Protein 7QSS (pdb70)

CATH classification: 3.10.28.10

Foldseek 3Di:
DDWFFDQQWWFAWLVAGTGRNVVVCVVQPPQADWDDDVQKIKGQHPDWTWTWADDPLAIAIFTFGMKMKGWAQWWKWFAFPLGFITIIHQQWWFWAWEQELVFIDTDTDGQVPDDFQTWTKFWLAHDAFDFDFDDADPPDGDDPVKAADGTLALLNLLLLLQCQQAWAFDQFKTKGWAQPVVVLVSNQVSCCVHIVFGFDWADDDPIIMTITGGNVVSVSVVVQQRHRGQQDAATAHGSSLLRHQLSNLLSNVVSNCVRAWDQDQQQAKIKHKGNYLNNLLRVLSSLNNLLFHWGWDWDDDPHGIIIMIIRHAQVSVVSSVDHDHHPNYDAFQWHNYPLVNLCVVQPNPQVQLVVVVDHSVVPNPPDTDHLVSVCSVCVSRVHNCNSVRNSSTIGTTGTRDMDMGSHMDMGMDTDTPNQWGFITSHTGTTGD

Structure (mmCIF, N/CA/C/O backbone):
data_7QSS
#
_entry.id   7QSS
#
_cell.length_a   48.800
_cell.length_b   96.180
_cell.length_c   96.780
_cell.angle_alpha   90.000
_cell.angle_beta   90.000
_cell.angle_gamma   90.000
#
_symmetry.space_group_name_H-M   'P 21 21 21'
#
loop_
_entity.id
_entity.type
_entity.pdbx_description
1 polymer 'V-type ATP synthase alpha chain'
2 non-polymer 'FORMIC ACID'
3 water water
#
loop_
_atom_site.group_PDB
_atom_site.id
_atom_site.type_symbol
_atom_site.label_atom_id
_atom_site.label_alt_id
_atom_site.label_comp_id
_atom_site.label_asym_id
_atom_site.label_entity_id
_atom_site.label_seq_id
_atom_site.pdbx_PDB_ins_code
_atom_site.Cartn_x
_atom_site.Cartn_y
_atom_site.Cartn_z
_atom_site.occupancy
_atom_site.B_iso_or_equiv
_atom_site.auth_seq_id
_atom_site.auth_comp_id
_atom_site.auth_asym_id
_atom_site.auth_atom_id
_atom_site.pdbx_PDB_model_num
ATOM 1 N N . SER A 1 1 ? 25.67071 -12.16129 15.41472 1.000 71.79628 -2 SER A N 1
ATOM 2 C CA . SER A 1 1 ? 24.31522 -12.03785 15.92940 1.000 65.40510 -2 SER A CA 1
ATOM 3 C C . SER A 1 1 ? 23.33253 -11.65140 14.83465 1.000 56.02464 -2 SER A C 1
ATOM 4 O O . SER A 1 1 ? 23.54298 -11.92266 13.65053 1.000 60.16254 -2 SER A O 1
ATOM 7 N N . GLY A 1 2 ? 22.24678 -11.01198 15.26097 1.000 40.54946 -1 GLY A N 1
ATOM 8 C CA . GLY A 1 2 ? 21.21838 -10.53240 14.37530 1.000 30.71878 -1 GLY A CA 1
ATOM 9 C C . GLY A 1 2 ? 21.23120 -9.01919 14.29152 1.000 28.05641 -1 GLY A C 1
ATOM 10 O O . GLY A 1 2 ? 22.16460 -8.36517 14.75095 1.000 28.94756 -1 GLY A O 1
ATOM 11 N N . LYS A 1 3 ? 20.17778 -8.48356 13.67726 1.000 23.35664 0 LYS A N 1
ATOM 12 C CA . LYS A 1 3 ? 19.99928 -7.03597 13.54189 1.000 21.12817 0 LYS A CA 1
ATOM 13 C C . LYS A 1 3 ? 19.44614 -6.45448 14.83566 1.000 24.66353 0 LYS A C 1
ATOM 14 O O . LYS A 1 3 ? 18.37014 -6.86649 15.28914 1.000 29.15931 0 LYS A O 1
ATOM 20 N N . ALA A 1 4 ? 20.14830 -5.48414 15.41214 1.000 19.11483 1 ALA A N 1
ATOM 21 C CA . ALA A 1 4 ? 19.76699 -4.99023 16.73199 1.000 18.39479 1 ALA A CA 1
ATOM 22 C C . ALA A 1 4 ? 20.63531 -3.80119 17.11921 1.000 21.27187 1 ALA A C 1
ATOM 23 O O . ALA A 1 4 ? 21.61341 -3.46667 16.44743 1.000 21.10306 1 ALA A O 1
ATOM 25 N N . VAL A 1 5 ? 20.29312 -3.18907 18.24992 1.000 19.53818 2 VAL A N 1
ATOM 26 C CA . VAL A 1 5 ? 20.97152 -1.96649 18.66620 1.000 18.70870 2 VAL A CA 1
ATOM 27 C C . VAL A 1 5 ? 21.44423 -2.10389 20.10560 1.000 17.04703 2 VAL A C 1
ATOM 28 O O . VAL A 1 5 ? 20.98246 -2.96017 20.86892 1.000 18.84057 2 VAL A O 1
ATOM 32 N N . ASP A 1 6 ? 22.37782 -1.22036 20.47512 1.000 18.39038 3 ASP A N 1
ATOM 33 C CA . ASP A 1 6 ? 22.92049 -1.15005 21.82389 1.000 18.45376 3 ASP A CA 1
ATOM 34 C C . ASP A 1 6 ? 21.80710 -0.84415 22.81792 1.000 18.72871 3 ASP A C 1
ATOM 35 O O . ASP A 1 6 ? 20.85438 -0.12387 22.51115 1.000 16.99683 3 ASP A O 1
ATOM 40 N N . GLY A 1 7 ? 21.94027 -1.38881 24.03893 1.000 17.93282 4 GLY A N 1
ATOM 41 C CA . GLY A 1 7 ? 20.89285 -1.16152 25.02449 1.000 18.06156 4 GLY A CA 1
ATOM 42 C C . GLY A 1 7 ? 20.66938 0.28247 25.41685 1.000 21.36791 4 GLY A C 1
ATOM 43 O O . GLY A 1 7 ? 19.58731 0.60657 25.89474 1.000 19.44418 4 GLY A O 1
ATOM 44 N N . ASN A 1 8 ? 21.67591 1.14770 25.27209 1.000 17.96281 5 ASN A N 1
ATOM 45 C CA . ASN A 1 8 ? 21.46989 2.54881 25.62296 1.000 19.04896 5 ASN A CA 1
ATOM 46 C C . ASN A 1 8 ? 20.75402 3.33814 24.53589 1.000 18.93207 5 ASN A C 1
ATOM 47 O O . ASN A 1 8 ? 20.42397 4.50323 24.77990 1.000 19.43360 5 ASN A O 1
ATOM 52 N N . THR A 1 9 ? 20.46617 2.72975 23.39519 1.000 16.41286 6 THR A N 1
ATOM 53 C CA . THR A 1 9 ? 19.73812 3.41201 22.31697 1.000 17.59144 6 THR A CA 1
ATOM 54 C C . THR A 1 9 ? 18.35264 3.84305 22.78457 1.000 18.91002 6 THR A C 1
ATOM 55 O O . THR A 1 9 ? 17.53522 3.00484 23.15727 1.000 18.29304 6 THR A O 1
ATOM 59 N N . LEU A 1 10 ? 18.06051 5.14262 22.71813 1.000 16.24808 7 LEU A N 1
ATOM 60 C CA . LEU A 1 10 ? 16.72702 5.58289 23.10015 1.000 15.23931 7 LEU A CA 1
ATOM 61 C C . LEU A 1 10 ? 15.69100 5.18980 22.05510 1.000 15.91968 7 LEU A C 1
ATOM 62 O O . LEU A 1 10 ? 15.95706 5.15840 20.85187 1.000 17.75982 7 LEU A O 1
ATOM 67 N N . VAL A 1 11 ? 14.47224 4.97666 22.52647 1.000 16.27973 8 VAL A N 1
ATOM 68 C CA . VAL A 1 11 ? 13.31549 4.73745 21.67223 1.000 17.01264 8 VAL A CA 1
ATOM 69 C C . VAL A 1 11 ? 12.13448 5.56318 22.16806 1.000 17.40878 8 VAL A C 1
ATOM 70 O O . VAL A 1 11 ? 11.85521 5.62326 23.38211 1.000 17.35587 8 VAL A O 1
ATOM 74 N N . LEU A 1 12 ? 11.43884 6.24663 21.25255 1.000 17.36892 9 LEU A N 1
ATOM 75 C CA . LEU A 1 12 ? 10.27652 7.02889 21.65189 1.000 17.04113 9 LEU A CA 1
ATOM 76 C C . LEU A 1 12 ? 9.04326 6.13447 21.66971 1.000 19.28645 9 LEU A C 1
ATOM 77 O O . LEU A 1 12 ? 8.66778 5.55502 20.64353 1.000 18.67057 9 LEU A O 1
ATOM 82 N N . THR A 1 13 ? 8.43067 5.99644 22.83942 1.000 17.85783 10 THR A N 1
ATOM 83 C CA . THR A 1 13 ? 7.21744 5.20744 22.98837 1.000 19.80671 10 THR A CA 1
ATOM 84 C C . THR A 1 13 ? 6.11155 6.07353 23.54967 1.000 21.24829 10 THR A C 1
ATOM 85 O O . THR A 1 13 ? 6.36690 7.03497 24.28857 1.000 23.16114 10 THR A O 1
ATOM 89 N N . GLU A 1 14 ? 4.87339 5.71881 23.21889 1.000 22.70674 11 GLU A N 1
ATOM 90 C CA . GLU A 1 14 ? 3.74940 6.42973 23.81366 1.000 27.53521 11 GLU A CA 1
ATOM 91 C C . GLU A 1 14 ? 3.56615 6.03777 25.27443 1.000 28.18816 11 GLU A C 1
ATOM 92 O O . GLU A 1 14 ? 3.29790 6.89930 26.12553 1.000 33.33553 11 GLU A O 1
ATOM 98 N N . GLU A 1 15 ? 3.69389 4.74770 25.58977 1.000 25.29864 12 GLU A N 1
ATOM 99 C CA . GLU A 1 15 ? 3.36061 4.26934 26.93125 1.000 25.34048 12 GLU A CA 1
ATOM 100 C C . GLU A 1 15 ? 4.38946 4.71280 27.96162 1.000 26.52702 12 GLU A C 1
ATOM 101 O O . GLU A 1 15 ? 4.04546 4.91487 29.13713 1.000 32.35370 12 GLU A O 1
ATOM 107 N N . PHE A 1 16 ? 5.64965 4.85596 27.56373 1.000 24.12262 13 PHE A N 1
ATOM 108 C CA . PHE A 1 16 ? 6.71606 5.09803 28.51991 1.000 22.66917 13 PHE A CA 1
ATOM 109 C C . PHE A 1 16 ? 7.53789 6.33773 28.19866 1.000 22.97421 13 PHE A C 1
ATOM 110 O O . PHE A 1 16 ? 8.47660 6.65330 28.93727 1.000 26.69165 13 PHE A O 1
ATOM 118 N N . GLY A 1 17 ? 7.19500 7.05900 27.14965 1.000 21.53442 14 GLY A N 1
ATOM 119 C CA . GLY A 1 17 ? 8.01632 8.18990 26.77017 1.000 21.67806 14 GLY A CA 1
ATOM 120 C C . GLY A 1 17 ? 9.29899 7.74289 26.10380 1.000 20.01444 14 GLY A C 1
ATOM 121 O O . GLY A 1 17 ? 9.40042 6.65006 25.51440 1.000 21.71865 14 GLY A O 1
ATOM 122 N N . LEU A 1 18 ? 10.31473 8.57883 26.25207 1.000 19.29526 15 LEU A N 1
ATOM 123 C CA . LEU A 1 18 ? 11.60750 8.34231 25.62387 1.000 17.28256 15 LEU A CA 1
ATOM 124 C C . LEU A 1 18 ? 12.44406 7.50711 26.58947 1.000 17.18339 15 LEU A C 1
ATOM 125 O O . LEU A 1 18 ? 12.84274 7.99582 27.64480 1.000 21.04639 15 LEU A O 1
ATOM 130 N N . VAL A 1 19 ? 12.69936 6.25143 26.24760 1.000 17.20559 16 VAL A N 1
ATOM 131 C CA . VAL A 1 19 ? 13.36763 5.34976 27.17971 1.000 17.06884 16 VAL A CA 1
ATOM 132 C C . VAL A 1 19 ? 14.48673 4.59858 26.46697 1.000 18.83962 16 VAL A C 1
ATOM 133 O O . VAL A 1 19 ? 14.44808 4.40192 25.24746 1.000 20.62345 16 VAL A O 1
ATOM 137 N N . LYS A 1 20 ? 15.52228 4.21548 27.22414 1.000 18.68238 17 LYS A N 1
ATOM 138 C CA . LYS A 1 20 ? 16.52566 3.32956 26.63493 1.000 17.07620 17 LYS A CA 1
ATOM 139 C C . LYS A 1 20 ? 15.87932 2.01421 26.25928 1.000 18.39950 17 LYS A C 1
ATOM 140 O O . LYS A 1 20 ? 15.03068 1.49234 26.98575 1.000 20.92927 17 LYS A O 1
ATOM 146 N N . ILE A 1 21 ? 16.28883 1.45197 25.11603 1.000 16.11874 18 ILE A N 1
ATOM 147 C CA . ILE A 1 21 ? 15.67623 0.18161 24.71744 1.000 15.49383 18 ILE A CA 1
ATOM 148 C C . ILE A 1 21 ? 15.94300 -0.93991 25.74405 1.000 17.87673 18 ILE A C 1
ATOM 149 O O . ILE A 1 21 ? 15.09306 -1.81010 25.94096 1.000 17.78575 18 ILE A O 1
ATOM 154 N N . LYS A 1 22 ? 17.07057 -0.90518 26.45482 1.000 16.71074 19 LYS A N 1
ATOM 155 C CA . LYS A 1 22 ? 17.26806 -1.91391 27.51032 1.000 19.15538 19 LYS A CA 1
ATOM 156 C C . LYS A 1 22 ? 16.26875 -1.71694 28.63833 1.000 21.94100 19 LYS A C 1
ATOM 157 O O . LYS A 1 22 ? 15.82523 -2.69884 29.25577 1.000 19.70121 19 LYS A O 1
ATOM 163 N N . GLU A 1 23 ? 15.91014 -0.46366 28.93487 1.000 19.42596 20 GLU A N 1
ATOM 164 C CA . GLU A 1 23 ? 14.91006 -0.20240 29.97162 1.000 19.88307 20 GLU A CA 1
ATOM 165 C C . GLU A 1 23 ? 13.54917 -0.68101 29.50875 1.000 20.91706 20 GLU A C 1
ATOM 166 O O . GLU A 1 23 ? 12.77835 -1.26049 30.28600 1.000 21.08272 20 GLU A O 1
ATOM 172 N N . LEU A 1 24 ? 13.25294 -0.45808 28.22344 1.000 18.59470 21 LEU A N 1
ATOM 173 C CA . LEU A 1 24 ? 12.00308 -0.94685 27.67025 1.000 16.88324 21 LEU A CA 1
ATOM 174 C C . LEU A 1 24 ? 11.96138 -2.45336 27.78270 1.000 20.47822 21 LEU A C 1
ATOM 175 O O . LEU A 1 24 ? 10.93475 -3.03042 28.16571 1.000 18.74654 21 LEU A O 1
ATOM 180 N N . TYR A 1 25 ? 13.07931 -3.10483 27.44788 1.000 18.86231 22 TYR A N 1
ATOM 181 C CA . TYR A 1 25 ? 13.14159 -4.55112 27.57435 1.000 17.80098 22 TYR A CA 1
ATOM 182 C C . TYR A 1 25 ? 12.88328 -4.98045 29.01519 1.000 20.25016 22 TYR A C 1
ATOM 183 O O . TYR A 1 25 ? 12.12195 -5.92382 29.26178 1.000 22.06261 22 TYR A O 1
ATOM 192 N N . GLU A 1 26 ? 13.50660 -4.30261 29.97767 1.000 21.40196 23 GLU A N 1
ATOM 193 C CA . GLU A 1 26 ? 13.32358 -4.72336 31.37015 1.000 21.34146 23 GLU A CA 1
ATOM 194 C C . GLU A 1 26 ? 11.86938 -4.57466 31.79401 1.000 22.00037 23 GLU A C 1
ATOM 195 O O . GLU A 1 26 ? 11.37910 -5.37226 32.60051 1.000 25.79697 23 GLU A O 1
ATOM 201 N N . LYS A 1 27 ? 11.16691 -3.56922 31.27661 1.000 21.31437 24 LYS A N 1
ATOM 202 C CA . LYS A 1 27 ? 9.74562 -3.39203 31.57561 1.000 23.78858 24 LYS A CA 1
ATOM 203 C C . LYS A 1 27 ? 8.88555 -4.47464 30.93822 1.000 24.03029 24 LYS A C 1
ATOM 204 O O . LYS A 1 27 ? 7.84028 -4.84713 31.48407 1.000 27.47135 24 LYS A O 1
ATOM 210 N N . LEU A 1 28 ? 9.25989 -4.94729 29.76506 1.000 20.62341 25 LEU A N 1
ATOM 211 C CA . LEU A 1 28 ? 8.35190 -5.77555 28.99176 1.000 19.92375 25 LEU A CA 1
ATOM 212 C C . LEU A 1 28 ? 8.71550 -7.24356 29.03841 1.000 22.36438 25 LEU A C 1
ATOM 213 O O . LEU A 1 28 ? 7.88348 -8.07501 28.66977 1.000 22.26237 25 LEU A O 1
ATOM 218 N N . ASP A 1 29 ? 9.93576 -7.57316 29.45541 1.000 20.06521 26 ASP A N 1
ATOM 219 C CA . ASP A 1 29 ? 10.36284 -8.96954 29.49448 1.000 21.98801 26 ASP A CA 1
ATOM 220 C C . ASP A 1 29 ? 9.42215 -9.76948 30.37556 1.000 19.57619 26 ASP A C 1
ATOM 221 O O . ASP A 1 29 ? 9.08328 -9.35845 31.49315 1.000 22.55576 26 ASP A O 1
ATOM 226 N N . GLY A 1 30 ? 8.97382 -10.91765 29.86112 1.000 19.89099 27 GLY A N 1
ATOM 227 C CA . GLY A 1 30 ? 8.03042 -11.74442 30.55253 1.000 21.38659 27 GLY A CA 1
ATOM 228 C C . GLY A 1 30 ? 6.57996 -11.46695 30.22832 1.000 21.46852 27 GLY A C 1
ATOM 229 O O . GLY A 1 30 ? 5.72008 -12.30391 30.54564 1.000 21.83867 27 GLY A O 1
ATOM 230 N N . LYS A 1 31 ? 6.28502 -10.32195 29.61157 1.000 21.99560 28 LYS A N 1
ATOM 231 C CA . LYS A 1 31 ? 4.91134 -9.91795 29.32515 1.000 22.68524 28 LYS A CA 1
ATOM 232 C C . LYS A 1 31 ? 4.47008 -10.39103 27.94393 1.000 21.79968 28 LYS A C 1
ATOM 233 O O . LYS A 1 31 ? 3.94714 -9.63703 27.14343 1.000 24.82841 28 LYS A O 1
ATOM 239 N N . GLY A 1 32 ? 4.66085 -11.67412 27.70210 1.000 22.62059 29 GLY A N 1
ATOM 240 C CA . GLY A 1 32 ? 4.31094 -12.32776 26.45803 1.000 23.63195 29 GLY A CA 1
ATOM 241 C C . GLY A 1 32 ? 5.13738 -13.57840 26.29892 1.000 23.68474 29 GLY A C 1
ATOM 242 O O . GLY A 1 32 ? 6.17027 -13.76242 26.94873 1.000 24.36774 29 GLY A O 1
ATOM 243 N N . ARG A 1 33 ? 4.67977 -14.45339 25.40764 1.000 22.60179 30 ARG A N 1
ATOM 244 C CA . ARG A 1 33 ? 5.40198 -15.69819 25.15575 1.000 22.72619 30 ARG A CA 1
ATOM 245 C C . ARG A 1 33 ? 6.77602 -15.43650 24.54474 1.000 22.84700 30 ARG A C 1
ATOM 246 O O . ARG A 1 33 ? 6.89814 -14.71059 23.56071 1.000 23.34876 30 ARG A O 1
ATOM 254 N N . LYS A 1 34 ? 7.82194 -16.01180 25.13604 1.000 21.70044 31 LYS A N 1
ATOM 255 C CA . LYS A 1 34 ? 9.18870 -15.85781 24.64323 1.000 22.86121 31 LYS A CA 1
ATOM 256 C C . LYS A 1 34 ? 9.64425 -17.13036 23.92584 1.000 22.44300 31 LYS A C 1
ATOM 257 O O . LYS A 1 34 ? 9.45758 -18.23357 24.43561 1.000 26.17371 31 LYS A O 1
ATOM 263 N N . THR A 1 35 ? 10.25323 -16.96641 22.75539 1.000 22.62374 32 THR A N 1
ATOM 264 C CA . THR A 1 35 ? 10.92205 -18.04257 22.02436 1.000 26.16548 32 THR A CA 1
ATOM 265 C C . THR A 1 35 ? 12.42344 -17.80378 22.10154 1.000 24.45978 32 THR A C 1
ATOM 266 O O . THR A 1 35 ? 12.88445 -16.69809 21.83324 1.000 22.70171 32 THR A O 1
ATOM 270 N N . VAL A 1 36 ? 13.19338 -18.81435 22.47645 1.000 25.85813 33 VAL A N 1
ATOM 271 C CA . VAL A 1 36 ? 14.63700 -18.66259 22.63887 1.000 24.52843 33 VAL A CA 1
ATOM 272 C C . VAL A 1 36 ? 15.33134 -19.59227 21.65279 1.000 27.20672 33 VAL A C 1
ATOM 273 O O . VAL A 1 36 ? 15.00059 -20.78189 21.57441 1.000 28.13661 33 VAL A O 1
ATOM 277 N N . GLU A 1 37 ? 16.30924 -19.05992 20.92061 1.000 24.00213 34 GLU A N 1
ATOM 278 C CA . GLU A 1 37 ? 17.11606 -19.88892 20.01939 1.000 25.62678 34 GLU A CA 1
ATOM 279 C C . GLU A 1 37 ? 18.57332 -19.46939 20.18814 1.000 26.89348 34 GLU A C 1
ATOM 280 O O . GLU A 1 37 ? 19.02917 -18.49607 19.57795 1.000 24.46606 34 GLU A O 1
ATOM 286 N N . GLY A 1 38 ? 19.29007 -20.17620 21.06219 1.000 28.28768 35 GLY A N 1
ATOM 287 C CA . GLY A 1 38 ? 20.68842 -19.83166 21.30027 1.000 27.89382 35 GLY A CA 1
ATOM 288 C C . GLY A 1 38 ? 20.84727 -18.40379 21.80215 1.000 25.35158 35 GLY A C 1
ATOM 289 O O . GLY A 1 38 ? 20.31049 -18.01811 22.86131 1.000 26.58682 35 GLY A O 1
ATOM 290 N N . ASN A 1 39 ? 21.58731 -17.59274 21.02950 1.000 23.12463 36 ASN A N 1
ATOM 291 C CA . ASN A 1 39 ? 21.91477 -16.24185 21.47661 1.000 26.53684 36 ASN A CA 1
ATOM 292 C C . ASN A 1 39 ? 20.85740 -15.22317 21.10172 1.000 26.49013 36 ASN A C 1
ATOM 293 O O . ASN A 1 39 ? 21.14386 -14.02406 21.15303 1.000 29.53516 36 ASN A O 1
ATOM 298 N N . GLU A 1 40 ? 19.65349 -15.66986 20.73870 1.000 22.51026 37 GLU A N 1
ATOM 299 C CA . GLU A 1 40 ? 18.56564 -14.79069 20.31954 1.000 23.52676 37 GLU A CA 1
ATOM 300 C C . GLU A 1 40 ? 17.28484 -15.18829 21.02374 1.000 24.9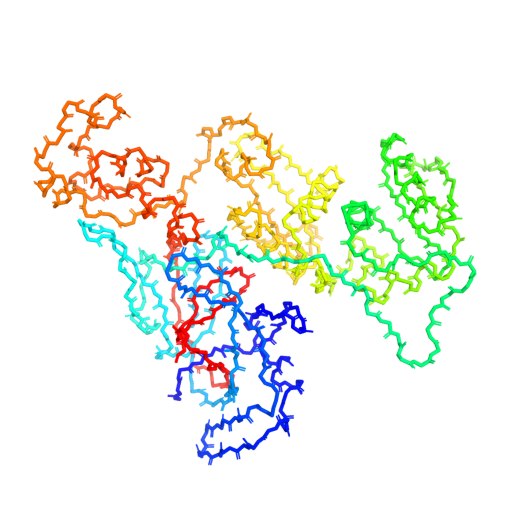1115 37 GLU A C 1
ATOM 301 O O . GLU A 1 40 ? 17.01603 -16.38008 21.18655 1.000 24.08685 37 GLU A O 1
ATOM 307 N N . GLU A 1 41 ? 16.48592 -14.19754 21.41816 1.000 21.45005 38 GLU A N 1
ATOM 308 C CA . GLU A 1 41 ? 15.16594 -14.47688 21.94216 1.000 20.04746 38 GLU A CA 1
ATOM 309 C C . GLU A 1 41 ? 14.19022 -13.40631 21.48544 1.000 18.99472 38 GLU A C 1
ATOM 310 O O . GLU A 1 41 ? 14.54449 -12.22567 21.36652 1.000 19.59436 38 GLU A O 1
ATOM 316 N N . TRP A 1 42 ? 12.94811 -13.82851 21.27704 1.000 22.74421 39 TRP A N 1
ATOM 317 C CA . TRP A 1 42 ? 11.89128 -12.93552 20.83211 1.000 21.48645 39 TRP A CA 1
ATOM 318 C C . TRP A 1 42 ? 10.71675 -13.09676 21.76197 1.000 23.03702 39 TRP A C 1
ATOM 319 O O . TRP A 1 42 ? 10.34429 -14.22615 22.09866 1.000 23.93459 39 TRP A O 1
ATOM 330 N N . THR A 1 43 ? 10.15109 -11.98060 22.19717 1.000 20.80926 40 THR A N 1
ATOM 331 C CA . THR A 1 43 ? 8.92700 -11.98632 22.97164 1.000 19.61912 40 THR A CA 1
ATOM 332 C C . THR A 1 43 ? 7.82084 -11.40168 22.11465 1.000 22.79272 40 THR A C 1
ATOM 333 O O . THR A 1 43 ? 7.96533 -10.28948 21.60033 1.000 21.79936 40 THR A O 1
ATOM 337 N N . GLU A 1 44 ? 6.72712 -12.13986 21.99045 1.000 22.46374 41 GLU A N 1
ATOM 338 C CA . GLU A 1 44 ? 5.50985 -11.64751 21.36508 1.000 22.97400 41 GLU A CA 1
ATOM 339 C C . GLU A 1 44 ? 4.69277 -10.98227 22.46079 1.000 21.89875 41 GLU A C 1
ATOM 340 O O . GLU A 1 44 ? 4.15928 -11.66676 23.33997 1.000 22.41369 41 GLU A O 1
ATOM 346 N N . LEU A 1 45 ? 4.58451 -9.65859 22.40208 1.000 21.90632 42 LEU A N 1
ATOM 347 C CA . LEU A 1 45 ? 3.99085 -8.91213 23.51295 1.000 23.41731 42 LEU A CA 1
ATOM 348 C C . LEU A 1 45 ? 2.50345 -9.22526 23.66435 1.000 27.93852 42 LEU A C 1
ATOM 349 O O . LEU A 1 45 ? 1.74373 -9.19499 22.68884 1.000 28.47868 42 LEU A O 1
ATOM 354 N N . GLU A 1 46 ? 2.08493 -9.50566 24.9073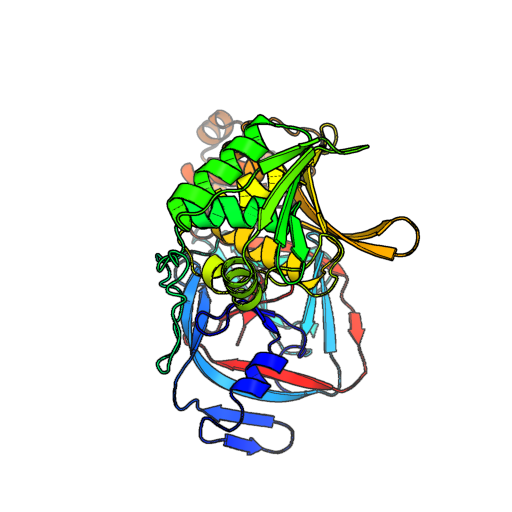4 1.000 24.00037 43 GLU A N 1
ATOM 355 C CA . GLU A 1 46 ? 0.66456 -9.66559 25.18055 1.000 30.06810 43 GLU A CA 1
ATOM 356 C C . GLU A 1 46 ? -0.09049 -8.39345 24.83087 1.000 33.04569 43 GLU A C 1
ATOM 357 O O . GLU A 1 46 ? -1.20200 -8.45052 24.27983 1.000 33.75716 43 GLU A O 1
ATOM 363 N N . THR A 1 47 ? 0.52110 -7.24509 25.11652 1.000 29.13740 44 THR A N 1
ATOM 364 C CA . THR A 1 47 ? -0.03599 -5.92246 24.82582 1.000 27.17620 44 THR A CA 1
ATOM 365 C C . THR A 1 47 ? 0.97585 -5.12271 24.01221 1.000 27.52375 44 THR A C 1
ATOM 366 O O . THR A 1 47 ? 1.93700 -4.56764 24.57683 1.000 29.74588 44 THR A O 1
ATOM 370 N N . PRO A 1 48 ? 0.79751 -5.02358 22.69477 1.000 25.98200 45 PRO A N 1
ATOM 371 C CA . PRO A 1 48 ? 1.71578 -4.19772 21.89379 1.000 26.57081 45 PRO A CA 1
ATOM 372 C C . PRO A 1 48 ? 1.82137 -2.77148 22.42393 1.000 26.75814 45 PRO A C 1
ATOM 373 O O . PRO A 1 48 ? 0.85418 -2.19539 22.93024 1.000 30.65357 45 PRO A O 1
ATOM 377 N N . VAL A 1 49 ? 3.01779 -2.21011 22.31632 1.000 23.38974 46 VAL A N 1
ATOM 378 C CA . VAL A 1 49 ? 3.26233 -0.82013 22.68722 1.000 20.59977 46 VAL A CA 1
ATOM 379 C C . VAL A 1 49 ? 3.35882 0.00321 21.41159 1.000 22.41328 46 VAL A C 1
ATOM 380 O O . VAL A 1 49 ? 3.48792 -0.52426 20.31040 1.000 27.44922 46 VAL A O 1
ATOM 384 N N . THR A 1 50 ? 3.28056 1.32210 21.55016 1.000 23.17607 47 THR A N 1
ATOM 385 C CA . THR A 1 50 ? 3.26736 2.21120 20.39995 1.000 25.74733 47 THR A CA 1
ATOM 386 C C . THR A 1 50 ? 4.59174 2.94966 20.30961 1.000 22.43800 47 THR A C 1
ATOM 387 O O . THR A 1 50 ? 5.00721 3.59954 21.27512 1.000 23.70613 47 THR A O 1
ATOM 391 N N . VAL A 1 51 ? 5.23308 2.87639 19.15013 1.000 21.01259 48 VAL A N 1
ATOM 392 C CA . VAL A 1 51 ? 6.47565 3.59631 18.89031 1.000 19.63168 48 VAL A CA 1
ATOM 393 C C . VAL A 1 51 ? 6.17171 4.48840 17.68796 1.000 20.91241 48 VAL A C 1
ATOM 394 O O . VAL A 1 51 ? 5.00509 4.63979 17.31801 1.000 19.88749 48 VAL A O 1
ATOM 398 N N . TYR A 1 52 ? 7.18237 5.08427 17.06828 1.000 19.43201 49 TYR A N 1
ATOM 399 C CA . TYR A 1 52 ? 6.94934 5.93004 15.90915 1.000 16.49591 49 TYR A CA 1
ATOM 400 C C . TYR A 1 52 ? 7.73287 5.38791 14.72676 1.000 16.63753 49 TYR A C 1
ATOM 401 O O . TYR A 1 52 ? 8.82211 4.83297 14.89260 1.000 20.89446 49 TYR A O 1
ATOM 410 N N . GLY A 1 53 ? 7.16384 5.51783 13.54233 1.000 19.35223 50 GLY A N 1
ATOM 411 C CA . GLY A 1 53 ? 7.81519 5.00663 12.35734 1.000 21.61068 50 GLY A CA 1
ATOM 412 C C . GLY A 1 53 ? 7.53729 5.91438 11.18262 1.000 21.47359 50 GLY A C 1
ATOM 413 O O . GLY A 1 53 ? 6.77445 6.85860 11.27996 1.000 21.50578 50 GLY A O 1
ATOM 414 N N . TYR A 1 54 ? 8.16706 5.58447 10.06781 1.000 20.56888 51 TYR A N 1
ATOM 415 C CA . TYR A 1 54 ? 8.08696 6.39029 8.84938 1.000 20.81501 51 TYR A CA 1
ATOM 416 C C . TYR A 1 54 ? 7.24590 5.65336 7.81202 1.000 19.57359 51 TYR A C 1
ATOM 417 O O . TYR A 1 54 ? 7.51567 4.48044 7.49945 1.000 22.64924 51 TYR A O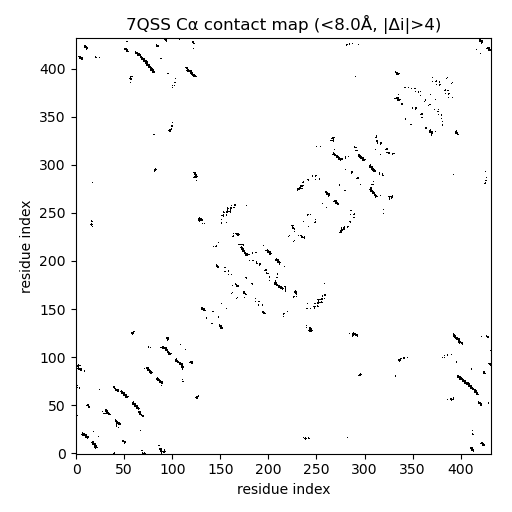 1
ATOM 426 N N . ARG A 1 55 ? 6.20876 6.31579 7.32859 1.000 20.70784 52 ARG A N 1
ATOM 427 C CA . ARG A 1 55 ? 5.34512 5.73804 6.32102 1.000 27.49812 52 ARG A CA 1
ATOM 428 C C . ARG A 1 55 ? 4.69954 6.85752 5.51673 1.000 29.06161 52 ARG A C 1
ATOM 429 O O . ARG A 1 55 ? 4.19702 7.82625 6.09475 1.000 26.37122 52 ARG A O 1
ATOM 437 N N . ASN A 1 56 ? 4.74235 6.72332 4.18974 1.000 30.04575 53 ASN A N 1
ATOM 438 C CA A ASN A 1 56 ? 4.12751 7.68097 3.27904 0.565 30.91015 53 ASN A CA 1
ATOM 439 C CA B ASN A 1 56 ? 4.12795 7.68194 3.27524 0.435 31.01417 53 ASN A CA 1
ATOM 440 C C . ASN A 1 56 ? 4.62218 9.09730 3.55368 1.000 28.30248 53 ASN A C 1
ATOM 441 O O . ASN A 1 56 ? 3.86025 10.06052 3.50722 1.000 29.04707 53 ASN A O 1
ATOM 450 N N . GLY A 1 57 ? 5.91482 9.21447 3.84728 1.000 26.89902 54 GLY A N 1
ATOM 451 C CA . GLY A 1 57 ? 6.53189 10.50733 4.05749 1.000 28.09185 54 GLY A CA 1
ATOM 452 C C . GLY A 1 57 ? 6.25098 11.15267 5.39419 1.000 28.20284 54 GLY A C 1
ATOM 453 O O . GLY A 1 57 ? 6.66880 12.29167 5.59314 1.000 29.75929 54 GLY A O 1
ATOM 454 N N . ARG A 1 58 ? 5.56495 10.46930 6.31199 1.000 23.24387 55 ARG A N 1
ATOM 455 C CA A ARG A 1 58 ? 5.22856 11.03625 7.60842 0.556 24.77937 55 ARG A CA 1
ATOM 456 C CA B ARG A 1 58 ? 5.19971 11.02142 7.60960 0.444 24.74356 55 ARG A CA 1
ATOM 457 C C . ARG A 1 58 ? 5.76172 10.14514 8.72665 1.000 24.51560 55 ARG A C 1
ATOM 458 O O . ARG A 1 58 ? 6.08344 8.96784 8.52118 1.000 23.25556 55 ARG A O 1
ATOM 473 N N . ILE A 1 59 ? 5.85223 10.71675 9.93860 1.000 20.42297 56 ILE A N 1
ATOM 474 C CA . ILE A 1 59 ? 6.36296 10.02104 11.12611 1.000 21.81431 56 ILE A CA 1
ATOM 475 C C . ILE A 1 59 ? 5.22021 9.97963 12.13106 1.000 25.76588 56 ILE A C 1
ATOM 476 O O . ILE A 1 59 ? 4.89024 11.01085 12.74568 1.000 28.11485 56 ILE A O 1
ATOM 481 N N . VAL A 1 60 ? 4.60452 8.80232 12.30324 1.000 25.12359 57 VAL A N 1
ATOM 482 C CA . VAL A 1 60 ? 3.40460 8.64782 13.13118 1.000 23.39018 57 VAL A CA 1
ATOM 483 C C . VAL A 1 60 ? 3.54662 7.42552 14.02472 1.000 24.06588 57 VAL A C 1
ATOM 484 O O . VAL A 1 60 ? 4.45722 6.61996 13.86343 1.000 23.65343 57 VAL A O 1
ATOM 488 N N . GLY A 1 61 ? 2.62551 7.31797 14.98108 1.000 23.60554 58 GLY A N 1
ATOM 489 C CA . GLY A 1 61 ? 2.62348 6.20088 15.90372 1.000 19.45063 58 GLY A CA 1
ATOM 490 C C . GLY A 1 61 ? 2.26844 4.89004 15.21709 1.000 21.08740 58 GLY A C 1
ATOM 491 O O . GLY A 1 61 ? 1.36761 4.82317 14.38093 1.000 27.61458 58 GLY A O 1
ATOM 492 N N . ILE A 1 62 ? 2.99734 3.83262 15.57838 1.000 20.88651 59 ILE A N 1
ATOM 493 C CA . ILE A 1 62 ? 2.78317 2.50934 15.00688 1.000 22.11339 59 ILE A CA 1
ATOM 494 C C . ILE A 1 62 ? 2.99477 1.48621 16.11334 1.000 24.47498 59 ILE A C 1
ATOM 495 O O . ILE A 1 62 ? 3.79096 1.70153 17.03479 1.000 22.17454 59 ILE A O 1
ATOM 500 N N . LYS A 1 63 ? 2.31290 0.34590 16.00364 1.000 22.60266 60 LYS A N 1
ATOM 501 C CA . LYS A 1 63 ? 2.44958 -0.66460 17.04824 1.000 22.20936 60 LYS A CA 1
ATOM 502 C C . LYS A 1 63 ? 3.75538 -1.45575 16.92860 1.000 21.03259 60 LYS A C 1
ATOM 503 O O . LYS A 1 63 ? 4.19490 -1.82019 15.82944 1.000 24.13046 60 LYS A O 1
ATOM 509 N N . ALA A 1 64 ? 4.37785 -1.70106 18.07426 1.000 20.41980 61 ALA A N 1
ATOM 510 C CA . ALA A 1 64 ? 5.50656 -2.60381 18.19859 1.000 22.17605 61 ALA A CA 1
ATOM 511 C C . ALA A 1 64 ? 4.96947 -3.88059 18.82137 1.000 23.25694 61 ALA A C 1
ATOM 512 O O . ALA A 1 64 ? 4.50301 -3.86828 19.97765 1.000 25.71486 61 ALA A O 1
ATOM 514 N N . THR A 1 65 ? 5.04233 -4.97906 18.06890 1.000 21.42643 62 THR A N 1
ATOM 515 C CA . THR A 1 65 ? 4.41498 -6.24027 18.45714 1.000 20.11373 62 THR A CA 1
ATOM 516 C C . THR A 1 65 ? 5.35072 -7.22851 19.14641 1.000 19.81579 62 THR A C 1
ATOM 517 O O . THR A 1 65 ? 4.84979 -8.13913 19.81620 1.000 21.00467 62 THR A O 1
ATOM 521 N N . HIS A 1 66 ? 6.66326 -7.07657 18.96949 1.000 20.02213 63 HIS A N 1
ATOM 522 C CA . HIS A 1 66 ? 7.65271 -8.02036 19.47726 1.000 22.47489 63 HIS A CA 1
ATOM 523 C C . HIS A 1 66 ? 8.84760 -7.24863 19.97968 1.000 20.42213 63 HIS A C 1
ATOM 524 O O . HIS A 1 66 ? 9.20684 -6.19925 19.42933 1.000 22.40395 63 HIS A O 1
ATOM 531 N N . ILE A 1 67 ? 9.49871 -7.79460 20.99435 1.000 19.31020 64 ILE A N 1
ATOM 532 C CA . ILE A 1 67 ? 10.78642 -7.28579 21.41564 1.000 19.24344 64 ILE A CA 1
ATOM 533 C C . ILE A 1 67 ? 11.80452 -8.42275 21.38905 1.000 19.55022 64 ILE A C 1
ATOM 534 O O . ILE A 1 67 ? 11.51160 -9.57812 21.72422 1.000 23.01028 64 ILE A O 1
ATOM 539 N N . TYR A 1 68 ? 13.02948 -8.06198 21.04943 1.000 20.46070 65 TYR A N 1
ATOM 540 C CA . TYR A 1 68 ? 14.09747 -9.00479 20.80177 1.000 19.94889 65 TYR A CA 1
ATOM 541 C C . TYR A 1 68 ? 15.28696 -8.67380 21.67493 1.000 18.05898 65 TYR A C 1
ATOM 542 O O . TYR A 1 68 ? 15.61042 -7.49878 21.87975 1.000 17.87689 65 TYR A O 1
ATOM 551 N N . LYS A 1 69 ? 15.94751 -9.72249 22.17972 1.000 17.80842 66 LYS A N 1
ATOM 552 C CA . LYS A 1 69 ? 17.26301 -9.55665 22.76464 1.000 18.50368 66 LYS A CA 1
ATOM 553 C C . LYS A 1 69 ? 18.19397 -10.53635 22.07471 1.000 18.65782 66 LYS A C 1
ATOM 554 O O . LYS A 1 69 ? 17.85587 -11.70588 21.91677 1.000 20.70497 66 LYS A O 1
ATOM 560 N N . GLY A 1 70 ? 19.39702 -10.07312 21.72789 1.000 20.14042 67 GLY A N 1
ATOM 561 C CA . GLY A 1 70 ? 20.41564 -10.93853 21.18430 1.000 21.19361 67 GLY A CA 1
ATOM 562 C C . GLY A 1 70 ? 21.74762 -10.69865 21.86877 1.000 19.90652 67 GLY A C 1
ATOM 563 O O . GLY A 1 70 ? 21.89794 -9.79256 22.66517 1.000 20.07338 67 GLY A O 1
ATOM 564 N N . ILE A 1 71 ? 22.70742 -11.55915 21.55401 1.000 23.11114 68 ILE A N 1
ATOM 565 C CA . ILE A 1 71 ? 24.07642 -11.37369 22.01078 1.000 23.71982 68 ILE A CA 1
ATOM 566 C C . ILE A 1 71 ? 24.95455 -11.24754 20.77965 1.000 22.84795 68 ILE A C 1
ATOM 567 O O . ILE A 1 71 ? 24.99379 -12.15029 19.94344 1.000 25.60433 68 ILE A O 1
ATOM 572 N N . SER A 1 72 ? 25.66668 -10.13688 20.67054 1.000 22.93770 69 SER A N 1
ATOM 573 C CA . SER A 1 72 ? 26.47567 -9.84662 19.49396 1.000 23.54034 69 SER A CA 1
ATOM 574 C C . SER A 1 72 ? 27.95789 -9.87485 19.85325 1.000 25.65494 69 SER A C 1
ATOM 575 O O . SER A 1 72 ? 28.34625 -9.42260 20.93297 1.000 28.35341 69 SER A O 1
ATOM 578 N N . SER A 1 73 ? 28.79625 -10.39140 18.94973 1.000 22.61100 70 SER A N 1
ATOM 579 C CA . SER A 1 73 ? 30.22764 -10.45080 19.21933 1.000 23.16768 70 SER A CA 1
ATOM 580 C C . SER A 1 73 ? 30.93213 -9.11677 18.99539 1.000 25.11175 70 SER A C 1
ATOM 581 O O . SER A 1 73 ? 32.05988 -8.93422 19.46704 1.000 33.08776 70 SER A O 1
ATOM 584 N N . GLY A 1 74 ? 30.27782 -8.17235 18.33729 1.000 23.26560 71 GLY A N 1
ATOM 585 C CA . GLY A 1 74 ? 30.87711 -6.87182 18.11669 1.000 24.52414 71 GLY A CA 1
ATOM 586 C C . GLY A 1 74 ? 29.80520 -5.89822 17.68653 1.000 23.07144 71 GLY A C 1
ATOM 587 O O . GLY A 1 74 ? 28.65086 -6.26378 17.43537 1.000 23.54744 71 GLY A O 1
ATOM 588 N N . MET A 1 75 ? 30.20382 -4.62118 17.59813 1.000 23.16770 72 MET A N 1
ATOM 589 C CA . MET A 1 75 ? 29.27366 -3.56787 17.23408 1.000 19.90678 72 MET A CA 1
ATOM 590 C C . MET A 1 75 ? 29.92740 -2.56267 16.29295 1.000 21.43596 72 MET A C 1
ATOM 591 O O . MET A 1 75 ? 31.15619 -2.49514 16.18932 1.000 24.94355 72 MET A O 1
ATOM 596 N N . ILE A 1 76 ? 29.08443 -1.76999 15.62751 1.000 20.61031 73 ILE A N 1
ATOM 597 C CA . ILE A 1 76 ? 29.53573 -0.62025 14.85418 1.000 21.52004 73 ILE A CA 1
ATOM 598 C C . ILE A 1 76 ? 28.97366 0.64184 15.48541 1.000 24.14304 73 ILE A C 1
ATOM 599 O O . ILE A 1 76 ? 27.77715 0.72695 15.77388 1.000 20.30270 73 ILE A O 1
ATOM 604 N N . GLU A 1 77 ? 29.83546 1.61446 15.70451 1.000 21.19922 74 GLU A N 1
ATOM 605 C CA . GLU A 1 77 ? 29.41751 2.90931 16.23136 1.000 21.42802 74 GLU A CA 1
ATOM 606 C C . GLU A 1 77 ? 29.49554 3.94198 15.11905 1.000 20.39049 74 GLU A C 1
ATOM 607 O O . GLU A 1 77 ? 30.53742 4.07225 14.46931 1.000 21.47761 74 GLU A O 1
ATOM 613 N N . ILE A 1 78 ? 28.40265 4.67808 14.92131 1.000 17.01731 75 ILE A N 1
ATOM 614 C CA . ILE A 1 78 ? 28.26262 5.62860 13.82606 1.000 17.16015 75 ILE A CA 1
ATOM 615 C C . ILE A 1 78 ? 28.04652 6.99846 14.44341 1.000 20.76425 75 ILE A C 1
ATOM 616 O O . ILE A 1 78 ? 27.12856 7.15932 15.24310 1.000 20.18852 75 ILE A O 1
ATOM 621 N N . ARG A 1 79 ? 28.88288 7.98023 14.06921 1.000 18.40201 76 ARG A N 1
ATOM 622 C CA . ARG A 1 79 ? 28.70903 9.36160 14.53311 1.000 18.70664 76 ARG A CA 1
ATOM 623 C C . ARG A 1 79 ? 28.38365 10.25461 13.35736 1.000 20.66908 76 ARG A C 1
ATOM 624 O O . ARG A 1 79 ? 28.96267 10.10338 12.27647 1.000 20.62461 76 ARG A O 1
ATOM 632 N N . THR A 1 80 ? 27.48038 11.20498 13.57160 1.000 19.05980 77 THR A N 1
ATOM 633 C CA . THR A 1 80 ? 27.07995 12.08791 12.49820 1.000 18.04134 77 THR A CA 1
ATOM 634 C C . THR A 1 80 ? 27.38792 13.54081 12.84477 1.000 16.71107 77 THR A C 1
ATOM 635 O O . THR A 1 80 ? 27.74502 13.88680 13.96755 1.000 20.38737 77 THR A O 1
ATOM 639 N N . ARG A 1 81 ? 27.27123 14.36226 11.81536 1.000 18.09614 78 ARG A N 1
ATOM 640 C CA . ARG A 1 81 ? 27.56580 15.78661 11.93575 1.000 18.68955 78 ARG A CA 1
ATOM 641 C C . ARG A 1 81 ? 26.65017 16.48251 12.94252 1.000 23.74453 78 ARG A C 1
ATOM 642 O O . ARG A 1 81 ? 27.07710 17.44155 13.61410 1.000 25.16515 78 ARG A O 1
ATOM 650 N N . THR A 1 82 ? 25.38555 16.06798 13.02354 1.000 18.78556 79 THR A N 1
ATOM 651 C CA . THR A 1 82 ? 24.51629 16.67048 14.03262 1.000 20.56179 79 THR A CA 1
ATOM 652 C C . THR A 1 82 ? 24.87006 16.27557 15.45693 1.000 21.21852 79 THR A C 1
ATOM 653 O O . THR A 1 82 ? 24.33210 16.88971 16.37890 1.000 21.02523 79 THR A O 1
ATOM 657 N N . GLY A 1 83 ? 25.70558 15.25449 15.67836 1.000 18.67705 80 GLY A N 1
ATOM 658 C CA . GLY A 1 83 ? 25.98409 14.78277 17.00908 1.000 18.89275 80 GLY A CA 1
ATOM 659 C C . GLY A 1 83 ? 25.24738 13.53572 17.39721 1.000 19.03894 80 GLY A C 1
ATOM 660 O O . GLY A 1 83 ? 25.24593 13.20076 18.57659 1.000 19.31517 80 GLY A O 1
ATOM 661 N N . ARG A 1 84 ? 24.58957 12.86540 16.44954 1.000 18.57501 81 ARG A N 1
ATOM 662 C CA . ARG A 1 84 ? 24.06791 11.52792 16.73264 1.000 15.62704 81 ARG A CA 1
ATOM 663 C C . ARG A 1 84 ? 25.22370 10.55999 16.86761 1.000 18.69587 81 ARG A C 1
ATOM 664 O O . ARG A 1 84 ? 26.26471 10.68957 16.21098 1.000 21.48571 81 ARG A O 1
ATOM 672 N N . LYS A 1 85 ? 25.07156 9.64129 17.79480 1.000 17.08066 82 LYS A N 1
ATOM 673 C CA . LYS A 1 85 ? 26.02722 8.55192 17.98364 1.000 18.02008 82 LYS A CA 1
ATOM 674 C C . LYS A 1 85 ? 25.18348 7.31091 18.18264 1.000 19.79567 82 LYS A C 1
ATOM 675 O O . LYS A 1 85 ? 24.46672 7.18916 19.18780 1.000 19.78540 82 LYS A O 1
ATOM 681 N N . ILE A 1 86 ? 25.22441 6.42357 17.20309 1.000 18.07294 83 ILE A N 1
ATOM 682 C CA . ILE A 1 86 ? 24.36468 5.24524 17.16653 1.000 19.73503 83 ILE A CA 1
ATOM 683 C C . ILE A 1 86 ? 25.27199 4.03137 17.21658 1.000 20.85059 83 ILE A C 1
ATOM 684 O O . ILE A 1 86 ? 26.24775 3.95341 16.45799 1.000 22.50059 83 ILE A O 1
ATOM 689 N N . LYS A 1 87 ? 24.95702 3.08189 18.09137 1.000 20.04985 84 LYS A N 1
ATOM 690 C CA . LYS A 1 87 ? 25.78575 1.89456 18.23249 1.000 18.11974 84 LYS A CA 1
ATOM 691 C C . LYS A 1 87 ? 24.92583 0.66120 17.96565 1.000 18.08516 84 LYS A C 1
ATOM 692 O O . LYS A 1 87 ? 23.92256 0.43755 18.65260 1.000 18.57601 84 LYS A O 1
ATOM 698 N N . VAL A 1 88 ? 25.27180 -0.10693 16.92637 1.000 19.96937 85 VAL A N 1
ATOM 699 C CA . VAL A 1 88 ? 24.35200 -1.12116 16.41179 1.000 21.03846 85 VAL A CA 1
ATOM 700 C C . VAL A 1 88 ? 25.16674 -2.34466 15.98858 1.000 20.34677 85 VAL A C 1
ATOM 701 O O . VAL A 1 88 ? 26.40111 -2.32070 15.93573 1.000 19.56400 85 VAL A O 1
ATOM 705 N N . THR A 1 89 ? 24.47726 -3.44156 15.72874 1.000 19.46504 86 THR A N 1
ATOM 706 C CA . THR A 1 89 ? 25.21172 -4.61772 15.27421 1.000 19.56120 86 THR A CA 1
ATOM 707 C C . THR A 1 89 ? 25.65517 -4.42647 13.82203 1.000 19.85514 86 THR A C 1
ATOM 708 O O . THR A 1 89 ? 25.07843 -3.62342 13.08522 1.000 21.50119 86 THR A O 1
ATOM 712 N N . PRO A 1 90 ? 26.66714 -5.18326 13.37987 1.000 21.60262 87 PRO A N 1
ATOM 713 C CA . PRO A 1 90 ? 27.19160 -4.92436 12.02548 1.000 20.44156 87 PRO A CA 1
ATOM 714 C C . PRO A 1 90 ? 26.14697 -5.08147 10.93335 1.000 25.15430 87 PRO A C 1
ATOM 715 O O . PRO A 1 90 ? 26.20685 -4.32848 9.94059 1.000 22.16848 87 PRO A O 1
ATOM 719 N N . ILE A 1 91 ? 25.17777 -5.99977 11.06197 1.000 21.18512 88 ILE A N 1
ATOM 720 C CA . ILE A 1 91 ? 24.17323 -6.14950 9.99838 1.000 22.27162 88 ILE A CA 1
ATOM 721 C C . ILE A 1 91 ? 22.92493 -5.29221 10.19863 1.000 22.32963 88 ILE A C 1
ATOM 722 O O . ILE A 1 91 ? 22.04109 -5.30793 9.33582 1.000 24.81338 88 ILE A O 1
ATOM 727 N N . HIS A 1 92 ? 22.80091 -4.57081 11.31615 1.000 21.35892 89 HIS A N 1
ATOM 728 C CA . HIS A 1 92 ? 21.68232 -3.65219 11.49336 1.000 20.93896 89 HIS A CA 1
ATOM 729 C C . HIS A 1 92 ? 21.66183 -2.65059 10.34875 1.000 22.97667 89 HIS A C 1
ATOM 730 O O . HIS A 1 92 ? 22.71606 -2.23009 9.87333 1.000 24.96955 89 HIS A O 1
ATOM 737 N N . LYS A 1 93 ? 20.47116 -2.26392 9.90838 1.000 20.05869 90 LYS A N 1
ATOM 738 C CA . LYS A 1 93 ? 20.35960 -1.39845 8.73661 1.000 21.87352 90 LYS A CA 1
ATOM 739 C C . LYS A 1 93 ? 19.97801 0.01321 9.13790 1.000 22.73632 90 LYS A C 1
ATOM 740 O O . LYS A 1 93 ? 19.13783 0.22425 10.01944 1.000 22.74642 90 LYS A O 1
ATOM 746 N N . LEU A 1 94 ? 20.66011 0.95590 8.52697 1.000 22.24975 91 LEU A N 1
ATOM 747 C CA . LEU A 1 94 ? 20.20005 2.34487 8.46378 1.000 20.97246 91 LEU A CA 1
ATOM 748 C C . LEU A 1 94 ? 19.70818 2.61280 7.04582 1.000 22.83238 91 LEU A C 1
ATOM 749 O O . LEU A 1 94 ? 19.73114 1.74415 6.17892 1.000 22.91652 91 LEU A O 1
ATOM 754 N N . PHE A 1 95 ? 19.25948 3.84250 6.78632 1.000 22.06113 92 PHE A N 1
ATOM 755 C CA . PHE A 1 95 ? 18.70547 4.21177 5.49027 1.000 20.96670 92 PHE A CA 1
ATOM 756 C C . PHE A 1 95 ? 19.50670 5.36175 4.88690 1.000 20.41946 92 PHE A C 1
ATOM 757 O O . PHE A 1 95 ? 19.85014 6.32044 5.58759 1.000 21.59362 92 PHE A O 1
ATOM 765 N N . THR A 1 96 ? 19.84363 5.24136 3.61258 1.000 20.24408 93 THR A N 1
ATOM 766 C CA . THR A 1 96 ? 20.28888 6.37253 2.81239 1.000 20.11216 93 THR A CA 1
ATOM 767 C C . THR A 1 96 ? 19.16660 6.73375 1.85938 1.000 20.67302 93 THR A C 1
ATOM 768 O O . THR A 1 96 ? 18.18942 6.00156 1.72087 1.000 23.46039 93 THR A O 1
ATOM 772 N N . GLY A 1 97 ? 19.29855 7.88235 1.19422 1.000 22.31343 94 GLY A N 1
ATOM 773 C CA . GLY A 1 97 ? 18.22316 8.36221 0.34668 1.000 25.05409 94 GLY A CA 1
ATOM 774 C C . GLY A 1 97 ? 18.73578 8.87541 -0.98331 1.000 26.72029 94 GLY A C 1
ATOM 775 O O . GLY A 1 97 ? 19.90913 9.19341 -1.14153 1.000 30.46554 94 GLY A O 1
ATOM 776 N N . ARG A 1 98 ? 17.82043 8.92207 -1.94821 1.000 23.40666 95 ARG A N 1
ATOM 777 C CA . ARG A 1 98 ? 18.07644 9.52366 -3.24707 1.000 29.45838 95 ARG A CA 1
ATOM 778 C C . ARG A 1 98 ? 16.75600 10.10209 -3.72624 1.000 23.27126 95 ARG A C 1
ATOM 779 O O . ARG A 1 98 ? 15.74677 9.39148 -3.73236 1.000 23.45466 95 ARG A O 1
ATOM 787 N N . VAL A 1 99 ? 16.75740 11.37125 -4.11122 1.000 22.46679 96 VAL A N 1
ATOM 788 C CA . VAL A 1 99 ? 15.60382 11.98134 -4.75492 1.000 19.80550 96 VAL A CA 1
ATOM 789 C C . VAL A 1 99 ? 15.82664 11.88187 -6.25168 1.000 20.63132 96 VAL A C 1
ATOM 790 O O . VAL A 1 99 ? 16.81646 12.39779 -6.78131 1.000 23.46285 96 VAL A O 1
ATOM 794 N N . THR A 1 100 ? 14.89714 11.25428 -6.94106 1.000 21.64000 97 THR A N 1
ATOM 795 C CA . THR A 1 100 ? 14.95325 11.14736 -8.39134 1.000 22.83689 97 THR A CA 1
ATOM 796 C C . THR A 1 100 ? 13.67782 11.72020 -8.98195 1.000 23.74304 97 THR A C 1
ATOM 797 O O . THR A 1 100 ? 12.81685 12.23310 -8.25090 1.000 22.66206 97 THR A O 1
ATOM 801 N N . LYS A 1 101 ? 13.53394 11.57263 -10.30839 1.000 23.85974 98 LYS A N 1
ATOM 802 C CA . LYS A 1 101 ? 12.30282 11.99910 -10.96035 1.000 25.14653 98 LYS A CA 1
ATOM 803 C C . LYS A 1 101 ? 11.09514 11.31880 -10.34260 1.000 26.87081 98 LYS A C 1
ATOM 804 O O . LYS A 1 101 ? 9.98216 11.83324 -10.44954 1.000 28.13717 98 LYS A O 1
ATOM 810 N N . ASP A 1 102 ? 11.29630 10.19979 -9.65239 1.000 25.21795 99 ASP A N 1
ATOM 811 C CA . ASP A 1 102 ? 10.18579 9.42892 -9.13342 1.000 26.10604 99 ASP A CA 1
ATOM 812 C C . ASP A 1 102 ? 9.94311 9.64335 -7.65280 1.000 25.66935 99 ASP A C 1
ATOM 813 O O . ASP A 1 102 ? 9.14438 8.91052 -7.05554 1.000 31.62533 99 ASP A O 1
ATOM 818 N N . GLY A 1 103 ? 10.62452 10.58853 -7.03792 1.000 22.26161 100 GLY A N 1
ATOM 819 C CA . GLY A 1 103 ? 10.41376 10.88682 -5.63540 1.000 21.05069 100 GLY A CA 1
ATOM 820 C C . GLY A 1 103 ? 11.60621 10.49122 -4.79048 1.000 22.87205 100 GLY A C 1
ATOM 821 O O . GLY A 1 103 ? 12.73069 10.34124 -5.27496 1.000 25.48812 100 GLY A O 1
ATOM 822 N N . LEU A 1 104 ? 11.33613 10.26985 -3.50988 1.000 23.14987 101 LEU A N 1
ATOM 823 C CA . LEU A 1 104 ? 12.36176 9.89734 -2.54521 1.000 22.19574 101 LEU A CA 1
ATOM 824 C C . LEU A 1 104 ? 12.28688 8.40351 -2.28026 1.000 27.56917 101 LEU A C 1
ATOM 825 O O . LEU A 1 104 ? 11.27302 7.92041 -1.76687 1.000 32.41141 101 LEU A O 1
ATOM 830 N N . ALA A 1 105 ? 13.38267 7.70288 -2.55386 1.000 28.41865 102 ALA A N 1
ATOM 831 C CA . ALA A 1 105 ? 13.54166 6.29171 -2.22914 1.000 30.88236 102 ALA A CA 1
ATOM 832 C C . ALA A 1 105 ? 14.53198 6.15437 -1.07649 1.000 31.25130 102 ALA A C 1
ATOM 833 O O . ALA A 1 105 ? 15.58939 6.80236 -1.09070 1.000 31.15501 102 ALA A O 1
ATOM 835 N N . LEU A 1 106 ? 14.15408 5.40933 -0.03444 1.000 26.62427 103 LEU A N 1
ATOM 836 C CA . LEU A 1 106 ? 15.08220 5.10391 1.04271 1.000 26.18103 103 LEU A CA 1
ATOM 837 C C . LEU A 1 106 ? 15.69626 3.75159 0.75558 1.000 29.73884 103 LEU A C 1
ATOM 838 O O . LEU A 1 106 ? 14.98864 2.82522 0.35321 1.000 33.70135 103 LEU A O 1
ATOM 843 N N . GLU A 1 107 ? 17.00478 3.65168 0.91169 1.000 24.19185 104 GLU A N 1
ATOM 844 C CA . GLU A 1 107 ? 17.69913 2.39637 0.67693 1.000 26.78334 104 GLU A CA 1
ATOM 845 C C . GLU A 1 107 ? 18.30218 1.88504 1.97553 1.000 28.53044 104 GLU A C 1
ATOM 846 O O . GLU A 1 107 ? 18.91063 2.64304 2.72217 1.000 26.22630 104 GLU A O 1
ATOM 852 N N . GLU A 1 108 ? 18.12523 0.60103 2.24886 1.000 29.02181 105 GLU A N 1
ATOM 853 C CA . GLU A 1 108 ? 18.71000 -0.00048 3.44552 1.000 28.29688 105 GLU A CA 1
ATOM 854 C C . GLU A 1 108 ? 20.20259 -0.21858 3.23330 1.000 27.67314 105 GLU A C 1
ATOM 855 O O . GLU A 1 108 ? 20.61261 -0.74261 2.19093 1.000 33.18467 105 GLU A O 1
ATOM 861 N N . VAL A 1 109 ? 21.01286 0.17261 4.21996 1.000 25.06191 106 VAL A N 1
ATOM 862 C CA . VAL A 1 109 ? 22.45448 -0.04033 4.19193 1.000 25.96267 106 VAL A CA 1
ATOM 863 C C . VAL A 1 109 ? 22.87761 -0.59371 5.54438 1.000 22.87261 106 VAL A C 1
ATOM 864 O O . VAL A 1 109 ? 22.60002 0.01502 6.57543 1.000 23.71070 106 VAL A O 1
ATOM 868 N N . MET A 1 110 ? 23.52518 -1.75185 5.53430 1.000 22.84987 107 MET A N 1
ATOM 869 C CA . MET A 1 110 ? 23.99362 -2.34904 6.77163 1.000 22.95038 107 MET A CA 1
ATOM 870 C C . MET A 1 110 ? 25.08921 -1.49162 7.38410 1.000 23.76125 107 MET A C 1
ATOM 871 O O . MET A 1 110 ? 25.90412 -0.89384 6.68254 1.000 22.86552 107 MET A O 1
ATOM 876 N N . ALA A 1 111 ? 25.11724 -1.44685 8.71521 1.000 21.16511 108 ALA A N 1
ATOM 877 C CA . ALA A 1 111 ? 26.09071 -0.58357 9.38391 1.000 23.49963 108 ALA A CA 1
ATOM 878 C C . ALA A 1 111 ? 27.53505 -0.91175 8.98921 1.000 24.37066 108 ALA A C 1
ATOM 879 O O . ALA A 1 111 ? 28.37585 0.00075 8.93169 1.000 26.07774 108 ALA A O 1
ATOM 881 N N . MET A 1 112 ? 27.83653 -2.19158 8.69897 1.000 22.21951 109 MET A N 1
ATOM 882 C CA . MET A 1 112 ? 29.18321 -2.63338 8.31644 1.000 22.05497 109 MET A CA 1
ATOM 883 C C . MET A 1 112 ? 29.64218 -1.99462 7.01739 1.000 28.01739 109 MET A C 1
ATOM 884 O O . MET A 1 112 ? 30.84837 -1.94115 6.74443 1.000 29.26023 109 MET A O 1
ATOM 889 N N . HIS A 1 113 ? 28.71055 -1.49366 6.22660 1.000 22.76988 110 HIS A N 1
ATOM 890 C CA . HIS A 1 113 ? 29.00903 -0.88829 4.94195 1.000 26.68864 110 HIS A CA 1
ATOM 891 C C . HIS A 1 113 ? 28.89335 0.62138 4.96208 1.000 24.22370 110 HIS A C 1
ATOM 892 O O . HIS A 1 113 ? 29.13219 1.25346 3.92166 1.000 27.43757 110 HIS A O 1
ATOM 899 N N . ILE A 1 114 ? 28.48515 1.21519 6.09090 1.000 24.12787 111 ILE A N 1
ATOM 900 C CA . ILE A 1 114 ? 28.45447 2.67345 6.18455 1.000 22.97531 111 ILE A CA 1
ATOM 901 C C . ILE A 1 114 ? 29.88021 3.21348 6.23858 1.000 23.63449 111 ILE A C 1
ATOM 902 O O . ILE A 1 114 ? 30.76453 2.64331 6.89034 1.000 28.49594 111 ILE A O 1
ATOM 907 N N . LYS A 1 115 ? 30.10025 4.34891 5.57047 1.000 26.54382 112 LYS A N 1
ATOM 908 C CA . LYS A 1 115 ? 31.39573 5.00989 5.50806 1.000 28.22715 112 LYS A CA 1
ATOM 909 C C . LYS A 1 115 ? 31.22812 6.50040 5.77269 1.000 24.58986 112 LYS A C 1
ATOM 910 O O . LYS A 1 115 ? 30.15859 7.05545 5.52989 1.000 23.77153 112 LYS A O 1
ATOM 916 N N . PRO A 1 116 ? 32.26590 7.16719 6.28417 1.000 23.60252 113 PRO A N 1
ATOM 917 C CA . PRO A 1 116 ? 32.19589 8.62449 6.40210 1.000 26.49857 113 PRO A CA 1
ATOM 918 C C . PRO A 1 116 ? 31.83679 9.25060 5.06806 1.000 25.87829 113 PRO A C 1
ATOM 919 O O . PRO A 1 116 ? 32.30940 8.83147 4.00820 1.000 24.61615 113 PRO A O 1
ATOM 923 N N . GLY A 1 117 ? 30.95220 10.23715 5.12576 1.000 23.97813 114 GLY A N 1
ATOM 924 C CA . GLY A 1 117 ? 30.46541 10.90322 3.94468 1.000 23.95408 114 GLY A CA 1
ATOM 925 C C . GLY A 1 117 ? 29.10738 10.42227 3.49808 1.000 22.42210 114 GLY A C 1
ATOM 926 O O . GLY A 1 117 ? 28.40960 11.15557 2.77993 1.000 25.24656 114 GLY A O 1
ATOM 927 N N . ASP A 1 118 ? 28.73116 9.1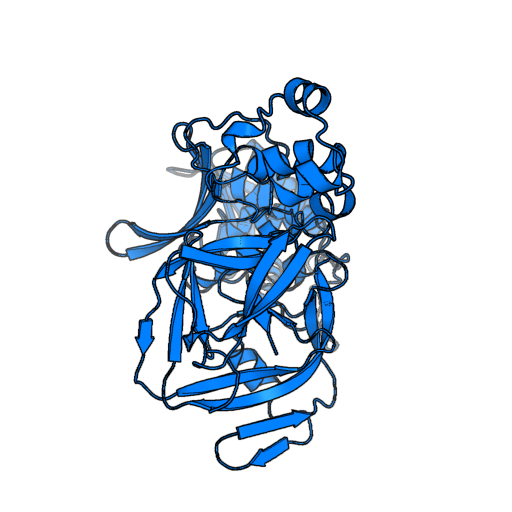9107 3.86384 1.000 20.11504 115 ASP A N 1
ATOM 928 C CA . ASP A 1 118 ? 27.36703 8.75429 3.64848 1.000 19.23705 115 ASP A CA 1
ATOM 929 C C . ASP A 1 118 ? 26.43792 9.67095 4.41869 1.000 23.08477 115 ASP A C 1
ATOM 930 O O . ASP A 1 118 ? 26.83291 10.28851 5.42254 1.000 24.91140 115 ASP A O 1
ATOM 935 N N . ARG A 1 119 ? 25.18819 9.74664 3.97473 1.000 19.76876 116 ARG A N 1
ATOM 936 C CA . ARG A 1 119 ? 24.18605 10.52983 4.70990 1.000 21.11122 116 ARG A CA 1
ATOM 937 C C . ARG A 1 119 ? 23.02185 9.62850 5.08966 1.000 22.57882 116 ARG A C 1
ATOM 938 O O . ARG A 1 119 ? 22.38516 9.03871 4.20966 1.000 25.96486 116 ARG A O 1
ATOM 946 N N . ILE A 1 120 ? 22.75221 9.48602 6.39071 1.000 18.63077 117 ILE A N 1
ATOM 947 C CA . ILE A 1 120 ? 21.72382 8.55922 6.83780 1.000 17.96975 117 ILE A CA 1
ATOM 948 C C . ILE A 1 120 ? 20.44776 9.30538 7.21432 1.000 17.34366 117 ILE A C 1
ATOM 949 O O . ILE A 1 120 ? 20.47399 10.48692 7.60585 1.000 18.79907 117 ILE A O 1
ATOM 954 N N . ALA A 1 121 ? 19.31244 8.62027 7.07977 1.000 17.49039 118 ALA A N 1
ATOM 955 C CA . ALA A 1 121 ? 18.00922 9.22289 7.36832 1.000 17.32690 118 ALA A CA 1
ATOM 956 C C . ALA A 1 121 ? 17.80590 9.42261 8.86599 1.000 15.65181 118 ALA A C 1
ATOM 957 O O . ALA A 1 121 ? 17.79721 8.46995 9.64945 1.000 17.79482 118 ALA A O 1
ATOM 959 N N . VAL A 1 122 ? 17.61261 10.67789 9.24752 1.000 17.57858 119 VAL A N 1
ATOM 960 C CA . VAL A 1 122 ? 17.25672 11.03314 10.61519 1.000 17.61774 119 VAL A CA 1
ATOM 961 C C . VAL A 1 122 ? 15.96905 11.84778 10.54444 1.000 19.64817 119 VAL A C 1
ATOM 962 O O . VAL A 1 122 ? 15.53778 12.27248 9.47111 1.000 17.86715 119 VAL A O 1
ATOM 966 N N . VAL A 1 123 ? 15.34299 12.06814 11.70124 1.000 16.48686 120 VAL A N 1
ATOM 967 C CA . VAL A 1 123 ? 14.00443 12.61981 11.77500 1.000 15.20777 120 VAL A CA 1
ATOM 968 C C . VAL A 1 123 ? 14.05343 14.06038 12.25913 1.000 16.87825 120 VAL A C 1
ATOM 969 O O . VAL A 1 123 ? 14.54636 14.33333 13.36137 1.000 20.71320 120 VAL A O 1
ATOM 973 N N . LYS A 1 124 ? 13.57634 14.97608 11.42747 1.000 16.91798 121 LYS A N 1
ATOM 974 C CA . LYS A 1 124 ? 13.44858 16.35504 11.87895 1.000 18.24569 121 LYS A CA 1
ATOM 975 C C . LYS A 1 124 ? 12.00853 16.75616 12.13265 1.000 20.32513 121 LYS A C 1
ATOM 976 O O . LYS A 1 124 ? 11.77907 17.88527 12.56796 1.000 23.44683 121 LYS A O 1
ATOM 982 N N . LYS A 1 125 ? 11.03720 15.87684 11.92995 1.000 16.66481 122 LYS A N 1
ATOM 983 C CA . LYS A 1 125 ? 9.67001 16.18312 12.34149 1.000 16.11875 122 LYS A CA 1
ATOM 984 C C . LYS A 1 125 ? 8.94708 14.92785 12.81650 1.000 18.04978 122 LYS A C 1
ATOM 985 O O . LYS A 1 125 ? 8.92683 13.91131 12.12215 1.000 18.37162 122 LYS A O 1
ATOM 991 N N . ILE A 1 126 ? 8.34988 15.00045 14.00788 1.000 17.38549 123 ILE A N 1
ATOM 992 C CA . ILE A 1 126 ? 7.56611 13.90315 14.57824 1.000 15.86786 123 ILE A CA 1
ATOM 993 C C . ILE A 1 126 ? 6.12803 14.38485 14.63634 1.000 18.03718 123 ILE A C 1
ATOM 994 O O . ILE A 1 126 ? 5.85959 15.43143 15.24518 1.000 20.63534 123 ILE A O 1
ATOM 999 N N . ASP A 1 127 ? 5.21835 13.67633 13.97001 1.000 18.96528 124 ASP A N 1
ATOM 1000 C CA . ASP A 1 127 ? 3.82408 14.07009 13.94403 1.000 20.92750 124 ASP A CA 1
ATOM 1001 C C . ASP A 1 127 ? 3.10132 13.53571 15.17505 1.000 26.47321 124 ASP A C 1
ATOM 1002 O O . ASP A 1 127 ? 3.70872 13.02374 16.11935 1.000 28.95449 124 ASP A O 1
ATOM 1007 N N . GLY A 1 128 ? 1.80985 13.76783 15.21342 1.000 31.19364 125 GLY A N 1
ATOM 1008 C CA . GLY A 1 128 ? 0.98771 13.27676 16.29284 1.000 29.91400 125 GLY A CA 1
ATOM 1009 C C . GLY A 1 128 ? 0.93336 14.20179 17.49143 1.000 25.83099 125 GLY A C 1
ATOM 1010 O O . GLY A 1 128 ? 1.44735 15.32261 17.53461 1.000 28.61152 125 GLY A O 1
ATOM 1011 N N . GLY A 1 129 ? 0.29329 13.67691 18.50909 1.000 25.22832 126 GLY A N 1
ATOM 1012 C CA . GLY A 1 129 ? 0.11151 14.46114 19.71874 1.000 24.28696 126 GLY A CA 1
ATOM 1013 C C . GLY A 1 129 ? -1.35899 14.62151 20.01815 1.000 25.84267 126 GLY A C 1
ATOM 1014 O O . GLY A 1 129 ? -2.19455 14.82929 19.13126 1.000 28.67514 126 GLY A O 1
ATOM 1015 N N . GLU A 1 130 ? -1.68374 14.51499 21.29723 1.000 25.83776 127 GLU A N 1
ATOM 1016 C CA . GLU A 1 130 ? -3.01948 14.76051 21.79759 1.000 26.57483 127 GLU A CA 1
ATOM 1017 C C . GLU A 1 130 ? -2.83819 15.38923 23.16154 1.000 25.22666 127 GLU A C 1
ATOM 1018 O O . GLU A 1 130 ? -1.76514 15.28351 23.76305 1.000 25.57599 127 GLU A O 1
ATOM 1024 N N . TYR A 1 131 ? -3.87240 16.06910 23.63564 1.000 26.43887 128 TYR A N 1
ATOM 1025 C CA . TYR A 1 131 ? -3.80760 16.63017 24.97462 1.000 27.17150 128 TYR A CA 1
ATOM 1026 C C . TYR A 1 131 ? -3.82493 15.49694 25.98850 1.000 30.48135 128 TYR A C 1
ATOM 1027 O O . TYR A 1 131 ? -4.79315 14.73180 26.06255 1.000 35.84351 128 TYR A O 1
ATOM 1036 N N . VAL A 1 132 ? -2.74925 15.39104 26.75805 1.000 26.15638 129 VAL A N 1
ATOM 1037 C CA . VAL A 1 132 ? -2.50342 14.24156 27.61864 1.000 25.72163 129 VAL A CA 1
ATOM 1038 C C . VAL A 1 132 ? -3.21059 14.45471 28.95459 1.000 29.31429 129 VAL A C 1
ATOM 1039 O O . VAL A 1 132 ? -3.04986 15.49608 29.59572 1.000 27.92672 129 VAL A O 1
ATOM 1043 N N . LYS A 1 133 ? -4.01918 13.48346 29.36342 1.000 27.26542 130 LYS A N 1
ATOM 1044 C CA . LYS A 1 133 ? -4.59691 13.52612 30.70025 1.000 33.65571 130 LYS A CA 1
ATOM 1045 C C . LYS A 1 133 ? -3.56773 13.01860 31.69931 1.000 36.60052 130 LYS A C 1
ATOM 1046 O O . LYS A 1 133 ? -3.01865 11.92512 31.53402 1.000 42.90680 130 LYS A O 1
ATOM 1052 N N . LEU A 1 134 ? -3.30689 13.80528 32.73830 1.000 35.58320 131 LEU A N 1
ATOM 1053 C CA . LEU A 1 134 ? -2.28026 13.43651 33.69877 1.000 36.45560 131 LEU A CA 1
ATOM 1054 C C . LEU A 1 134 ? -2.73796 12.20633 34.46749 1.000 49.69227 131 LEU A C 1
ATOM 1055 O O . LEU A 1 134 ? -3.90240 12.10377 34.86306 1.000 51.32070 131 LEU A O 1
ATOM 1060 N N . THR A 1 135 ? -1.84357 11.24331 34.62664 1.000 57.71617 132 THR A N 1
ATOM 1061 C CA . THR A 1 135 ? -2.27939 9.95684 35.13358 1.000 69.59248 132 THR A CA 1
ATOM 1062 C C . THR A 1 135 ? -2.46825 10.04277 36.63862 1.000 80.49236 132 THR A C 1
ATOM 1063 O O . THR A 1 135 ? -1.73947 10.75559 37.33735 1.000 80.30956 132 THR A O 1
ATOM 1067 N N . THR A 1 136 ? -3.47850 9.33017 37.11979 1.000 94.80652 133 THR A N 1
ATOM 1068 C CA . THR A 1 136 ? -3.93146 9.37827 38.49609 1.000 101.91416 133 THR A CA 1
ATOM 1069 C C . THR A 1 136 ? -3.78393 8.00169 39.12726 1.000 105.64752 133 THR A C 1
ATOM 1070 O O . THR A 1 136 ? -3.68138 6.98464 38.43510 1.000 108.53596 133 THR A O 1
ATOM 1074 N N . SER A 1 137 ? -3.76023 7.97776 40.43949 1.000 102.23973 134 SER A N 1
ATOM 1075 C CA . SER A 1 137 ? -3.87647 6.67234 41.06071 1.000 100.19164 134 SER A CA 1
ATOM 1076 C C . SER A 1 137 ? -5.30986 6.16027 40.93117 1.000 99.29580 134 SER A C 1
ATOM 1077 O O . SER A 1 137 ? -6.25768 6.93875 41.05095 1.000 98.18839 134 SER A O 1
ATOM 1080 N N . PRO A 1 138 ? -5.50274 4.86125 40.68404 1.000 99.03542 135 PRO A N 1
ATOM 1081 C CA . PRO A 1 138 ? -6.83337 4.26672 40.85330 1.000 102.43730 135 PRO A CA 1
ATOM 1082 C C . PRO A 1 138 ? -7.17881 4.04235 42.31315 1.000 108.86157 135 PRO A C 1
ATOM 1083 O O . PRO A 1 138 ? -8.25032 3.50574 42.61437 1.000 111.96032 135 PRO A O 1
ATOM 1087 N N . ASP A 1 139 ? -6.27941 4.48303 43.20028 1.000 113.83925 136 ASP A N 1
ATOM 1088 C CA . ASP A 1 139 ? -6.22622 4.21996 44.63668 1.000 118.22400 136 ASP A CA 1
ATOM 1089 C C . ASP A 1 139 ? -6.94802 5.27353 45.45018 1.000 115.37009 136 ASP A C 1
ATOM 1090 O O . ASP A 1 139 ? -8.15071 5.20422 45.73874 1.000 118.27685 136 ASP A O 1
ATOM 1095 N N . PHE A 1 140 ? -6.12475 6.25304 45.80022 1.000 105.38563 137 PHE A N 1
ATOM 1096 C CA . PHE A 1 140 ? -6.25896 7.28693 46.79897 1.000 95.71794 137 PHE A CA 1
ATOM 1097 C C . PHE A 1 140 ? -5.23770 8.36217 46.41657 1.000 92.03081 137 PHE A C 1
ATOM 1098 O O . PHE A 1 140 ? -4.29890 8.65012 47.15042 1.000 91.94491 137 PHE A O 1
ATOM 1106 N N . ARG A 1 141 ? -5.39734 8.94386 45.21371 1.000 91.15992 138 ARG A N 1
ATOM 1107 C CA . ARG A 1 141 ? -4.56215 10.04463 44.73287 1.000 90.29129 138 ARG A CA 1
ATOM 1108 C C . ARG A 1 141 ? -5.26372 11.35281 45.09787 1.000 83.75406 138 ARG A C 1
ATOM 1109 O O . ARG A 1 141 ? -6.03967 11.38428 46.05219 1.000 82.59735 138 ARG A O 1
ATOM 1117 N N . LYS A 1 142 ? -4.99151 12.43777 44.37102 1.000 73.79818 139 LYS A N 1
ATOM 1118 C CA . LYS A 1 142 ? -5.71688 13.68826 44.52077 1.000 64.45215 139 LYS A CA 1
ATOM 1119 C C . LYS A 1 142 ? -5.36674 14.38701 45.83067 1.000 53.64997 139 LYS A C 1
ATOM 1120 O O . LYS A 1 142 ? -5.87697 14.03797 46.89755 1.000 46.58361 139 LYS A O 1
ATOM 1126 N N . SER A 1 143 ? -4.51435 15.39078 45.77503 1.000 47.85537 140 SER A N 1
ATOM 1127 C CA . SER A 1 143 ? -4.51539 16.35804 46.85713 1.000 48.87295 140 SER A CA 1
ATOM 1128 C C . SER A 1 143 ? -5.85315 17.08920 46.82089 1.000 44.73139 140 SER A C 1
ATOM 1129 O O . SER A 1 143 ? -6.36906 17.40629 45.74187 1.000 44.54079 140 SER A O 1
ATOM 1132 N N . ARG A 1 144 ? -6.44214 17.30680 47.99163 1.000 43.05842 141 ARG A N 1
ATOM 1133 C CA . ARG A 1 144 ? -7.58636 18.19308 48.11097 1.000 44.48532 141 ARG A CA 1
ATOM 1134 C C . ARG A 1 144 ? -7.19165 19.56471 48.64588 1.000 46.05319 141 ARG A C 1
ATOM 1135 O O . ARG A 1 144 ? -8.05116 20.45114 48.71864 1.000 52.26578 141 ARG A O 1
ATOM 1143 N N . LYS A 1 145 ? -5.91942 19.75590 49.03105 1.000 41.11959 142 LYS A N 1
ATOM 1144 C CA . LYS A 1 145 ? -5.48044 21.05860 49.53311 1.000 39.85373 142 LYS A CA 1
ATOM 1145 C C . LYS A 1 145 ? -5.18180 22.03095 48.40098 1.000 39.18260 142 LYS A C 1
ATOM 1146 O O . LYS A 1 145 ? -5.28953 23.24481 48.59490 1.000 42.45128 142 LYS A O 1
ATOM 1152 N N . ILE A 1 146 ? -4.77930 21.52584 47.23630 1.000 32.59122 143 ILE A N 1
ATOM 1153 C CA . ILE A 1 146 ? -4.57767 22.34201 46.04995 1.000 33.70316 143 ILE A CA 1
ATOM 1154 C C . ILE A 1 146 ? -5.45582 21.80262 44.92835 1.000 34.15269 143 ILE A C 1
ATOM 1155 O O . ILE A 1 146 ? -6.07583 20.74603 45.03692 1.000 35.73624 143 ILE A O 1
ATOM 1160 N N . LYS A 1 147 ? -5.51589 22.57233 43.85102 1.000 35.31043 144 LYS A N 1
ATOM 1161 C CA . LYS A 1 147 ? -6.14064 22.14168 42.60947 1.000 32.84620 144 LYS A CA 1
ATOM 1162 C C . LYS A 1 147 ? -5.07917 21.44582 41.77979 1.000 29.55104 144 LYS A C 1
ATOM 1163 O O . LYS A 1 147 ? -3.96951 21.96074 41.62646 1.000 29.32544 144 LYS A O 1
ATOM 1169 N N . VAL A 1 148 ? -5.39617 20.25345 41.29467 1.000 33.67687 145 VAL A N 1
ATOM 1170 C CA . VAL A 1 148 ? -4.44724 19.45610 40.52887 1.000 34.94639 145 VAL A CA 1
ATOM 1171 C C . VAL A 1 148 ? -4.87564 19.51070 39.06800 1.000 31.56162 145 VAL A C 1
ATOM 1172 O O . VAL A 1 148 ? -5.99268 19.08419 38.73776 1.000 32.93759 145 VAL A O 1
ATOM 1176 N N . PRO A 1 149 ? -4.06474 20.07250 38.17662 1.000 32.60571 146 PRO A N 1
ATOM 1177 C CA . PRO A 1 149 ? -4.37492 20.00139 36.74648 1.000 30.25346 146 PRO A CA 1
ATOM 1178 C C . PRO A 1 149 ? -4.59972 18.56370 36.30872 1.000 30.99473 146 PRO A C 1
ATOM 1179 O O . PRO A 1 149 ? -3.92468 17.64174 36.76684 1.000 35.00733 146 PRO A O 1
ATOM 1183 N N . GLU A 1 150 ? -5.56500 18.36936 35.42529 1.000 28.97374 147 GLU A N 1
ATOM 1184 C CA . GLU A 1 150 ? -5.84477 17.02787 34.93425 1.000 33.21019 147 GLU A CA 1
ATOM 1185 C C . GLU A 1 150 ? -5.49045 16.83553 33.46820 1.000 32.49015 147 GLU A C 1
ATOM 1186 O O . GLU A 1 150 ? -5.53791 15.69986 32.97677 1.000 33.48284 147 GLU A O 1
ATOM 1192 N N . VAL A 1 151 ? -5.11748 17.90391 32.77301 1.000 31.91454 148 VAL A N 1
ATOM 1193 C CA . VAL A 1 151 ? -4.67346 17.85110 31.38696 1.000 30.61345 148 VAL A CA 1
ATOM 1194 C C . VAL A 1 151 ? -3.38710 18.66853 31.29046 1.000 28.59785 148 VAL A C 1
ATOM 1195 O O . VAL A 1 151 ? -3.25803 19.70378 31.95873 1.000 31.19967 148 VAL A O 1
ATOM 1199 N N . LEU A 1 152 ? -2.42280 18.20207 30.48782 1.000 25.21553 149 LEU A N 1
ATOM 1200 C CA . LEU A 1 152 ? -1.19908 18.96889 30.26940 1.000 23.38011 149 LEU A CA 1
ATOM 1201 C C . LEU A 1 152 ? -1.46340 19.94093 29.13190 1.000 20.89975 149 LEU A C 1
ATOM 1202 O O . LEU A 1 152 ? -1.47885 19.55376 27.96356 1.000 22.39532 149 LEU A O 1
ATOM 1207 N N . ASP A 1 153 ? -1.74739 21.21457 29.46934 1.000 21.65714 150 ASP A N 1
ATOM 1208 C CA . ASP A 1 153 ? -2.08184 22.16566 28.42374 1.000 23.59469 150 ASP A CA 1
ATOM 1209 C C . ASP A 1 153 ? -0.92304 23.14411 28.25569 1.000 19.70270 150 ASP A C 1
ATOM 1210 O O . ASP A 1 153 ? 0.15094 22.97420 28.83560 1.000 20.04070 150 ASP A O 1
ATOM 1215 N N . GLU A 1 154 ? -1.15563 24.18055 27.45030 1.000 24.31252 151 GLU A N 1
ATOM 1216 C CA . GLU A 1 154 ? -0.09814 25.14053 27.17034 1.000 20.33104 151 GLU A CA 1
ATOM 1217 C C . GLU A 1 154 ? 0.29695 25.91024 28.42337 1.000 22.17715 151 GLU A C 1
ATOM 1218 O O . GLU A 1 154 ? 1.47863 26.18678 28.62797 1.000 20.27868 151 GLU A O 1
ATOM 1224 N N . ASP A 1 155 ? -0.66498 26.22240 29.29222 1.000 21.71036 152 ASP A N 1
ATOM 1225 C CA . ASP A 1 155 ? -0.31937 26.94557 30.52421 1.000 19.45533 152 ASP A CA 1
ATOM 1226 C C . ASP A 1 155 ? 0.59344 26.11599 31.42316 1.000 20.47747 152 ASP A C 1
ATOM 1227 O O . ASP A 1 155 ? 1.60530 26.61640 31.92792 1.000 19.94257 152 ASP A O 1
ATOM 1232 N N . LEU A 1 156 ? 0.23454 24.85166 31.69149 1.000 18.18263 153 LEU A N 1
ATOM 1233 C CA . LEU A 1 156 ? 1.11159 24.05098 32.53264 1.000 18.91499 153 LEU A CA 1
ATOM 1234 C C . LEU A 1 156 ? 2.45969 23.84900 31.85332 1.000 17.93653 153 LEU A C 1
ATOM 1235 O O . LEU A 1 156 ? 3.49828 23.80221 32.52058 1.000 18.72654 153 LEU A O 1
ATOM 1240 N N . ALA A 1 157 ? 2.46186 23.68073 30.52365 1.000 17.87033 154 ALA A N 1
ATOM 1241 C CA . ALA A 1 157 ? 3.72651 23.46132 29.83393 1.000 16.05465 154 ALA A CA 1
ATOM 1242 C C . ALA A 1 157 ? 4.65528 24.65579 29.95672 1.000 16.24806 154 ALA A C 1
ATOM 1243 O O . ALA A 1 157 ? 5.86299 24.49765 30.15369 1.000 17.39622 154 ALA A O 1
ATOM 1245 N N . GLU A 1 158 ? 4.10807 25.86006 29.86162 1.000 17.69541 155 GLU A N 1
ATOM 1246 C CA . GLU A 1 158 ? 4.90161 27.05633 30.06209 1.000 18.65732 155 GLU A CA 1
ATOM 1247 C C . GLU A 1 158 ? 5.49077 27.09266 31.46964 1.000 18.96879 155 GLU A C 1
ATOM 1248 O O . GLU A 1 158 ? 6.67657 27.37665 31.64316 1.000 19.47217 155 GLU A O 1
ATOM 1254 N N . PHE A 1 159 ? 4.67968 26.75290 32.48102 1.000 18.58335 156 PHE A N 1
ATOM 1255 C CA . PHE A 1 159 ? 5.18168 26.75379 33.84674 1.000 17.98498 156 PHE A CA 1
ATOM 1256 C C . PHE A 1 159 ? 6.30048 25.73951 34.02450 1.000 20.28358 156 PHE A C 1
ATOM 1257 O O . PHE A 1 159 ? 7.30172 26.02597 34.70151 1.000 20.01734 156 PHE A O 1
ATOM 1265 N N . LEU A 1 160 ? 6.13745 24.54274 33.43846 1.000 19.65177 157 LEU A N 1
ATOM 1266 C CA . LEU A 1 160 ? 7.18947 23.53719 33.49877 1.000 18.10465 157 LEU A CA 1
ATOM 1267 C C . LEU A 1 160 ? 8.45825 24.03038 32.84016 1.000 18.06657 157 LEU A C 1
ATOM 1268 O O . LEU A 1 160 ? 9.56772 23.73870 33.31582 1.000 22.00860 157 LEU A O 1
ATOM 1273 N N . GLY A 1 161 ? 8.32509 24.76628 31.73576 1.000 17.90548 158 GLY A N 1
ATOM 1274 C CA . GLY A 1 161 ? 9.50236 25.32891 31.11032 1.000 16.45832 158 GLY A CA 1
ATOM 1275 C C . GLY A 1 161 ? 10.27584 26.24085 32.04863 1.000 22.10678 158 GLY A C 1
ATOM 1276 O O . GLY A 1 161 ? 11.49530 26.13444 32.16822 1.000 21.28877 158 GLY A O 1
ATOM 1277 N N . TYR A 1 162 ? 9.57092 27.09702 32.79142 1.000 20.52901 159 TYR A N 1
ATOM 1278 C CA . TYR A 1 162 ? 10.27191 27.95255 33.75338 1.000 22.23388 159 TYR A CA 1
ATOM 1279 C C . TYR A 1 162 ? 10.90176 27.12899 34.87522 1.000 21.45849 159 TYR A C 1
ATOM 1280 O O . TYR A 1 162 ? 12.03271 27.40588 35.31697 1.000 23.71658 159 TYR A O 1
ATOM 1289 N N . LEU A 1 163 ? 10.16851 26.14523 35.37835 1.000 21.07818 160 LEU A N 1
ATOM 1290 C CA . LEU A 1 163 ? 10.63318 25.36997 36.51914 1.000 22.64601 160 LEU A CA 1
ATOM 1291 C C . LEU A 1 163 ? 11.86804 24.54714 36.17251 1.000 24.94446 160 LEU A C 1
ATOM 1292 O O . LEU A 1 163 ? 12.82167 24.48200 36.96320 1.000 22.73284 160 LEU A O 1
ATOM 1297 N N . ILE A 1 164 ? 11.87368 23.90232 34.99200 1.000 22.06464 161 ILE A N 1
ATOM 1298 C CA . ILE A 1 164 ? 13.01115 23.05044 34.64939 1.000 22.56121 161 ILE A CA 1
ATOM 1299 C C . ILE A 1 164 ? 14.21599 23.90719 34.31045 1.000 23.44266 161 ILE A C 1
ATOM 1300 O O . ILE A 1 164 ? 15.34746 23.62216 34.72401 1.000 26.90889 161 ILE A O 1
ATOM 1305 N N . ALA A 1 165 ? 13.98481 25.01022 33.61056 1.000 20.43805 162 ALA A N 1
ATOM 1306 C CA . ALA A 1 165 ? 15.09732 25.84980 33.17399 1.000 22.63893 162 ALA A CA 1
ATOM 1307 C C . ALA A 1 165 ? 15.72442 26.62385 34.33517 1.000 28.68084 162 ALA A C 1
ATOM 1308 O O . ALA A 1 165 ? 16.95264 26.74852 34.39503 1.000 32.82296 162 ALA A O 1
ATOM 1310 N N . ASP A 1 166 ? 14.91039 27.12958 35.28581 1.000 26.20506 163 ASP A N 1
ATOM 1311 C CA . ASP A 1 166 ? 15.39875 28.09157 36.28123 1.000 30.20234 163 ASP A CA 1
ATOM 1312 C C . ASP A 1 166 ? 14.79619 27.87520 37.67027 1.000 25.62222 163 ASP A C 1
ATOM 1313 O O . ASP A 1 166 ? 14.65135 28.82795 38.42406 1.000 29.15381 163 ASP A O 1
ATOM 1318 N N . GLY A 1 167 ? 14.38528 26.65487 38.01847 1.000 30.11766 164 GLY A N 1
ATOM 1319 C CA . GLY A 1 167 ? 13.66487 26.41344 39.25459 1.000 27.04300 164 GLY A CA 1
ATOM 1320 C C . GLY A 1 167 ? 14.39312 25.47509 40.20629 1.000 30.39105 164 GLY A C 1
ATOM 1321 O O . GLY A 1 167 ? 15.39803 24.85724 39.85288 1.000 38.16854 164 GLY A O 1
ATOM 1322 N N . THR A 1 168 ? 13.90229 25.41828 41.44929 1.000 25.41965 165 THR A N 1
ATOM 1323 C CA . THR A 1 168 ? 14.34335 24.39362 42.39660 1.000 29.17604 165 THR A CA 1
ATOM 1324 C C . THR A 1 168 ? 13.12463 23.81377 43.10192 1.000 30.72092 165 THR A C 1
ATOM 1325 O O . THR A 1 168 ? 12.09845 24.47880 43.25478 1.000 29.61338 165 THR A O 1
ATOM 1329 N N . LEU A 1 169 ? 13.23299 22.54895 43.49177 1.000 29.73541 166 LEU A N 1
ATOM 1330 C CA . LEU A 1 169 ? 12.26416 21.92037 44.38159 1.000 29.01548 166 LEU A CA 1
ATOM 1331 C C . LEU A 1 169 ? 12.97880 21.60352 45.68454 1.000 28.22463 166 LEU A C 1
ATOM 1332 O O . LEU A 1 169 ? 13.93759 20.82655 45.69348 1.000 37.85192 166 LEU A O 1
ATOM 1337 N N . LYS A 1 170 ? 12.56130 22.25260 46.75938 1.000 26.37089 167 LYS A N 1
ATOM 1338 C CA . LYS A 1 170 ? 12.83788 21.81526 48.11147 1.000 30.97284 167 LYS A CA 1
ATOM 1339 C C . LYS A 1 170 ? 11.70602 20.90790 48.55861 1.000 31.30949 167 LYS A C 1
ATOM 1340 O O . LYS A 1 170 ? 10.69860 20.78268 47.86472 1.000 34.52416 167 LYS A O 1
ATOM 1346 N N . PRO A 1 171 ? 11.82717 20.24490 49.70363 1.000 32.17972 168 PRO A N 1
ATOM 1347 C CA . PRO A 1 171 ? 10.71888 19.37435 50.13126 1.000 37.07159 168 PRO A CA 1
ATOM 1348 C C . PRO A 1 171 ? 9.36811 20.07080 50.23291 1.000 35.68983 168 PRO A C 1
ATOM 1349 O O . PRO A 1 171 ? 8.34858 19.44262 49.92765 1.000 36.92133 168 PRO A O 1
ATOM 1353 N N . ARG A 1 172 ? 9.31531 21.35342 50.59267 1.000 30.61993 169 ARG A N 1
ATOM 1354 C CA . ARG A 1 172 ? 8.03471 22.01409 50.79433 1.000 32.30879 169 ARG A CA 1
ATOM 1355 C C . ARG A 1 172 ? 7.87008 23.27859 49.96293 1.000 28.36134 169 ARG A C 1
ATOM 1356 O O . ARG A 1 172 ? 6.84071 23.94957 50.09626 1.000 27.73782 169 ARG A O 1
ATOM 1364 N N . THR A 1 173 ? 8.82570 23.60305 49.08374 1.000 25.70032 170 THR A N 1
ATOM 1365 C CA . THR A 1 173 ? 8.80722 24.87370 48.36592 1.000 24.19390 170 THR A CA 1
ATOM 1366 C C . THR A 1 173 ? 9.19185 24.66923 46.90243 1.000 26.49981 170 THR A C 1
ATOM 1367 O O . THR A 1 173 ? 10.17867 23.98841 46.60283 1.000 28.24838 170 THR A O 1
ATOM 1371 N N . VAL A 1 174 ? 8.41832 25.27542 45.99508 1.000 22.11682 171 VAL A N 1
ATOM 1372 C CA . VAL A 1 174 ? 8.76740 25.40246 44.57651 1.000 21.76009 171 VAL A CA 1
ATOM 1373 C C . VAL A 1 174 ? 9.32861 26.79760 44.36463 1.000 24.55273 171 VAL A C 1
ATOM 1374 O O . VAL A 1 174 ? 8.70513 27.78558 44.77719 1.000 27.48918 171 VAL A O 1
ATOM 1378 N N . ALA A 1 175 ? 10.50050 26.89221 43.73351 1.000 25.71863 172 ALA A N 1
ATOM 1379 C CA . ALA A 1 175 ? 11.10523 28.19324 43.48745 1.000 25.37731 172 ALA A CA 1
ATOM 1380 C C . ALA A 1 175 ? 11.41996 28.33721 42.01031 1.000 26.87937 172 ALA A C 1
ATOM 1381 O O . ALA A 1 175 ? 11.82176 27.36841 41.35726 1.000 26.70835 172 ALA A O 1
ATOM 1383 N N . ILE A 1 176 ? 11.23422 29.55310 41.49223 1.000 24.27653 173 ILE A N 1
ATOM 1384 C CA . ILE A 1 176 ? 11.65036 29.91805 40.14224 1.000 22.29031 173 ILE A CA 1
ATOM 1385 C C . ILE A 1 176 ? 12.51477 31.16177 40.28095 1.000 26.11173 173 ILE A C 1
ATOM 1386 O O . ILE A 1 176 ? 12.12388 32.11143 40.97177 1.000 27.23930 173 ILE A O 1
ATOM 1391 N N . TYR A 1 177 ? 13.70452 31.13050 39.68709 1.000 27.64854 174 TYR A N 1
ATOM 1392 C CA . TYR A 1 177 ? 14.66184 32.23067 39.81892 1.000 26.87827 174 TYR A CA 1
ATOM 1393 C C . TYR A 1 177 ? 14.78172 32.97733 38.50847 1.000 27.57501 174 TYR A C 1
ATOM 1394 O O . TYR A 1 177 ? 15.00445 32.36570 37.46014 1.000 28.39688 174 TYR A O 1
ATOM 1403 N N . ASN A 1 178 ? 14.69555 34.30604 38.58187 1.000 25.20062 175 ASN A N 1
ATOM 1404 C CA . ASN A 1 178 ? 14.81108 35.11503 37.37455 1.000 28.63548 175 ASN A CA 1
ATOM 1405 C C . ASN A 1 178 ? 14.91584 36.55916 37.78174 1.000 30.26077 175 ASN A C 1
ATOM 1406 O O . ASN A 1 178 ? 14.22790 36.97884 38.70508 1.000 32.16902 175 ASN A O 1
ATOM 1411 N N . ASN A 1 179 ? 15.71436 37.32284 37.04150 1.000 29.00780 176 ASN A N 1
ATOM 1412 C CA . ASN A 1 179 ? 15.78464 38.74530 37.29681 1.000 30.31446 176 ASN A CA 1
ATOM 1413 C C . ASN A 1 179 ? 14.72585 39.54852 36.56140 1.000 32.42085 176 ASN A C 1
ATOM 1414 O O . ASN A 1 179 ? 14.60878 40.75580 36.82079 1.000 38.36769 176 ASN A O 1
ATOM 1419 N N . ASP A 1 180 ? 13.92589 38.91491 35.69950 1.000 33.31192 177 ASP A N 1
ATOM 1420 C CA . ASP A 1 180 ? 12.76867 39.58965 35.12625 1.000 32.19004 177 ASP A CA 1
ATOM 1421 C C . ASP A 1 180 ? 11.58736 39.39918 36.06889 1.000 33.01788 177 ASP A C 1
ATOM 1422 O O . ASP A 1 180 ? 10.96471 38.32516 36.09844 1.000 32.76964 177 ASP A O 1
ATOM 1427 N N . GLU A 1 181 ? 11.25663 40.45665 36.81650 1.000 35.71418 178 GLU A N 1
ATOM 1428 C CA . GLU A 1 181 ? 10.10990 40.38705 37.71604 1.000 34.48206 178 GLU A CA 1
ATOM 1429 C C . GLU A 1 181 ? 8.80961 40.14207 36.95955 1.000 36.23084 178 GLU A C 1
ATOM 1430 O O . GLU A 1 181 ? 7.87899 39.54678 37.51304 1.000 34.81118 178 GLU A O 1
ATOM 1436 N N . SER A 1 182 ? 8.73477 40.52890 35.67866 1.000 35.67747 179 SER A N 1
ATOM 1437 C CA . SER A 1 182 ? 7.50475 40.24935 34.93954 1.000 38.72550 179 SER A CA 1
ATOM 1438 C C . SER A 1 182 ? 7.35425 38.76254 34.59924 1.000 34.37573 179 SER A C 1
ATOM 1439 O O . SER A 1 182 ? 6.22672 38.26783 34.51544 1.000 35.08958 179 SER A O 1
ATOM 1442 N N . LEU A 1 183 ? 8.46211 38.04460 34.38110 1.000 28.58037 180 LEU A N 1
ATOM 1443 C CA . LEU A 1 183 ? 8.39919 36.59450 34.21505 1.000 24.97459 180 LEU A CA 1
ATOM 1444 C C . LEU A 1 183 ? 8.00215 35.92101 35.51665 1.000 27.08607 180 LEU A C 1
ATOM 1445 O O . LEU A 1 183 ? 7.21557 34.96846 35.51880 1.000 26.70574 180 LEU A O 1
ATOM 1450 N N . LEU A 1 184 ? 8.55184 36.38675 36.63483 1.000 27.86968 181 LEU A N 1
ATOM 1451 C CA . LEU A 1 184 ? 8.14249 35.80535 37.90617 1.000 25.71944 181 LEU A CA 1
ATOM 1452 C C . LEU A 1 184 ? 6.66446 36.05795 38.15733 1.000 25.79834 181 LEU A C 1
ATOM 1453 O O . LEU A 1 184 ? 5.95428 35.18232 38.67713 1.000 26.85201 181 LEU A O 1
ATOM 1458 N N . LYS A 1 185 ? 6.18652 37.25629 37.80948 1.000 28.06621 182 LYS A N 1
ATOM 1459 C CA . LYS A 1 185 ? 4.76275 37.54667 37.95553 1.000 31.93981 182 LYS A CA 1
ATOM 1460 C C . LYS A 1 185 ? 3.93773 36.63828 37.05679 1.000 30.83853 182 LYS A C 1
ATOM 1461 O O . LYS A 1 185 ? 2.85712 36.17400 37.44415 1.000 28.74525 182 LYS A O 1
ATOM 1467 N N . ARG A 1 186 ? 4.43360 36.37367 35.84535 1.000 26.57471 183 ARG A N 1
ATOM 1468 C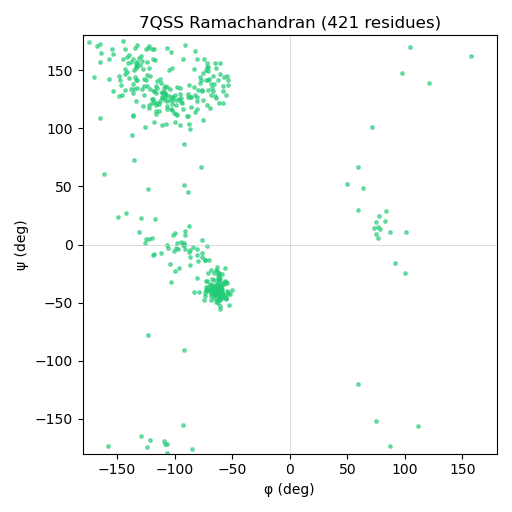 CA . ARG A 1 186 ? 3.71402 35.48022 34.95039 1.000 25.44348 183 ARG A CA 1
ATOM 1469 C C . ARG A 1 186 ? 3.64587 34.07735 35.53523 1.000 25.22281 183 ARG A C 1
ATOM 1470 O O . ARG A 1 186 ? 2.59948 33.41989 35.48156 1.000 23.77963 183 ARG A O 1
ATOM 1478 N N . ALA A 1 187 ? 4.75695 33.60102 36.10133 1.000 24.25727 184 ALA A N 1
ATOM 1479 C CA . ALA A 1 187 ? 4.75308 32.27005 36.68905 1.000 22.48309 184 ALA A CA 1
ATOM 1480 C C . ALA A 1 187 ? 3.78171 32.19986 37.85707 1.000 23.41251 184 ALA A C 1
ATOM 1481 O O . ALA A 1 187 ? 3.09529 31.18495 38.05554 1.000 23.63730 184 ALA A O 1
ATOM 1483 N N . ASN A 1 188 ? 3.69171 33.28888 38.62208 1.000 26.25275 185 ASN A N 1
ATOM 1484 C CA . ASN A 1 188 ? 2.77467 33.34023 39.75282 1.000 25.25093 185 ASN A CA 1
ATOM 1485 C C . ASN A 1 188 ? 1.32894 33.37192 39.27886 1.000 24.30980 185 ASN A C 1
ATOM 1486 O O . ASN A 1 188 ? 0.45488 32.73945 39.88396 1.000 25.21486 185 ASN A O 1
ATOM 1491 N N . PHE A 1 189 ? 1.06278 34.09368 38.18847 1.000 25.11364 186 PHE A N 1
ATOM 1492 C CA . PHE A 1 189 ? -0.27490 34.07763 37.60046 1.000 23.75160 186 PHE A CA 1
ATOM 1493 C C . PHE A 1 189 ? -0.65865 32.66124 37.18407 1.000 22.27242 186 PHE A C 1
ATOM 1494 O O . PHE A 1 189 ? -1.79392 32.22110 37.38875 1.000 27.21154 186 PHE A O 1
ATOM 1502 N N . LEU A 1 190 ? 0.26813 31.95534 36.56144 1.000 21.33004 187 LEU A N 1
ATOM 1503 C CA . LEU A 1 190 ? -0.02709 30.58742 36.15400 1.000 20.63918 187 LEU A CA 1
ATOM 1504 C C . LEU A 1 190 ? -0.26292 29.68509 37.35564 1.000 24.00617 187 LEU A C 1
ATOM 1505 O O . LEU A 1 190 ? -1.12921 28.80852 37.31889 1.000 21.99914 187 LEU A O 1
ATOM 1510 N N . SER A 1 191 ? 0.50126 29.87785 38.42853 1.000 21.84843 188 SER A N 1
ATOM 1511 C CA . SER A 1 191 ? 0.31485 29.02074 39.59555 1.000 21.48834 188 SER A CA 1
ATOM 1512 C C . SER A 1 191 ? -1.08025 29.20711 40.18259 1.000 24.00092 188 SER A C 1
ATOM 1513 O O . SER A 1 191 ? -1.75590 28.23019 40.52738 1.000 22.98331 188 SER A O 1
ATOM 1516 N N . THR A 1 192 ? -1.56368 30.45163 40.24810 1.000 24.21046 189 THR A N 1
ATOM 1517 C CA . THR A 1 192 ? -2.93695 30.65716 40.70463 1.000 24.10659 189 THR A CA 1
ATOM 1518 C C . THR A 1 192 ? -3.93694 29.96213 39.78683 1.000 25.12640 189 THR A C 1
ATOM 1519 O O . THR A 1 192 ? -4.85937 29.26718 40.24621 1.000 26.33089 189 THR A O 1
ATOM 1523 N N . LYS A 1 193 ? -3.76187 30.13305 38.47639 1.000 23.75897 190 LYS A N 1
ATOM 1524 C CA . LYS A 1 193 ? -4.69390 29.57108 37.51782 1.000 23.24759 190 LYS A CA 1
ATOM 1525 C C . LYS A 1 193 ? -4.69559 28.05012 37.57333 1.000 23.55936 190 LYS A C 1
ATOM 1526 O O . LYS A 1 193 ? -5.76215 27.42430 37.55351 1.000 26.99384 190 LYS A O 1
ATOM 1532 N N . LEU A 1 194 ? -3.50560 27.45211 37.65747 1.000 21.76606 191 LEU A N 1
ATOM 1533 C CA . LEU A 1 194 ? -3.36030 26.00129 37.55867 1.000 25.74099 191 LEU A CA 1
ATOM 1534 C C . LEU A 1 194 ? -3.62320 25.28836 38.88095 1.000 23.22369 191 LEU A C 1
ATOM 1535 O O . LEU A 1 194 ? -4.19790 24.18994 38.88994 1.000 23.70095 191 LEU A O 1
ATOM 1540 N N . PHE A 1 195 ? -3.14729 25.85453 39.98228 1.000 22.66331 192 PHE A N 1
ATOM 1541 C CA . PHE A 1 195 ? -3.12760 25.15568 41.25383 1.000 21.96389 192 PHE A CA 1
ATOM 1542 C C . PHE A 1 195 ? -3.95204 25.85469 42.31039 1.000 25.56260 192 PHE A C 1
ATOM 1543 O O . PHE A 1 195 ? -4.13714 25.29244 43.39139 1.000 28.16009 192 PHE A O 1
ATOM 1551 N N . GLY A 1 196 ? -4.43473 27.06994 42.04677 1.000 24.64804 193 GLY A N 1
ATOM 1552 C CA . GLY A 1 196 ? -5.24167 27.74801 43.05288 1.000 26.29407 193 GLY A CA 1
ATOM 1553 C C . GLY A 1 196 ? -4.46093 28.26375 44.23041 1.000 28.48167 193 GLY A C 1
ATOM 1554 O O . GLY A 1 196 ? -5.05437 28.58769 45.27003 1.000 31.87490 193 GLY A O 1
ATOM 1555 N N . ILE A 1 197 ? -3.13951 28.32338 44.12602 1.000 25.82351 194 ILE A N 1
ATOM 1556 C CA . ILE A 1 197 ? -2.30773 28.90523 45.16529 1.000 30.59115 194 ILE A CA 1
ATOM 1557 C C . ILE A 1 197 ? -1.24990 29.73906 44.47503 1.000 33.43550 194 ILE A C 1
ATOM 1558 O O . ILE A 1 197 ? -0.93262 29.53729 43.29937 1.000 30.69487 194 ILE A O 1
ATOM 1563 N N . ASN A 1 198 ? -0.70287 30.69381 45.19938 1.000 33.80574 195 ASN A N 1
ATOM 1564 C CA A ASN A 1 198 ? 0.29607 31.58466 44.63630 0.193 36.12242 195 ASN A CA 1
ATOM 1565 C CA B ASN A 1 198 ? 0.34364 31.50108 44.60156 0.807 37.18209 195 ASN A CA 1
ATOM 1566 C C . ASN A 1 198 ? 1.44623 31.72411 45.61694 1.000 31.62089 195 ASN A C 1
ATOM 1567 O O . ASN A 1 198 ? 1.40145 31.21859 46.75067 1.000 33.21184 195 ASN A O 1
ATOM 1576 N N . GLY A 1 199 ? 2.47467 32.42694 45.17549 1.000 28.14661 196 GLY A N 1
ATOM 1577 C CA . GLY A 1 199 ? 3.60394 32.62548 46.04329 1.000 29.62556 196 GLY A CA 1
ATOM 1578 C C . GLY A 1 199 ? 3.94876 34.08124 46.10812 1.000 30.50460 196 GLY A C 1
ATOM 1579 O O . GLY A 1 199 ? 3.16661 34.94126 45.69642 1.000 29.59100 196 GLY A O 1
ATOM 1580 N N . LYS A 1 200 ? 5.13666 34.36102 46.60951 1.000 33.06160 197 LYS A N 1
ATOM 1581 C CA . LYS A 1 200 ? 5.60605 35.72120 46.73636 1.000 28.32952 197 LYS A CA 1
ATOM 1582 C C . LYS A 1 200 ? 6.95919 35.83042 46.07307 1.000 30.11309 197 LYS A C 1
ATOM 1583 O O . LYS A 1 200 ? 7.71854 34.85735 45.99530 1.000 27.59711 197 LYS A O 1
ATOM 1589 N N . ILE A 1 201 ? 7.23840 37.03067 45.58281 1.000 33.61513 198 ILE A N 1
ATOM 1590 C CA . ILE A 1 201 ? 8.48823 37.32413 44.90025 1.000 34.59537 198 ILE A CA 1
ATOM 1591 C C . ILE A 1 201 ? 9.48183 37.86147 45.91781 1.000 36.57548 198 ILE A C 1
ATOM 1592 O O . ILE A 1 201 ? 9.24953 38.90887 46.52846 1.000 43.60748 198 ILE A O 1
ATOM 1597 N N . VAL A 1 202 ? 10.57489 37.13289 46.12903 1.000 36.01292 199 VAL A N 1
ATOM 1598 C CA . VAL A 1 202 ? 11.60809 37.54415 47.07244 1.000 39.38113 199 VAL A CA 1
ATOM 1599 C C . VAL A 1 202 ? 12.78142 38.11588 46.28399 1.000 43.34986 199 VAL A C 1
ATOM 1600 O O . VAL A 1 202 ? 13.25631 37.49815 45.32204 1.000 37.31612 199 VAL A O 1
ATOM 1604 N N . GLN A 1 203 ? 13.19918 39.33377 46.64052 1.000 52.43598 200 GLN A N 1
ATOM 1605 C CA . GLN A 1 203 ? 14.40305 39.93097 46.06992 1.000 54.25596 200 GLN A CA 1
ATOM 1606 C C . GLN A 1 203 ? 15.61240 39.37121 46.79365 1.000 51.34125 200 GLN A C 1
ATOM 1607 O O . GLN A 1 203 ? 15.76236 39.58422 47.99612 1.000 48.13853 200 GLN A O 1
ATOM 1613 N N . GLU A 1 204 ? 16.46926 38.65184 46.07955 1.000 57.36225 201 GLU A N 1
ATOM 1614 C CA . GLU A 1 204 ? 17.65100 38.07412 46.71013 1.000 57.46194 201 GLU A CA 1
ATOM 1615 C C . GLU A 1 204 ? 18.93144 38.78359 46.33079 1.000 51.37900 201 GLU A C 1
ATOM 1616 O O . GLU A 1 204 ? 18.91528 39.85006 45.71061 1.000 53.77596 201 GLU A O 1
ATOM 1622 N N . ARG A 1 205 ? 20.04912 38.18242 46.74301 1.000 48.86009 202 ARG A N 1
ATOM 1623 C CA . ARG A 1 205 ? 21.32023 38.88759 46.65991 1.000 52.19628 202 ARG A CA 1
ATOM 1624 C C . ARG A 1 205 ? 21.73347 39.09004 45.21676 1.000 46.33911 202 ARG A C 1
ATOM 1625 O O . ARG A 1 205 ? 22.11180 40.20093 44.83070 1.000 45.94050 202 ARG A O 1
ATOM 1633 N N . THR A 1 206 ? 21.65835 38.03275 44.40053 1.000 43.27883 203 THR A N 1
ATOM 1634 C CA . THR A 1 206 ? 22.03210 38.13047 42.99950 1.000 41.21975 203 THR A CA 1
ATOM 1635 C C . THR A 1 206 ? 20.90474 37.79811 42.03736 1.000 38.38143 203 THR A C 1
ATOM 1636 O O . THR A 1 206 ? 21.15179 37.74850 40.82924 1.000 39.74680 203 THR A O 1
ATOM 1640 N N . VAL A 1 207 ? 19.68235 37.57484 42.52174 1.000 40.00863 204 VAL A N 1
ATOM 1641 C CA . VAL A 1 207 ? 18.56844 37.17699 41.66064 1.000 34.70296 204 VAL A CA 1
ATOM 1642 C C . VAL A 1 207 ? 17.28185 37.38146 42.44743 1.000 37.95106 204 VAL A C 1
ATOM 1643 O O . VAL A 1 207 ? 17.29523 37.43873 43.66365 1.000 40.61949 204 VAL A O 1
ATOM 1647 N N . LYS A 1 208 ? 16.16847 37.53861 41.74651 1.000 33.68315 205 LYS A N 1
ATOM 1648 C CA . LYS A 1 208 ? 14.87238 37.46474 42.40226 1.000 30.97489 205 LYS A CA 1
ATOM 1649 C C . LYS A 1 208 ? 14.35558 36.02948 42.30725 1.000 29.11512 205 LYS A C 1
ATOM 1650 O O . LYS A 1 208 ? 14.79282 35.24456 41.46962 1.000 29.64559 205 LYS A O 1
ATOM 1656 N N . ALA A 1 209 ? 13.42317 35.68694 43.18923 1.000 28.96065 206 ALA A N 1
ATOM 1657 C CA . ALA A 1 209 ? 12.84419 34.35663 43.17255 1.000 32.20297 206 ALA A CA 1
ATOM 1658 C C . ALA A 1 209 ? 11.35042 34.45325 43.42299 1.000 29.98542 206 ALA A C 1
ATOM 1659 O O . ALA A 1 209 ? 10.89300 35.26547 44.22305 1.000 31.41936 206 ALA A O 1
ATOM 1661 N N . LEU A 1 210 ? 10.59228 33.60197 42.74477 1.000 27.15657 207 LEU A N 1
ATOM 1662 C CA . LEU A 1 210 ? 9.22048 33.33941 43.13544 1.000 25.47126 207 LEU A CA 1
ATOM 1663 C C . LEU A 1 210 ? 9.22534 32.07309 43.98028 1.000 24.61893 207 LEU A C 1
ATOM 1664 O O . LEU A 1 210 ? 9.75573 31.03934 43.55704 1.000 25.62135 207 LEU A O 1
ATOM 1669 N N . LEU A 1 211 ? 8.67917 32.16847 45.18822 1.000 26.51435 208 LEU A N 1
ATOM 1670 C CA . LEU A 1 211 ? 8.64752 31.06279 46.13973 1.000 24.13378 208 LEU A CA 1
ATOM 1671 C C . LEU A 1 211 ? 7.19998 30.67595 46.37096 1.000 27.86867 208 LEU A C 1
ATOM 1672 O O . LEU A 1 211 ? 6.39743 31.50382 46.82271 1.000 30.37250 208 LEU A O 1
ATOM 1677 N N . ILE A 1 212 ? 6.87403 29.41683 46.09970 1.000 25.53712 209 ILE A N 1
ATOM 1678 C CA . ILE A 1 212 ? 5.53499 28.88876 46.30496 1.000 23.82973 209 ILE A CA 1
ATOM 1679 C C . ILE A 1 212 ? 5.63330 27.80729 47.36778 1.000 26.97995 209 ILE A C 1
ATOM 1680 O O . ILE A 1 212 ? 6.28091 26.77551 47.15602 1.000 26.62803 209 ILE A O 1
ATOM 1685 N N . HIS A 1 213 ? 4.99908 28.04113 48.50749 1.000 25.90838 210 HIS A N 1
ATOM 1686 C CA . HIS A 1 213 ? 5.11662 27.14435 49.64412 1.000 26.20201 210 HIS A CA 1
ATOM 1687 C C . HIS A 1 213 ? 3.94839 26.17845 49.61722 1.000 27.72889 210 HIS A C 1
ATOM 1688 O O . HIS A 1 213 ? 2.83224 26.52760 50.00483 1.000 31.66104 210 HIS A O 1
ATOM 1695 N N . SER A 1 214 ? 4.22373 24.95234 49.17486 1.000 25.31777 211 SER A N 1
ATOM 1696 C CA . SER A 1 214 ? 3.21731 23.90520 49.10894 1.000 25.03619 211 SER A CA 1
ATOM 1697 C C . SER A 1 214 ? 3.87359 22.54800 48.92658 1.000 26.36088 211 SER A C 1
ATOM 1698 O O . SER A 1 214 ? 4.39264 22.26624 47.84816 1.000 27.99305 211 SER A O 1
ATOM 1701 N N . LYS A 1 215 ? 3.85239 21.69886 49.94877 1.000 28.91238 212 LYS A N 1
ATOM 1702 C CA . LYS A 1 215 ? 4.31986 20.32735 49.75752 1.000 29.40885 212 LYS A CA 1
ATOM 1703 C C . LYS A 1 215 ? 3.51139 19.55407 48.71773 1.000 27.03522 212 LYS A C 1
ATOM 1704 O O . LYS A 1 215 ? 4.13562 18.88726 47.87818 1.000 26.71231 212 LYS A O 1
ATOM 1710 N N . PRO A 1 216 ? 2.17146 19.61745 48.68177 1.000 28.73165 213 PRO A N 1
ATOM 1711 C CA . PRO A 1 216 ? 1.43820 18.97150 47.57262 1.000 29.70867 213 PRO A CA 1
ATOM 1712 C C . PRO A 1 216 ? 1.89915 19.41674 46.20071 1.000 28.37306 213 PRO A C 1
ATOM 1713 O O . PRO A 1 216 ? 1.98972 18.59282 45.26978 1.000 27.12840 213 PRO A O 1
ATOM 1717 N N . LEU A 1 217 ? 2.18514 20.71194 46.02984 1.000 23.07758 214 LEU A N 1
ATOM 1718 C CA . LEU A 1 217 ? 2.64839 21.15221 44.72458 1.000 24.41203 214 LEU A CA 1
ATOM 1719 C C . LEU A 1 217 ? 3.99640 20.53586 44.37837 1.000 26.24539 214 LEU A C 1
ATOM 1720 O O . LEU A 1 217 ? 4.20097 20.08276 43.24638 1.000 24.98107 214 LEU A O 1
ATOM 1725 N N . VAL A 1 218 ? 4.91638 20.47612 45.34741 1.000 26.53277 215 VAL A N 1
ATOM 1726 C CA . VAL A 1 218 ? 6.20801 19.83429 45.10341 1.000 25.57872 215 VAL A CA 1
ATOM 1727 C C . VAL A 1 218 ? 6.00307 18.39040 44.69122 1.000 26.01995 215 VAL A C 1
ATOM 1728 O O . VAL A 1 218 ? 6.62417 17.90490 43.73816 1.000 30.05952 215 VAL A O 1
ATOM 1732 N N . ASP A 1 219 ? 5.13484 17.68471 45.41465 1.000 26.08062 216 ASP A N 1
ATOM 1733 C CA . ASP A 1 219 ? 4.91108 16.26782 45.13480 1.000 28.82190 216 ASP A CA 1
ATOM 1734 C C . ASP A 1 219 ? 4.37049 16.07759 43.72219 1.000 28.62940 216 ASP A C 1
ATOM 1735 O O . ASP A 1 219 ? 4.71217 15.10225 43.03849 1.000 31.94529 216 ASP A O 1
ATOM 1740 N N . PHE A 1 220 ? 3.52494 17.00377 43.27405 1.000 26.16331 217 PHE A N 1
ATOM 1741 C CA . PHE A 1 220 ? 2.97906 16.94607 41.91651 1.000 26.74232 217 PHE A CA 1
ATOM 1742 C C . PHE A 1 220 ? 4.08229 17.01840 40.86905 1.000 26.46157 217 PHE A C 1
ATOM 1743 O O . PHE A 1 220 ? 4.07120 16.26429 39.89173 1.000 28.69102 217 PHE A O 1
ATOM 1751 N N . PHE A 1 221 ? 5.03274 17.93109 41.04791 1.000 21.61143 218 PHE A N 1
ATOM 1752 C CA . PHE A 1 221 ? 6.12568 18.07926 40.11297 1.000 24.44152 218 PHE A CA 1
ATOM 1753 C C . PHE A 1 221 ? 7.11733 16.92833 40.22451 1.000 29.86800 218 PHE A C 1
ATOM 1754 O O . PHE A 1 221 ? 7.70095 16.52366 39.20670 1.000 31.59959 218 PHE A O 1
ATOM 1762 N N . ARG A 1 222 ? 7.35237 16.42943 41.44169 1.000 31.46036 219 ARG A N 1
ATOM 1763 C CA . ARG A 1 222 ? 8.25154 15.29871 41.58343 1.000 37.32589 219 ARG A CA 1
ATOM 1764 C C . ARG A 1 222 ? 7.68839 14.07342 40.87891 1.000 38.32493 219 ARG A C 1
ATOM 1765 O O . ARG A 1 222 ? 8.42272 13.36660 40.17974 1.000 36.64630 219 ARG A O 1
ATOM 1773 N N . LYS A 1 223 ? 6.38160 13.82237 41.01474 1.000 36.94249 220 LYS A N 1
ATOM 1774 C CA . LYS A 1 223 ? 5.80468 12.69714 40.28895 1.000 39.84734 220 LYS A CA 1
ATOM 1775 C C . LYS A 1 223 ? 5.96267 12.88264 38.78513 1.000 36.66705 220 LYS A C 1
ATOM 1776 O O . LYS A 1 223 ? 6.09194 11.89930 38.05031 1.000 41.32099 220 LYS A O 1
ATOM 1782 N N . LEU A 1 224 ? 5.98620 14.12868 38.30949 1.000 32.65902 221 LEU A N 1
ATOM 1783 C CA . LEU A 1 224 ? 6.21761 14.36013 36.88946 1.000 28.33542 221 LEU A CA 1
ATOM 1784 C C . LEU A 1 224 ? 7.67286 14.20120 36.47441 1.000 31.83618 221 LEU A C 1
ATOM 1785 O O . LEU A 1 224 ? 7.96052 14.23515 35.27562 1.000 35.06194 221 LEU A O 1
ATOM 1790 N N . GLY A 1 225 ? 8.59515 14.01698 37.41270 1.000 36.54522 222 GLY A N 1
ATOM 1791 C CA . GLY A 1 225 ? 9.99898 13.91363 37.05931 1.000 33.56410 222 GLY A CA 1
ATOM 1792 C C . GLY A 1 225 ? 10.70816 15.23663 36.88763 1.000 37.55777 222 GLY A C 1
ATOM 1793 O O . GLY A 1 225 ? 11.66046 15.32902 36.09781 1.000 35.92417 222 GLY A O 1
ATOM 1794 N N . ILE A 1 226 ? 10.27014 16.27145 37.59070 1.000 35.40380 223 ILE A N 1
ATOM 1795 C CA . ILE A 1 226 ? 10.93827 17.56960 37.47847 1.000 39.63736 223 ILE A CA 1
ATOM 1796 C C . ILE A 1 226 ? 12.19941 17.53589 38.33532 1.000 39.72713 223 ILE A C 1
ATOM 1797 O O . ILE A 1 226 ? 12.15363 17.03438 39.47014 1.000 40.99381 223 ILE A O 1
ATOM 1802 N N . PRO A 1 227 ? 13.33831 17.98935 37.81145 1.000 41.09119 224 PRO A N 1
ATOM 1803 C CA . PRO A 1 227 ? 14.57022 17.98503 38.61196 1.000 43.03410 224 PRO A CA 1
ATOM 1804 C C . PRO A 1 227 ? 14.44981 18.91480 39.81067 1.000 42.15104 224 PRO A C 1
ATOM 1805 O O . PRO A 1 227 ? 13.71023 19.89958 39.78966 1.000 42.25454 224 PRO A O 1
ATOM 1809 N N . GLU A 1 228 ? 15.18850 18.58854 40.86445 1.000 43.74769 225 GLU A N 1
ATOM 1810 C CA . GLU A 1 228 ? 15.21455 19.43156 42.05361 1.000 41.83960 225 GLU A CA 1
ATOM 1811 C C . GLU A 1 228 ? 16.01442 20.72068 41.85422 1.000 39.87864 225 GLU A C 1
ATOM 1812 O O . GLU A 1 228 ? 15.90947 21.62569 42.69366 1.000 40.92471 225 GLU A O 1
ATOM 1818 N N . SER A 1 229 ? 16.80934 20.82335 40.78292 1.000 37.04366 226 SER A N 1
ATOM 1819 C CA . SER A 1 229 ? 17.61858 22.01349 40.52168 1.000 42.67356 226 SER A CA 1
ATOM 1820 C C . SER A 1 229 ? 18.15721 21.93507 39.10000 1.000 49.16621 226 SER A C 1
ATOM 1821 O O . SER A 1 229 ? 18.02892 20.91084 38.42011 1.000 37.27433 226 SER A O 1
ATOM 1824 N N . LYS A 1 230 ? 18.76018 23.05136 38.66568 1.000 63.28846 227 LYS A N 1
ATOM 1825 C CA . LYS A 1 230 ? 19.34398 23.16225 37.32925 1.000 71.11788 227 LYS A CA 1
ATOM 1826 C C . LYS A 1 230 ? 20.44372 22.13709 37.10690 1.000 76.34009 227 LYS A C 1
ATOM 1827 O O . LYS A 1 230 ? 20.67572 21.70415 35.96981 1.000 78.41577 227 LYS A O 1
ATOM 1833 N N . LYS A 1 231 ? 21.12254 21.73888 38.17692 1.000 67.46325 228 LYS A N 1
ATOM 1834 C CA . LYS A 1 231 ? 22.32365 20.93186 38.09088 1.000 59.30626 228 LYS A CA 1
ATOM 1835 C C . LYS A 1 231 ? 22.05011 19.44076 38.18843 1.000 43.76534 228 LYS A C 1
ATOM 1836 O O . LYS A 1 231 ? 23.00467 18.66443 38.13136 1.000 42.43641 228 LYS A O 1
ATOM 1842 N N . ALA A 1 232 ? 20.79366 19.01798 38.33718 1.000 39.13390 229 ALA A N 1
ATOM 1843 C CA . ALA A 1 232 ? 20.50946 17.58630 38.33354 1.000 35.51298 229 ALA A CA 1
ATOM 1844 C C . ALA A 1 232 ? 21.05650 16.98632 37.05014 1.000 30.57454 229 ALA A C 1
ATOM 1845 O O . ALA A 1 232 ? 20.80087 17.50233 35.96499 1.000 36.11923 229 ALA A O 1
ATOM 1847 N N . ARG A 1 233 ? 21.83597 15.91046 37.17886 1.000 31.03844 230 ARG A N 1
ATOM 1848 C CA . ARG A 1 233 ? 22.46591 15.32019 36.01012 1.000 33.97586 230 ARG A CA 1
ATOM 1849 C C . ARG A 1 233 ? 21.65090 14.17846 35.41273 1.000 34.47384 230 ARG A C 1
ATOM 1850 O O . ARG A 1 233 ? 22.09318 13.56595 34.43540 1.000 37.85719 230 ARG A O 1
ATOM 1858 N N . ASN A 1 234 ? 20.47479 13.88174 35.96721 1.000 33.25006 231 ASN A N 1
ATOM 1859 C CA . ASN A 1 234 ? 19.71979 12.70950 35.54825 1.000 35.93153 231 ASN A CA 1
ATOM 1860 C C . ASN A 1 234 ? 18.25512 13.01105 35.25136 1.000 34.76906 231 ASN A C 1
ATOM 1861 O O . ASN A 1 234 ? 17.47858 12.06782 35.06332 1.000 35.27618 231 ASN A O 1
ATOM 1866 N N . TRP A 1 235 ? 17.86017 14.28225 35.17926 1.000 29.78927 232 TRP A N 1
ATOM 1867 C CA . TRP A 1 235 ? 16.46815 14.60593 34.87854 1.000 32.24815 232 TRP A CA 1
ATOM 1868 C C . TRP A 1 235 ? 16.12995 14.28879 33.43064 1.000 31.95713 232 TRP A C 1
ATOM 1869 O O . TRP A 1 235 ? 16.99266 14.31126 32.55493 1.000 32.44486 232 TRP A O 1
ATOM 1880 N N . LYS A 1 236 ? 14.84894 13.99599 33.19469 1.000 32.62813 233 LYS A N 1
ATOM 1881 C CA . LYS A 1 236 ? 14.35547 13.57876 31.88393 1.000 27.86521 233 LYS A CA 1
ATOM 1882 C C . LYS A 1 236 ? 13.13561 14.39758 31.48111 1.000 23.83435 233 LYS A C 1
ATOM 1883 O O . LYS A 1 236 ? 12.41183 14.93567 32.31697 1.000 27.46095 233 LYS A O 1
ATOM 1889 N N . VAL A 1 237 ? 12.90898 14.50684 30.17264 1.000 20.30988 234 VAL A N 1
ATOM 1890 C CA . VAL A 1 237 ? 11.68006 15.14855 29.69609 1.000 18.73812 234 VAL A CA 1
ATOM 1891 C C . VAL A 1 237 ? 10.48574 14.26126 30.05233 1.000 18.51642 234 VAL A C 1
ATOM 1892 O O . VAL A 1 237 ? 10.47354 13.08146 29.69723 1.000 20.17573 234 VAL A O 1
ATOM 1896 N N . PRO A 1 238 ? 9.44565 14.79120 30.68801 1.000 21.43879 235 PRO A N 1
ATOM 1897 C CA . PRO A 1 238 ? 8.25428 13.98922 31.01233 1.000 23.37620 235 PRO A CA 1
ATOM 1898 C C . PRO A 1 238 ? 7.61788 13.37172 29.77971 1.000 22.75669 235 PRO A C 1
ATOM 1899 O O . PRO A 1 238 ? 7.45917 14.03092 28.74499 1.000 20.95486 235 PRO A O 1
ATOM 1903 N N . ARG A 1 239 ? 7.23498 12.09942 29.90641 1.000 21.01161 236 ARG A N 1
ATOM 1904 C CA . ARG A 1 239 ? 6.52353 11.41200 28.84923 1.000 23.35617 236 ARG A CA 1
ATOM 1905 C C . ARG A 1 239 ? 5.34116 12.22425 28.34822 1.000 25.22498 236 ARG A C 1
ATOM 1906 O O . ARG A 1 239 ? 5.09265 12.27453 27.13976 1.000 22.46800 236 ARG A O 1
ATOM 1914 N N . GLU A 1 240 ? 4.61869 12.89699 29.25305 1.000 23.28657 237 GLU A N 1
ATOM 1915 C CA . GLU A 1 240 ? 3.39009 13.55609 28.84081 1.000 23.59940 237 GLU A CA 1
ATOM 1916 C C . GLU A 1 240 ? 3.68268 14.69737 27.86952 1.000 20.59433 237 GLU A C 1
ATOM 1917 O O . GLU A 1 240 ? 2.88727 14.95032 26.95922 1.000 23.56254 237 GLU A O 1
ATOM 1923 N N . LEU A 1 241 ? 4.84610 15.33911 28.00137 1.000 18.20427 238 LEU A N 1
ATOM 1924 C CA . LEU A 1 241 ? 5.21286 16.41183 27.06848 1.000 17.39151 238 LEU A CA 1
ATOM 1925 C C . LEU A 1 241 ? 5.54740 15.85079 25.69554 1.000 20.11226 238 LEU A C 1
ATOM 1926 O O . LEU A 1 241 ? 5.21905 16.45243 24.66056 1.000 17.89928 238 LEU A O 1
ATOM 1931 N N . LEU A 1 242 ? 6.18740 14.67715 25.65856 1.000 17.41797 239 LEU A N 1
ATOM 1932 C CA . LEU A 1 242 ? 6.54534 14.07248 24.37792 1.000 20.54993 239 LEU A CA 1
ATOM 1933 C C . LEU A 1 242 ? 5.32931 13.61522 23.59576 1.000 18.79907 239 LEU A C 1
ATOM 1934 O O . LEU A 1 242 ? 5.40725 13.42973 22.36060 1.000 22.97137 239 LEU A O 1
ATOM 1939 N N . LEU A 1 243 ? 4.21997 13.39426 24.27239 1.000 17.83719 240 LEU A N 1
ATOM 1940 C CA . LEU A 1 243 ? 3.01509 12.93576 23.61817 1.000 21.22641 240 LEU A CA 1
ATOM 1941 C C . LEU A 1 243 ? 2.06271 14.07185 23.32501 1.000 22.36161 240 LEU A C 1
ATOM 1942 O O . LEU A 1 243 ? 0.98420 13.82787 22.79509 1.000 24.30031 240 LEU A O 1
ATOM 1947 N N . SER A 1 244 ? 2.43455 15.31400 23.66084 1.000 17.86712 241 SER A N 1
ATOM 1948 C CA . SER A 1 244 ? 1.50867 16.43589 23.61530 1.000 18.87559 241 SER A CA 1
ATOM 1949 C C . SER A 1 244 ? 1.37657 17.00090 22.19841 1.000 17.64405 241 SER A C 1
ATOM 1950 O O . SER A 1 244 ? 2.22973 16.76910 21.34249 1.000 19.23512 241 SER A O 1
ATOM 1953 N N . PRO A 1 245 ? 0.36856 17.83776 21.95538 1.000 19.25536 242 PRO A N 1
ATOM 1954 C CA . PRO A 1 245 ? 0.30166 18.53805 20.66871 1.000 18.64602 242 PRO A CA 1
ATOM 1955 C C . PRO A 1 245 ? 1.46271 19.49582 20.52116 1.000 18.20891 242 PRO A C 1
ATOM 1956 O O . PRO A 1 245 ? 2.05388 19.94772 21.52127 1.000 18.56239 242 PRO A O 1
ATOM 1960 N N . PRO A 1 246 ? 1.83269 19.83906 19.29833 1.000 17.08950 243 PRO A N 1
ATOM 1961 C CA . PRO A 1 246 ? 2.94152 20.79441 19.12515 1.000 18.87716 243 PRO A CA 1
ATOM 1962 C C . PRO A 1 246 ? 2.71808 22.12001 19.85002 1.000 17.89781 243 PRO A C 1
ATOM 1963 O O . PRO A 1 246 ? 3.68474 22.73589 20.29932 1.000 19.15949 243 PRO A O 1
ATOM 1967 N N . SER A 1 247 ? 1.47410 22.56897 19.98236 1.000 19.90921 244 SER A N 1
ATOM 1968 C CA . SER A 1 247 ? 1.21819 23.83387 20.67603 1.000 19.74691 244 SER A CA 1
ATOM 1969 C C . SER A 1 247 ? 1.72525 23.79153 22.10677 1.000 22.70110 244 SER A C 1
ATOM 1970 O O . SER A 1 247 ? 2.18348 24.81059 22.64760 1.000 22.34397 244 SER A O 1
ATOM 1973 N N . VAL A 1 248 ? 1.58875 22.62868 22.74515 1.000 18.64207 245 VAL A N 1
ATOM 1974 C CA . VAL A 1 248 ? 2.00661 22.45311 24.13684 1.000 16.44671 245 VAL A CA 1
ATOM 1975 C C . VAL A 1 248 ? 3.51325 22.39041 24.21305 1.000 18.25468 245 VAL A C 1
ATOM 1976 O O . VAL A 1 248 ? 4.14489 22.99372 25.09702 1.000 17.72035 245 VAL A O 1
ATOM 1980 N N . VAL A 1 249 ? 4.11594 21.63649 23.29593 1.000 16.83572 246 VAL A N 1
ATOM 1981 C CA . VAL A 1 249 ? 5.56099 21.58525 23.23971 1.000 15.68950 246 VAL A CA 1
ATOM 1982 C C . VAL A 1 249 ? 6.13667 22.98303 23.00583 1.000 17.10131 246 VAL A C 1
ATOM 1983 O O . VAL A 1 249 ? 7.13389 23.36182 23.61792 1.000 15.61661 246 VAL A O 1
ATOM 1987 N N . LYS A 1 250 ? 5.52939 23.75138 22.10006 1.000 16.21131 247 LYS A N 1
ATOM 1988 C CA . LYS A 1 250 ? 6.00376 25.11242 21.82065 1.000 18.02055 247 LYS A CA 1
ATOM 1989 C C . LYS A 1 250 ? 5.96129 25.98333 23.07256 1.000 17.95762 247 LYS A C 1
ATOM 1990 O O . LYS A 1 250 ? 6.90747 26.72478 23.35688 1.000 20.11952 247 LYS A O 1
ATOM 1996 N N . ALA A 1 251 ? 4.88935 25.87483 23.85510 1.000 16.11584 248 ALA A N 1
ATOM 1997 C CA . ALA A 1 251 ? 4.82370 26.64838 25.09223 1.000 17.30803 248 ALA A CA 1
ATOM 1998 C C . ALA A 1 251 ? 5.96032 26.27525 26.01831 1.000 17.44312 248 ALA A C 1
ATOM 1999 O O . ALA A 1 251 ? 6.60998 27.14603 26.60952 1.000 21.11085 248 ALA A O 1
ATOM 2001 N N . PHE A 1 252 ? 6.21916 24.97752 26.15937 1.000 16.30649 249 PHE A N 1
ATOM 2002 C CA . PHE A 1 252 ? 7.31473 24.56395 27.01341 1.000 14.64992 249 PHE A CA 1
ATOM 2003 C C . PHE A 1 252 ? 8.65636 25.07878 26.50243 1.000 15.84139 249 PHE A C 1
ATOM 2004 O O . PHE A 1 252 ? 9.46034 25.60666 27.28016 1.000 17.32071 249 PHE A O 1
ATOM 2012 N N . ILE A 1 253 ? 8.94461 24.85462 25.21028 1.000 16.98233 250 ILE A N 1
ATOM 2013 C CA . ILE A 1 253 ? 10.25486 25.17977 24.64849 1.000 15.64426 250 ILE A CA 1
ATOM 2014 C C . ILE A 1 253 ? 10.50466 26.68193 24.69206 1.000 17.54463 250 ILE A C 1
ATOM 2015 O O . ILE A 1 253 ? 11.60030 27.12885 25.05671 1.000 16.25324 250 ILE A O 1
ATOM 2020 N N . ASN A 1 254 ? 9.48624 27.47846 24.35370 1.000 15.92715 251 ASN A N 1
ATOM 2021 C CA . ASN A 1 254 ? 9.65550 28.92297 24.40065 1.000 19.10336 251 ASN A CA 1
ATOM 2022 C C . ASN A 1 254 ? 9.99169 29.36754 25.81995 1.000 19.40351 251 ASN A C 1
ATOM 2023 O O . ASN A 1 254 ? 10.83704 30.25030 26.00898 1.000 20.12053 251 ASN A O 1
ATOM 2028 N N . ALA A 1 255 ? 9.33380 28.76345 26.82537 1.000 18.16729 252 ALA A N 1
ATOM 2029 C CA . ALA A 1 255 ? 9.55903 29.16214 28.21534 1.000 17.80152 252 ALA A CA 1
ATOM 2030 C C . ALA A 1 255 ? 10.95730 28.75878 28.65231 1.000 18.35453 252 ALA A C 1
ATOM 2031 O O . ALA A 1 255 ? 11.66878 29.52139 29.31483 1.000 19.29133 252 ALA A O 1
ATOM 2033 N N . TYR A 1 256 ? 11.36073 27.53517 28.30854 1.000 17.96991 253 TYR A N 1
ATOM 2034 C CA . TYR A 1 256 ? 12.71642 27.10535 28.58958 1.000 17.39109 253 TYR A CA 1
ATOM 2035 C C . TYR A 1 256 ? 13.73701 28.06587 27.98415 1.000 20.21957 253 TYR A C 1
ATOM 2036 O O . TYR A 1 256 ? 14.68461 28.48724 28.65059 1.000 21.36750 253 TYR A O 1
ATOM 2045 N N . ILE A 1 257 ? 13.54274 28.45085 26.71493 1.000 19.90129 254 ILE A N 1
ATOM 2046 C CA . ILE A 1 257 ? 14.51500 29.29380 26.03335 1.000 20.35459 254 ILE A CA 1
ATOM 2047 C C . ILE A 1 257 ? 14.54749 30.69820 26.63734 1.000 20.83967 254 ILE A C 1
ATOM 2048 O O . ILE A 1 257 ? 15.61853 31.30474 26.76219 1.000 21.81090 254 ILE A O 1
ATOM 2053 N N . VAL A 1 258 ? 13.39341 31.25695 27.02061 1.000 19.24059 255 VAL A N 1
ATOM 2054 C CA . VAL A 1 258 ? 13.46687 32.59203 27.61187 1.000 22.96650 255 VAL A CA 1
ATOM 2055 C C . VAL A 1 258 ? 14.28298 32.53496 28.89833 1.000 21.45805 255 VAL A C 1
ATOM 2056 O O . VAL A 1 258 ? 15.07736 33.43577 29.17923 1.000 27.22067 255 VAL A O 1
ATOM 2060 N N . CYS A 1 259 ? 14.16544 31.42615 29.64738 1.000 22.03013 256 CYS A N 1
ATOM 2061 C CA . CYS A 1 259 ? 14.83553 31.29183 30.93679 1.000 26.44400 256 CYS A CA 1
ATOM 2062 C C . CYS A 1 259 ? 16.30993 30.94418 30.82549 1.000 30.54818 256 CYS A C 1
ATOM 2063 O O . CYS A 1 259 ? 17.12554 31.47892 31.57598 1.000 34.58094 256 CYS A O 1
ATOM 2066 N N . ASP A 1 260 ? 16.67741 30.05207 29.91101 1.000 24.80452 257 ASP A N 1
ATOM 2067 C CA . ASP A 1 260 ? 18.05356 29.57123 29.90314 1.000 31.92553 257 ASP A CA 1
ATOM 2068 C C . ASP A 1 260 ? 18.53074 29.20683 28.50571 1.000 26.43944 257 ASP A C 1
ATOM 2069 O O . ASP A 1 260 ? 19.45082 28.38982 28.35784 1.000 30.36156 257 ASP A O 1
ATOM 2074 N N . GLY A 1 261 ? 17.92506 29.78056 27.47647 1.000 21.86826 258 GLY A N 1
ATOM 2075 C CA . GLY A 1 261 ? 18.42110 29.65187 26.11627 1.000 20.52420 258 GLY A CA 1
ATOM 2076 C C . GLY A 1 261 ? 19.08635 30.96340 25.73307 1.000 19.30687 258 GLY A C 1
ATOM 2077 O O . GLY A 1 261 ? 18.71951 32.03542 26.22499 1.000 23.74373 258 GLY A O 1
ATOM 2078 N N . TYR A 1 262 ? 20.09386 30.87252 24.86009 1.000 18.38487 259 TYR A N 1
ATOM 2079 C CA . TYR A 1 262 ? 20.87045 32.06007 24.50760 1.000 21.21199 259 TYR A CA 1
ATOM 2080 C C . TYR A 1 262 ? 21.10649 32.11416 23.01144 1.000 20.64719 259 TYR A C 1
ATOM 2081 O O . TYR A 1 262 ? 21.57740 31.13388 22.43041 1.000 21.93588 259 TYR A O 1
ATOM 2090 N N . TYR A 1 263 ? 20.82550 33.27053 22.40084 1.000 21.04448 260 TYR A N 1
ATOM 2091 C CA . TYR A 1 263 ? 21.00289 33.41123 20.95741 1.000 23.59252 260 TYR A CA 1
ATOM 2092 C C . TYR A 1 263 ? 22.38295 33.97874 20.67194 1.000 21.56880 260 TYR A C 1
ATOM 2093 O O . TYR A 1 263 ? 22.71937 35.09444 21.11574 1.000 21.69492 260 TYR A O 1
ATOM 2102 N N . HIS A 1 264 ? 23.16586 33.21814 19.88596 1.000 25.12951 261 HIS A N 1
ATOM 2103 C CA . HIS A 1 264 ? 24.53317 33.57062 19.51311 1.000 23.87029 261 HIS A CA 1
ATOM 2104 C C . HIS A 1 264 ? 24.52406 34.14352 18.10398 1.000 27.97623 261 HIS A C 1
ATOM 2105 O O . HIS A 1 264 ? 24.26313 33.41786 17.13633 1.000 24.77436 261 HIS A O 1
ATOM 2112 N N . GLU A 1 265 ? 24.83181 35.43579 18.00397 1.000 29.80281 262 GLU A N 1
ATOM 2113 C CA . GLU A 1 265 ? 24.71882 36.17226 16.74727 1.000 33.41718 262 GLU A CA 1
ATOM 2114 C C . GLU A 1 265 ? 25.60712 35.60663 15.65407 1.000 31.57843 262 GLU A C 1
ATOM 2115 O O . GLU A 1 265 ? 25.13953 35.36212 14.53591 1.000 33.69689 262 GLU A O 1
ATOM 2121 N N . ARG A 1 266 ? 26.90715 35.44993 15.93364 1.000 32.78753 263 ARG A N 1
ATOM 2122 C CA A ARG A 1 266 ? 27.85261 35.05590 14.89102 0.654 33.59742 263 ARG A CA 1
ATOM 2123 C CA B ARG A 1 266 ? 27.83413 35.06887 14.87231 0.346 33.55162 263 ARG A CA 1
ATOM 2124 C C . ARG A 1 266 ? 27.49883 33.69756 14.30513 1.000 32.16532 263 ARG A C 1
ATOM 2125 O O . ARG A 1 266 ? 27.60825 33.48696 13.09493 1.000 34.41051 263 ARG A O 1
ATOM 2140 N N . LYS A 1 267 ? 27.06915 32.76098 15.15759 1.000 33.55247 264 LYS A N 1
ATOM 2141 C CA . LYS A 1 267 ? 26.76380 31.39911 14.74665 1.000 33.05838 264 LYS A CA 1
ATOM 2142 C C . LYS A 1 267 ? 25.34123 31.21924 14.23651 1.000 27.94594 264 LYS A C 1
ATOM 2143 O O . LYS A 1 267 ? 25.04744 30.19727 13.61634 1.000 27.16316 264 LYS A O 1
ATOM 2149 N N . GLY A 1 268 ? 24.44492 32.15159 14.52638 1.000 23.34226 265 GLY A N 1
ATOM 2150 C CA . GLY A 1 268 ? 23.04997 32.02755 14.16937 1.000 22.47968 265 GLY A CA 1
ATOM 2151 C C . GLY A 1 268 ? 22.33819 30.87276 14.85465 1.000 21.69167 265 GLY A C 1
ATOM 2152 O O . GLY A 1 268 ? 21.61970 30.11338 14.20205 1.000 22.97180 265 GLY A O 1
ATOM 2153 N N . GLU A 1 269 ? 22.48876 30.72940 16.17226 1.000 21.74792 266 GLU A N 1
ATOM 2154 C CA . GLU A 1 269 ? 21.89874 29.58056 16.84160 1.000 21.43913 266 GLU A CA 1
ATOM 2155 C C . GLU A 1 269 ? 21.49473 29.93087 18.26017 1.000 18.93350 266 GLU A C 1
ATOM 2156 O O . GLU A 1 269 ? 22.12212 30.76781 18.92951 1.000 22.15543 266 GLU A O 1
ATOM 2162 N N . ILE A 1 270 ? 20.39885 29.33301 18.68072 1.000 18.84913 267 ILE A N 1
ATOM 2163 C CA . ILE A 1 270 ? 20.00645 29.34112 20.07285 1.000 17.13326 267 ILE A CA 1
ATOM 2164 C C . ILE A 1 270 ? 20.66361 28.14135 20.70950 1.000 21.94165 267 ILE A C 1
ATOM 2165 O O . ILE A 1 270 ? 20.55585 27.03311 20.17711 1.000 21.56908 267 ILE A O 1
ATOM 2170 N N . GLU A 1 271 ? 21.38408 28.37214 21.79675 1.000 19.58678 268 GLU A N 1
ATOM 2171 C CA . GLU A 1 271 ? 22.05253 27.31951 22.56013 1.000 20.42732 268 GLU A CA 1
ATOM 2172 C C . GLU A 1 271 ? 21.37151 27.09619 23.89778 1.000 21.14222 268 GLU A C 1
ATOM 2173 O O . GLU A 1 271 ? 21.06530 28.04868 24.61338 1.000 20.86451 268 GLU A O 1
ATOM 2179 N N . ILE A 1 272 ? 21.16351 25.82093 24.23167 1.000 20.13642 269 ILE A N 1
ATOM 2180 C CA . ILE A 1 272 ? 20.74341 25.37774 25.55048 1.000 21.55447 269 ILE A CA 1
ATOM 2181 C C . ILE A 1 272 ? 21.84328 24.47499 26.06844 1.000 22.89066 269 ILE A C 1
ATOM 2182 O O . ILE A 1 272 ? 22.24472 23.52674 25.37782 1.000 24.04518 269 ILE A O 1
ATOM 2187 N N . THR A 1 273 ? 22.35487 24.78579 27.24968 1.000 22.17152 270 THR A N 1
ATOM 2188 C CA . THR A 1 273 ? 23.33652 23.92784 27.89444 1.000 24.08710 270 THR A CA 1
ATOM 2189 C C . THR A 1 273 ? 22.70120 23.33669 29.14128 1.000 25.41793 270 THR A C 1
ATOM 2190 O O . THR A 1 273 ? 22.23403 24.07427 30.01457 1.000 24.38780 270 THR A O 1
ATOM 2194 N N . THR A 1 274 ? 22.68555 22.01329 29.24186 1.000 22.86657 271 THR A N 1
ATOM 2195 C CA . THR A 1 274 ? 22.09935 21.39519 30.42433 1.000 23.65614 271 THR A CA 1
ATOM 2196 C C . THR A 1 274 ? 23.07608 20.39610 31.01996 1.000 20.71802 271 THR A C 1
ATOM 2197 O O . THR A 1 274 ? 23.98004 19.90883 30.34284 1.000 22.76569 271 THR A O 1
ATOM 2201 N N . ALA A 1 275 ? 22.88096 20.10557 32.29553 1.000 23.10140 272 ALA A N 1
ATOM 2202 C CA . ALA A 1 275 ? 23.72520 19.15899 33.00012 1.000 21.64919 272 ALA A CA 1
ATOM 2203 C C . ALA A 1 275 ? 23.24484 17.72305 32.84804 1.000 21.27261 272 ALA A C 1
ATOM 2204 O O . ALA A 1 275 ? 23.96511 16.80427 33.26158 1.000 21.99145 272 ALA A O 1
ATOM 2206 N N . SER A 1 276 ? 22.04997 17.52799 32.30511 1.000 22.98833 273 SER A N 1
ATOM 2207 C CA . SER A 1 276 ? 21.47607 16.19403 32.12353 1.000 23.37053 273 SER A CA 1
ATOM 2208 C C . SER A 1 276 ? 21.59868 15.75590 30.66770 1.000 22.50599 273 SER A C 1
ATOM 2209 O O . SER A 1 276 ? 20.96298 16.34606 29.78588 1.000 21.68960 273 SER A O 1
ATOM 2212 N N . GLU A 1 277 ? 22.36850 14.68660 30.44051 1.000 20.74017 274 GLU A N 1
ATOM 2213 C CA . GLU A 1 277 ? 22.54007 14.15522 29.09408 1.000 20.24837 274 GLU A CA 1
ATOM 2214 C C . GLU A 1 277 ? 21.22550 13.64660 28.52903 1.000 18.85441 274 GLU A C 1
ATOM 2215 O O . GLU A 1 277 ? 20.86687 13.96804 27.38352 1.000 17.17109 274 GLU A O 1
ATOM 2221 N N . GLU A 1 278 ? 20.48617 12.84614 29.31350 1.000 23.06168 275 GLU A N 1
ATOM 2222 C CA . GLU A 1 278 ? 19.21351 12.37462 28.77586 1.000 24.74571 275 GLU A CA 1
ATOM 2223 C C . GLU A 1 278 ? 18.18132 13.48891 28.69897 1.000 21.74306 275 GLU A C 1
ATOM 2224 O O . GLU A 1 278 ? 17.29162 13.45765 27.83135 1.000 18.86420 275 GLU A O 1
ATOM 2230 N N . GLY A 1 279 ? 18.31563 14.52465 29.52078 1.000 19.78436 276 GLY A N 1
ATOM 2231 C CA . GLY A 1 279 ? 17.45270 15.67395 29.36321 1.000 18.12656 276 GLY A CA 1
ATOM 2232 C C . GLY A 1 279 ? 17.69450 16.36568 28.03473 1.000 17.31928 276 GLY A C 1
ATOM 2233 O O . GLY A 1 279 ? 16.74911 16.72868 27.32932 1.000 18.23366 276 GLY A O 1
ATOM 2234 N N . ALA A 1 280 ? 18.96780 16.50851 27.66037 1.000 18.58523 277 ALA A N 1
ATOM 2235 C CA . ALA A 1 280 ? 19.32265 17.06730 26.36173 1.000 16.54225 277 ALA A CA 1
ATOM 2236 C C . ALA A 1 280 ? 18.77153 16.22553 25.21327 1.000 15.89905 277 ALA A C 1
ATOM 2237 O O . ALA A 1 280 ? 18.17840 16.75936 24.26728 1.000 15.51840 277 ALA A O 1
ATOM 2239 N N . TYR A 1 281 ? 18.95701 14.90353 25.27683 1.000 15.79965 278 TYR A N 1
ATOM 2240 C CA . TYR A 1 281 ? 18.38557 14.04991 24.23266 1.000 16.51752 278 TYR A CA 1
ATOM 2241 C C . TYR A 1 281 ? 16.87358 14.21644 24.16207 1.000 16.04882 278 TYR A C 1
ATOM 2242 O O . TYR A 1 281 ? 16.29831 14.31024 23.08296 1.000 16.14157 278 TYR A O 1
ATOM 2251 N N . GLY A 1 282 ? 16.20410 14.30165 25.30878 1.000 16.65087 279 GLY A N 1
ATOM 2252 C CA . GLY A 1 282 ? 14.76679 14.54401 25.28388 1.000 15.49987 279 GLY A CA 1
ATOM 2253 C C . GLY A 1 282 ? 14.37977 15.86331 24.65602 1.000 16.59012 279 GLY A C 1
ATOM 2254 O O . GLY A 1 282 ? 13.37328 15.93448 23.94494 1.000 15.62006 279 GLY A O 1
ATOM 2255 N N . LEU A 1 283 ? 15.15103 16.92087 24.92317 1.000 15.62260 280 LEU A N 1
ATOM 2256 C CA . LEU A 1 283 ? 14.90617 18.18984 24.23904 1.000 15.87005 280 LEU A CA 1
ATOM 2257 C C . LEU A 1 283 ? 14.97836 18.03967 22.72348 1.000 14.48703 280 LEU A C 1
ATOM 2258 O O . LEU A 1 283 ? 14.17284 18.65967 21.99755 1.000 14.94788 280 LEU A O 1
ATOM 2263 N N . SER A 1 284 ? 15.85836 17.14698 22.23029 1.000 15.20949 281 SER A N 1
ATOM 2264 C CA . SER A 1 284 ? 15.96726 16.99549 20.77144 1.000 15.58982 281 SER A CA 1
ATOM 2265 C C . SER A 1 284 ? 14.69727 16.37757 20.20186 1.000 14.08783 281 SER A C 1
ATOM 2266 O O . SER A 1 284 ? 14.30610 16.68696 19.07248 1.000 15.85425 281 SER A O 1
ATOM 2269 N N . TYR A 1 285 ? 14.04868 15.46228 20.94110 1.000 13.86320 282 TYR A N 1
ATOM 2270 C CA . TYR A 1 285 ? 12.80195 14.88063 20.46379 1.000 14.69371 282 TYR A CA 1
ATOM 2271 C C . TYR A 1 285 ? 11.67622 15.90329 20.54230 1.000 14.80690 282 TYR A C 1
ATOM 2272 O O . TYR A 1 285 ? 10.84429 15.99109 19.63082 1.000 15.29137 282 TYR A O 1
ATOM 2281 N N . LEU A 1 286 ? 11.63713 16.70606 21.62571 1.000 14.91995 283 LEU A N 1
ATOM 2282 C CA . LEU A 1 286 ? 10.64384 17.77589 21.67527 1.000 13.60234 283 LEU A CA 1
ATOM 2283 C C . LEU A 1 286 ? 10.80810 18.71674 20.49025 1.000 14.32366 283 LEU A C 1
ATOM 2284 O O . LEU A 1 286 ? 9.82468 19.14032 19.88044 1.000 15.11386 283 LEU A O 1
ATOM 2289 N N . LEU A 1 287 ? 12.04634 19.06895 20.17476 1.000 13.03102 284 LEU A N 1
ATOM 2290 C CA . LEU A 1 287 ? 12.26568 19.99790 19.05981 1.000 13.77697 284 LEU A CA 1
ATOM 2291 C C . LEU A 1 287 ? 11.82129 19.37906 17.73804 1.000 16.75501 284 LEU A C 1
ATOM 2292 O O . LEU A 1 287 ? 11.22294 20.06566 16.91233 1.000 16.60433 284 LEU A O 1
ATOM 2297 N N . ALA A 1 288 ? 12.02864 18.06741 17.54502 1.000 14.79646 285 ALA A N 1
ATOM 2298 C CA . ALA A 1 288 ? 11.49489 17.43759 16.34306 1.000 14.81569 285 ALA A CA 1
ATOM 2299 C C . ALA A 1 288 ? 9.96245 17.49843 16.27978 1.000 13.88230 285 ALA A C 1
ATOM 2300 O O . ALA A 1 288 ? 9.39540 17.54733 15.18347 1.000 16.09273 285 ALA A O 1
ATOM 2302 N N . LYS A 1 289 ? 9.26627 17.48865 17.41659 1.000 14.85444 286 LYS A N 1
ATOM 2303 C CA . LYS A 1 289 ? 7.81498 17.68820 17.33804 1.000 15.10539 286 LYS A CA 1
ATOM 2304 C C . LYS A 1 289 ? 7.44352 19.07626 16.79471 1.000 16.16323 286 LYS A C 1
ATOM 2305 O O . LYS A 1 289 ? 6.29885 19.27745 16.35379 1.000 16.75542 286 LYS A O 1
ATOM 2311 N N . LEU A 1 290 ? 8.35663 20.04284 16.88373 1.000 15.09960 287 LEU A N 1
ATOM 2312 C CA . LEU A 1 290 ? 8.18754 21.37614 16.28400 1.000 15.05571 287 LEU A CA 1
ATOM 2313 C C . LEU A 1 290 ? 8.76337 21.45464 14.88443 1.000 15.38181 287 LEU A C 1
ATOM 2314 O O . LEU A 1 290 ? 8.72305 22.53902 14.27378 1.000 19.33743 287 LEU A O 1
ATOM 2319 N N . GLY A 1 291 ? 9.32998 20.36820 14.37697 1.000 16.03761 288 GLY A N 1
ATOM 2320 C CA . GLY A 1 291 ? 9.89914 20.39538 13.04782 1.000 16.43937 288 GLY A CA 1
ATOM 2321 C C . GLY A 1 291 ? 11.33143 20.86561 12.99751 1.000 18.93976 288 GLY A C 1
ATOM 2322 O O . GLY A 1 291 ? 11.84858 21.13381 11.90269 1.000 18.63244 288 GLY A O 1
ATOM 2323 N N . ILE A 1 292 ? 11.98425 20.98592 14.13756 1.000 13.80747 289 ILE A N 1
ATOM 2324 C CA . ILE A 1 292 ? 13.34681 21.47641 14.26325 1.000 16.93700 289 ILE A CA 1
ATOM 2325 C C . ILE A 1 292 ? 14.34025 20.33376 14.36873 1.000 17.70418 289 ILE A C 1
ATOM 2326 O O . ILE A 1 292 ? 14.13290 19.39919 15.15753 1.000 17.02293 289 ILE A O 1
ATOM 2331 N N . TYR A 1 293 ? 15.46001 20.43352 13.64021 1.000 16.21947 290 TYR A N 1
ATOM 2332 C CA . TYR A 1 293 ? 16.58293 19.50098 13.78623 1.000 16.36851 290 TYR A CA 1
ATOM 2333 C C . TYR A 1 293 ? 17.63968 20.12611 14.70273 1.000 15.80287 290 TYR A C 1
ATOM 2334 O O . TYR A 1 293 ? 18.26768 21.13198 14.36429 1.000 19.53750 290 TYR A O 1
ATOM 2343 N N . ALA A 1 294 ? 17.79046 19.55583 15.88663 1.000 17.67808 291 ALA A N 1
ATOM 2344 C CA . ALA A 1 294 ? 18.77232 20.00076 16.85403 1.000 19.49922 291 ALA A CA 1
ATOM 2345 C C . ALA A 1 294 ? 20.15356 19.44268 16.52357 1.000 19.04866 291 ALA A C 1
ATOM 2346 O O . ALA A 1 294 ? 20.30347 18.42817 15.82965 1.000 19.44892 291 ALA A O 1
ATOM 2348 N N . THR A 1 295 ? 21.17391 20.09846 17.06679 1.000 19.13477 292 THR A N 1
ATOM 2349 C CA . THR A 1 295 ? 22.48915 19.49392 17.12997 1.000 17.01302 292 THR A CA 1
ATOM 2350 C C . THR A 1 295 ? 22.86678 19.32082 18.58332 1.000 19.96481 292 THR A C 1
ATOM 2351 O O . THR A 1 295 ? 22.31183 19.95992 19.48366 1.000 20.43849 292 THR A O 1
ATOM 2355 N N . PHE A 1 296 ? 23.80407 18.41114 18.80601 1.000 17.76246 293 PHE A N 1
ATOM 2356 C CA . PHE A 1 296 ? 24.18391 18.02569 20.14459 1.000 16.40413 293 PHE A CA 1
ATOM 2357 C C . PHE A 1 296 ? 25.69200 17.94487 20.25131 1.000 20.17572 293 PHE A C 1
ATOM 2358 O O . PHE A 1 296 ? 26.34890 17.38033 19.37323 1.000 19.45992 293 PHE A O 1
ATOM 2366 N N . ARG A 1 297 ? 26.22605 18.44352 21.35559 1.000 21.02925 294 ARG A N 1
ATOM 2367 C CA . ARG A 1 297 ? 27.65560 18.39170 21.61620 1.000 21.90867 294 ARG A CA 1
ATOM 2368 C C . ARG A 1 297 ? 27.88591 18.24892 23.11462 1.000 24.40740 294 ARG A C 1
ATOM 2369 O O . ARG A 1 297 ? 27.15541 18.83868 23.92831 1.000 22.67912 294 ARG A O 1
ATOM 2377 N N . LYS A 1 298 ? 28.89631 17.45256 23.49252 1.000 23.72507 295 LYS A N 1
ATOM 2378 C CA . LYS A 1 298 ? 29.34556 17.42227 24.88301 1.000 21.85237 295 LYS A CA 1
ATOM 2379 C C . LYS A 1 298 ? 30.39300 18.50399 25.09613 1.000 24.82057 295 LYS A C 1
ATOM 2380 O O . LYS A 1 298 ? 31.26773 18.70755 24.25365 1.000 26.66368 295 LYS A O 1
ATOM 2386 N N . LYS A 1 299 ? 30.29501 19.21857 26.22182 1.000 25.82327 296 LYS A N 1
ATOM 2387 C CA . LYS A 1 299 ? 31.18052 20.35476 26.45583 1.000 31.26318 296 LYS A CA 1
ATOM 2388 C C . LYS A 1 299 ? 31.75567 20.28267 27.85737 1.000 34.83471 296 LYS A C 1
ATOM 2389 O O . LYS A 1 299 ? 31.14369 19.71475 28.76434 1.000 33.71638 296 LYS A O 1
ATOM 2395 N N . GLN A 1 300 ? 32.94155 20.87577 28.02557 1.000 35.43478 297 GLN A N 1
ATOM 2396 C CA . GLN A 1 300 ? 33.61440 20.96098 29.31788 1.000 39.11220 297 GLN A CA 1
ATOM 2397 C C . GLN A 1 300 ? 33.45684 22.37294 29.85140 1.000 40.54097 297 GLN A C 1
ATOM 2398 O O . GLN A 1 300 ? 33.79090 23.35041 29.16461 1.000 38.47901 297 GLN A O 1
ATOM 2404 N N . ILE A 1 301 ? 32.91781 22.48006 31.05619 1.000 41.22041 298 ILE A N 1
ATOM 2405 C CA . ILE A 1 301 ? 32.70726 23.76737 31.69670 1.000 37.32056 298 ILE A CA 1
ATOM 2406 C C . ILE A 1 301 ? 33.15199 23.59973 33.13887 1.000 42.16410 298 ILE A C 1
ATOM 2407 O O . ILE A 1 301 ? 32.52500 22.85065 33.89846 1.000 35.15361 298 ILE A O 1
ATOM 2412 N N . LYS A 1 302 ? 34.25634 24.25444 33.49976 1.000 46.88221 299 LYS A N 1
ATOM 2413 C CA . LYS A 1 302 ? 34.79570 24.22611 34.85284 1.000 48.78376 299 LYS A CA 1
ATOM 2414 C C . LYS A 1 302 ? 34.92008 22.79312 35.37502 1.000 47.62757 299 LYS A C 1
ATOM 2415 O O . LYS A 1 302 ? 34.43380 22.44448 36.45329 1.000 51.42531 299 LYS A O 1
ATOM 2421 N N . GLY A 1 303 ? 35.57155 21.94894 34.58351 1.000 48.54575 300 GLY A N 1
ATOM 2422 C CA . GLY A 1 303 ? 35.88915 20.60799 35.02822 1.000 49.36527 300 GLY A CA 1
ATOM 2423 C C . GLY A 1 303 ? 34.75015 19.60809 35.06107 1.000 49.10647 300 GLY A C 1
ATOM 2424 O O . GLY A 1 303 ? 34.93876 18.51292 35.59142 1.000 48.56117 300 GLY A O 1
ATOM 2425 N N . LYS A 1 304 ? 33.57734 19.92822 34.51722 1.000 46.17174 301 LYS A N 1
ATOM 2426 C CA . LYS A 1 304 ? 32.46515 18.98125 34.49764 1.000 37.94572 301 LYS A CA 1
ATOM 2427 C C . LYS A 1 304 ? 31.89420 18.91835 33.08856 1.000 31.63998 301 LYS A C 1
ATOM 2428 O O . LYS A 1 304 ? 32.08034 19.83623 32.28572 1.000 29.71049 301 LYS A O 1
ATOM 2434 N N . GLU A 1 305 ? 31.16688 17.83780 32.79690 1.000 29.46101 302 GLU A N 1
ATOM 2435 C CA . GLU A 1 305 ? 30.64287 17.62901 31.45006 1.000 28.63347 302 GLU A CA 1
ATOM 2436 C C . GLU A 1 305 ? 29.21408 18.13817 31.35613 1.000 25.45056 302 GLU A C 1
ATOM 2437 O O . GLU A 1 305 ? 28.36903 17.80666 32.20229 1.000 28.55107 302 GLU A O 1
ATOM 2443 N N . TYR A 1 306 ? 28.96215 18.95847 30.34263 1.000 22.45733 303 TYR A N 1
ATOM 2444 C CA . TYR A 1 306 ? 27.63629 19.47955 30.05434 1.000 21.97119 303 TYR A CA 1
ATOM 2445 C C . TYR A 1 306 ? 27.21924 19.12517 28.63940 1.000 21.24284 303 TYR A C 1
ATOM 2446 O O . TYR A 1 306 ? 28.02054 18.67731 27.80796 1.000 24.38457 303 TYR A O 1
ATOM 2455 N N . TYR A 1 307 ? 25.93498 19.35524 28.35298 1.000 20.44857 304 TYR A N 1
ATOM 2456 C CA . TYR A 1 307 ? 25.32344 18.86448 27.12743 1.000 21.02569 304 TYR A CA 1
ATOM 2457 C C . TYR A 1 307 ? 24.65116 20.03171 26.43243 1.000 22.35155 304 TYR A C 1
ATOM 2458 O O . TYR A 1 307 ? 23.75975 20.66755 27.00019 1.000 22.99740 304 TYR A O 1
ATOM 2467 N N . ARG A 1 308 ? 25.09471 20.32131 25.22414 1.000 20.73224 305 ARG A N 1
ATOM 2468 C CA . ARG A 1 308 ? 24.69727 21.51534 24.48879 1.000 22.66793 305 ARG A CA 1
ATOM 2469 C C . ARG A 1 308 ? 23.74403 21.09043 23.38299 1.000 22.93567 305 ARG A C 1
ATOM 2470 O O . ARG A 1 308 ? 24.06939 20.20288 22.57777 1.000 21.12999 305 ARG A O 1
ATOM 2478 N N . ILE A 1 309 ? 22.55002 21.67007 23.37386 1.000 18.97866 306 ILE A N 1
ATOM 2479 C CA . ILE A 1 309 ? 21.58891 21.48833 22.29793 1.000 17.75993 306 ILE A CA 1
ATOM 2480 C C . ILE A 1 309 ? 21.48851 22.81723 21.56817 1.000 18.58409 306 ILE A C 1
ATOM 2481 O O . ILE A 1 309 ? 21.29199 23.86204 22.20724 1.000 20.10861 306 ILE A O 1
ATOM 2486 N N . ALA A 1 310 ? 21.68966 22.79462 20.26028 1.000 16.97916 307 ALA A N 1
ATOM 2487 C CA . ALA A 1 310 ? 21.62540 24.01847 19.47701 1.000 20.49987 307 ALA A CA 1
ATOM 2488 C C . ALA A 1 310 ? 20.48146 23.96120 18.47040 1.000 21.69185 307 ALA A C 1
ATOM 2489 O O . ALA A 1 310 ? 20.24899 22.93077 17.80943 1.000 18.73369 307 ALA A O 1
ATOM 2491 N N . ILE A 1 311 ? 19.75050 25.07387 18.37691 1.000 19.50374 308 ILE A N 1
ATOM 2492 C CA . ILE A 1 311 ? 18.69702 25.28450 17.38455 1.000 17.57666 308 ILE A CA 1
ATOM 2493 C C . ILE A 1 311 ? 19.28792 26.28918 16.41010 1.000 19.37387 308 ILE A C 1
ATOM 2494 O O . ILE A 1 311 ? 19.41208 27.47326 16.75023 1.000 19.59730 308 ILE A O 1
ATOM 2499 N N . SER A 1 312 ? 19.71146 25.82046 15.24564 1.000 21.97083 309 SER A N 1
ATOM 2500 C CA . SER A 1 312 ? 20.68343 26.55768 14.46132 1.000 21.70021 309 SER A CA 1
ATOM 2501 C C . SER A 1 312 ? 20.15286 26.82506 13.06274 1.000 21.44465 309 SER A C 1
ATOM 2502 O O . SER A 1 312 ? 19.57187 25.95250 12.40304 1.000 20.24592 309 SER A O 1
ATOM 2505 N N . GLY A 1 313 ? 20.36331 28.05088 12.61958 1.000 23.92070 310 GLY A N 1
ATOM 2506 C CA . GLY A 1 313 ? 20.03193 28.28560 11.22409 1.000 24.81932 310 GLY A CA 1
ATOM 2507 C C . GLY A 1 313 ? 18.66022 28.91192 11.01712 1.000 28.43033 310 GLY A C 1
ATOM 2508 O O . GLY A 1 313 ? 17.69690 28.64503 11.74600 1.000 21.94772 310 GLY A O 1
ATOM 2509 N N . LYS A 1 314 ? 18.55767 29.73372 9.96887 1.000 28.14235 311 LYS A N 1
ATOM 2510 C CA . LYS A 1 314 ? 17.33159 30.48779 9.71168 1.000 27.84260 311 LYS A CA 1
ATOM 2511 C C . LYS A 1 314 ? 16.08928 29.59901 9.66208 1.000 24.04010 311 LYS A C 1
ATOM 2512 O O . LYS A 1 314 ? 15.06523 29.92728 10.27768 1.000 25.51520 311 LYS A O 1
ATOM 2518 N N . THR A 1 315 ? 16.18136 28.44064 9.00447 1.000 23.32038 312 THR A N 1
ATOM 2519 C CA . THR A 1 315 ? 15.03885 27.54430 8.85060 1.000 20.07744 312 THR A CA 1
ATOM 2520 C C . THR A 1 315 ? 14.57480 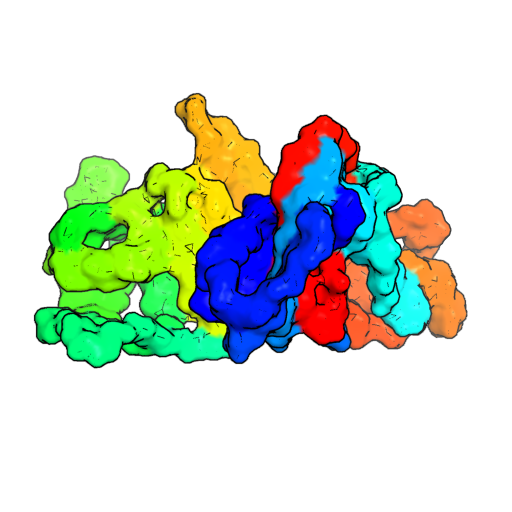26.97517 10.18394 1.000 22.50145 312 THR A C 1
ATOM 2521 O O . THR A 1 315 ? 13.37462 26.95104 10.46655 1.000 22.19422 312 THR A O 1
ATOM 2525 N N . ASN A 1 316 ? 15.51125 26.50563 11.00773 1.000 21.28414 313 ASN A N 1
ATOM 2526 C CA . ASN A 1 316 ? 15.12980 26.03772 12.34006 1.000 22.15742 313 ASN A CA 1
ATOM 2527 C C . ASN A 1 316 ? 14.52323 27.16156 13.16039 1.000 23.77501 313 ASN A C 1
ATOM 2528 O O . ASN A 1 316 ? 13.51922 26.96171 13.85748 1.000 21.52495 313 ASN A O 1
ATOM 2533 N N . LEU A 1 317 ? 15.13263 28.34783 13.11603 1.000 19.35597 314 LEU A N 1
ATOM 2534 C CA . LEU A 1 317 ? 14.62053 29.43253 13.94326 1.000 19.81900 314 LEU A CA 1
ATOM 2535 C C . LEU A 1 317 ? 13.19937 29.81667 13.53970 1.000 24.08399 314 LEU A C 1
ATOM 2536 O O . LEU A 1 317 ? 12.38930 30.15967 14.41141 1.000 26.99569 314 LEU A O 1
ATOM 2541 N N . GLU A 1 318 ? 12.86549 29.73582 12.24037 1.000 23.64095 315 GLU A N 1
ATOM 2542 C CA . GLU A 1 318 ? 11.49976 30.05533 11.80994 1.000 32.61059 315 GLU A CA 1
ATOM 2543 C C . GLU A 1 318 ? 10.46976 29.16152 12.48765 1.000 27.51971 315 GLU A C 1
ATOM 2544 O O . GLU A 1 318 ? 9.31229 29.56019 12.65440 1.000 27.68387 315 GLU A O 1
ATOM 2550 N N . LYS A 1 319 ? 10.87094 27.96591 12.91561 1.000 25.52061 316 LYS A N 1
ATOM 2551 C CA . LYS A 1 319 ? 9.92042 27.06271 13.54722 1.000 24.69341 316 LYS A CA 1
ATOM 2552 C C . LYS A 1 319 ? 9.55323 27.50433 14.94271 1.000 27.19119 316 LYS A C 1
ATOM 2553 O O . LYS A 1 319 ? 8.57818 26.98747 15.50411 1.000 24.40420 316 LYS A O 1
ATOM 2559 N N . LEU A 1 320 ? 10.30805 28.44855 15.50786 1.000 25.16791 317 LEU A N 1
ATOM 2560 C CA . LEU A 1 320 ? 9.96244 29.08695 16.75686 1.000 26.67161 317 LEU A CA 1
ATOM 2561 C C . LEU A 1 320 ? 9.31708 30.44544 16.54415 1.000 31.20646 317 LEU A C 1
ATOM 2562 O O . LEU A 1 320 ? 9.15652 31.18850 17.51328 1.000 36.83693 317 LEU A O 1
ATOM 2567 N N . GLY A 1 321 ? 8.95626 30.79550 15.31387 1.000 32.27458 318 GLY A N 1
ATOM 2568 C CA . GLY A 1 321 ? 8.43192 32.12159 15.06369 1.000 35.80718 318 GLY A CA 1
ATOM 2569 C C . GLY A 1 321 ? 9.47645 33.21072 15.02073 1.000 36.40704 318 GLY A C 1
ATOM 2570 O O . GLY A 1 321 ? 9.12327 34.39992 15.07989 1.000 39.87830 318 GLY A O 1
ATOM 2571 N N . ILE A 1 322 ? 10.75070 32.84555 14.90782 1.000 30.89884 319 ILE A N 1
ATOM 2572 C CA . ILE A 1 322 ? 11.86342 33.78344 14.86753 1.000 30.13611 319 ILE A CA 1
ATOM 2573 C C . ILE A 1 322 ? 12.31430 33.94884 13.42511 1.000 32.23704 319 ILE A C 1
ATOM 2574 O O . ILE A 1 322 ? 12.60543 32.96225 12.74015 1.000 34.29153 319 ILE A O 1
ATOM 2579 N N . LYS A 1 323 ? 12.38472 35.20154 12.95856 1.000 31.52300 320 LYS A N 1
ATOM 2580 C CA . LYS A 1 323 ? 12.76024 35.50517 11.58653 1.000 34.57646 320 LYS A CA 1
ATOM 2581 C C . LYS A 1 323 ? 14.13309 36.16853 11.63710 1.000 36.88931 320 LYS A C 1
ATOM 2582 O O . LYS A 1 323 ? 14.24894 37.35301 11.95726 1.000 36.22829 320 LYS A O 1
ATOM 2588 N N . ARG A 1 324 ? 15.17584 35.41002 11.30890 1.000 37.33152 321 ARG A N 1
ATOM 2589 C CA . ARG A 1 324 ? 16.52448 35.93956 11.40907 1.000 37.88482 321 ARG A CA 1
ATOM 2590 C C . ARG A 1 324 ? 17.40457 35.36035 10.31679 1.000 33.87203 321 ARG A C 1
ATOM 2591 O O . ARG A 1 324 ? 17.36070 34.15700 10.03210 1.000 32.87233 321 ARG A O 1
ATOM 2599 N N . GLU A 1 325 ? 18.20839 36.23222 9.71627 1.000 36.52806 322 GLU A N 1
ATOM 2600 C CA . GLU A 1 325 ? 19.25040 35.78456 8.81045 1.000 35.33160 322 GLU A CA 1
ATOM 2601 C C . GLU A 1 325 ? 20.41964 35.24086 9.61346 1.000 28.38359 322 GLU A C 1
ATOM 2602 O O . GLU A 1 325 ? 20.77434 35.77198 10.67455 1.000 32.80158 322 GLU A O 1
ATOM 2608 N N . THR A 1 326 ? 21.01098 34.16068 9.10823 1.000 31.02603 323 THR A N 1
ATOM 2609 C CA . THR A 1 326 ? 22.10977 33.47882 9.78490 1.000 28.56364 323 THR A CA 1
ATOM 2610 C C . THR A 1 326 ? 23.19095 33.16653 8.74545 1.000 26.15627 323 THR A C 1
ATOM 2611 O O . THR A 1 326 ? 23.40123 32.01443 8.35253 1.000 27.25748 323 THR A O 1
ATOM 2615 N N . ARG A 1 327 ? 23.89871 34.20380 8.30815 1.000 31.58406 324 ARG A N 1
ATOM 2616 C CA . ARG A 1 327 ? 24.83554 33.98731 7.22222 1.000 30.01874 324 ARG A CA 1
ATOM 2617 C C . ARG A 1 327 ? 26.10873 33.27420 7.69264 1.000 29.55078 324 ARG A C 1
ATOM 2618 O O . ARG A 1 327 ? 26.87688 32.78345 6.85902 1.000 30.58776 324 ARG A O 1
ATOM 2626 N N . GLY A 1 328 ? 26.31370 33.13229 9.00448 1.000 28.90758 325 GLY A N 1
ATOM 2627 C CA . GLY A 1 328 ? 27.43122 32.37900 9.52724 1.000 25.64884 325 GLY A CA 1
ATOM 2628 C C . GLY A 1 328 ? 27.12043 30.91449 9.78553 1.000 24.13588 325 GLY A C 1
ATOM 2629 O O . GLY A 1 328 ? 27.95414 30.19126 10.34285 1.000 29.22277 325 GLY A O 1
ATOM 2630 N N . TYR A 1 329 ? 25.90162 30.49088 9.49236 1.000 22.76377 326 TYR A N 1
ATOM 2631 C CA . TYR A 1 329 ? 25.47921 29.11627 9.73921 1.000 21.77597 326 TYR A CA 1
ATOM 2632 C C . TYR A 1 329 ? 25.84158 28.21492 8.56357 1.000 22.21442 326 TYR A C 1
ATOM 2633 O O . TYR A 1 329 ? 25.47099 28.48787 7.42099 1.000 22.80336 326 TYR A O 1
ATOM 2642 N N . THR A 1 330 ? 26.53445 27.11552 8.85954 1.000 19.91770 327 THR A N 1
ATOM 2643 C CA . THR A 1 330 ? 26.85330 26.12835 7.83525 1.000 20.97117 327 THR A CA 1
ATOM 2644 C C . THR A 1 330 ? 25.65882 25.20841 7.62713 1.000 21.41791 327 THR A C 1
ATOM 2645 O O . THR A 1 330 ? 25.14650 24.63385 8.57942 1.000 20.60564 327 THR A O 1
ATOM 2649 N N . ASN A 1 331 ? 25.23031 25.04286 6.38524 1.000 20.02729 328 ASN A N 1
ATOM 2650 C CA . ASN A 1 331 ? 24.05931 24.21576 6.13812 1.000 18.92208 328 ASN A CA 1
ATOM 2651 C C . ASN A 1 331 ? 24.38378 22.75214 6.38327 1.000 22.63039 328 ASN A C 1
ATOM 2652 O O . ASN A 1 331 ? 25.40880 22.24457 5.92498 1.000 28.06111 328 ASN A O 1
ATOM 2657 N N . ILE A 1 332 ? 23.51716 22.07222 7.11512 1.000 19.31957 329 ILE A N 1
ATOM 2658 C CA . ILE A 1 332 ? 23.67143 20.63101 7.26250 1.000 21.68803 329 ILE A CA 1
ATOM 2659 C C . ILE A 1 332 ? 22.50254 19.84091 6.71409 1.000 23.49373 329 ILE A C 1
ATOM 2660 O O . ILE A 1 332 ? 22.62036 18.61378 6.62182 1.000 23.28762 329 ILE A O 1
ATOM 2665 N N . ASP A 1 333 ? 21.39786 20.48417 6.31592 1.000 22.99876 330 ASP A N 1
ATOM 2666 C CA . ASP A 1 333 ? 20.22729 19.82025 5.72067 1.000 17.39415 330 ASP A CA 1
ATOM 2667 C C . ASP A 1 333 ? 20.40756 19.82970 4.20305 1.000 18.61003 330 ASP A C 1
ATOM 2668 O O . ASP A 1 333 ? 19.96982 20.75130 3.51050 1.000 20.51984 330 ASP A O 1
ATOM 2673 N N . ILE A 1 334 ? 21.09810 18.81231 3.70838 1.000 20.00137 331 ILE A N 1
ATOM 2674 C CA . ILE A 1 334 ? 21.48663 18.67247 2.30370 1.000 18.87452 331 ILE A CA 1
ATOM 2675 C C . ILE A 1 334 ? 20.67830 17.51813 1.73765 1.000 20.00100 331 ILE A C 1
ATOM 2676 O O . ILE A 1 334 ? 20.62535 16.44542 2.34618 1.000 23.09563 331 ILE A O 1
ATOM 2681 N N . VAL A 1 335 ? 20.04692 17.72565 0.58655 1.000 16.81328 332 VAL A N 1
ATOM 2682 C CA . VAL A 1 335 ? 19.15138 16.74494 -0.01739 1.000 17.52028 332 VAL A CA 1
ATOM 2683 C C . VAL A 1 335 ? 19.93819 15.98156 -1.07530 1.000 19.05659 332 VAL A C 1
ATOM 2684 O O . VAL A 1 335 ? 20.47992 16.61630 -1.99398 1.000 20.05554 332 VAL A O 1
ATOM 2688 N N . PRO A 1 336 ? 20.00780 14.66108 -1.00323 1.000 20.36378 333 PRO A N 1
ATOM 2689 C CA . PRO A 1 336 ? 20.65701 13.90634 -2.08260 1.000 22.90824 333 PRO A CA 1
ATOM 2690 C C . PRO A 1 336 ? 19.71028 13.88548 -3.26209 1.000 24.42444 333 PRO A C 1
ATOM 2691 O O . PRO A 1 336 ? 18.67501 13.22921 -3.20537 1.000 33.65863 333 PRO A O 1
ATOM 2695 N N . VAL A 1 337 ? 20.01021 14.63049 -4.30791 1.000 21.34945 334 VAL A N 1
ATOM 2696 C CA . VAL A 1 337 ? 19.06578 14.77837 -5.40624 1.000 21.54330 334 VAL A CA 1
ATOM 2697 C C . VAL A 1 337 ? 19.81659 14.55743 -6.70524 1.000 21.57532 334 VAL A C 1
ATOM 2698 O O . VAL A 1 337 ? 20.93447 15.05431 -6.87112 1.000 23.57793 334 VAL A O 1
ATOM 2702 N N . GLU A 1 338 ? 19.22651 13.76705 -7.59672 1.000 18.45199 335 GLU A N 1
ATOM 2703 C CA . GLU A 1 338 ? 19.80234 13.52300 -8.92311 1.000 19.87536 335 GLU A CA 1
ATOM 2704 C C . GLU A 1 338 ? 19.35883 14.65133 -9.83900 1.000 19.93911 335 GLU A C 1
ATOM 2705 O O . GLU A 1 338 ? 18.39773 14.53264 -10.60795 1.000 19.44407 335 GLU A O 1
ATOM 2711 N N A VAL A 1 339 ? 20.09253 15.75675 -9.74590 0.887 19.08549 336 VAL A N 1
ATOM 2712 N N B VAL A 1 339 ? 20.07121 15.77773 -9.75994 0.113 18.91140 336 VAL A N 1
ATOM 2713 C CA A VAL A 1 339 ? 19.64468 17.01675 -10.32520 0.887 18.71521 336 VAL A CA 1
ATOM 2714 C CA B VAL A 1 339 ? 19.54970 17.01158 -10.34395 0.113 18.84937 336 VAL A CA 1
ATOM 2715 C C A VAL A 1 339 ? 19.52566 16.90309 -11.84037 0.887 18.52436 336 VAL A C 1
ATOM 2716 C C B VAL A 1 339 ? 19.51602 16.93460 -11.86707 0.113 18.90058 336 VAL A C 1
ATOM 2717 O O A VAL A 1 339 ? 18.49625 17.26323 -12.42247 0.887 19.75664 336 VAL A O 1
ATOM 2718 O O B VAL A 1 339 ? 18.53496 17.35398 -12.49251 0.113 18.95112 336 VAL A O 1
ATOM 2725 N N . GLU A 1 340 ? 20.57548 16.41286 -12.49406 1.000 18.82690 337 GLU A N 1
ATOM 2726 C CA . GLU A 1 340 ? 20.61177 16.44192 -13.96418 1.000 19.65053 337 GLU A CA 1
ATOM 2727 C C . GLU A 1 340 ? 19.53983 15.53467 -14.55880 1.000 19.15931 337 GLU A C 1
ATOM 2728 O O . GLU A 1 340 ? 18.88991 15.91267 -15.54973 1.000 20.48793 337 GLU A O 1
ATOM 2734 N N . SER A 1 341 ? 19.37938 14.31094 -14.02211 1.000 20.13248 338 SER A N 1
ATOM 2735 C CA . SER A 1 341 ? 18.36263 13.42510 -14.58368 1.000 20.81658 338 SER A CA 1
ATOM 2736 C C . SER A 1 341 ? 16.96080 13.98304 -14.35026 1.000 21.39704 338 SER A C 1
ATOM 2737 O O . SER A 1 341 ? 16.10940 13.92889 -15.25011 1.000 20.64192 338 SER A O 1
ATOM 2740 N N . ILE A 1 342 ? 16.70815 14.58026 -13.17594 1.000 19.23891 339 ILE A N 1
ATOM 2741 C CA . ILE A 1 342 ? 15.41626 15.22974 -12.94633 1.000 16.47209 339 ILE A CA 1
ATOM 2742 C C . ILE A 1 342 ? 15.20565 16.38129 -13.92658 1.000 18.60674 339 ILE A C 1
ATOM 2743 O O . ILE A 1 342 ? 14.14141 16.51173 -14.53844 1.000 17.49672 339 ILE A O 1
ATOM 2748 N N . TYR A 1 343 ? 16.21884 17.23810 -14.06696 1.000 16.88859 340 TYR A N 1
ATOM 2749 C CA . TYR A 1 343 ? 16.14386 18.37227 -14.98585 1.000 18.44113 340 TYR A CA 1
ATOM 2750 C C . TYR A 1 343 ? 15.82139 17.91967 -16.40364 1.000 18.21167 340 TYR A C 1
ATOM 2751 O O . TYR A 1 343 ? 14.95140 18.50081 -17.05888 1.000 18.84462 340 TYR A O 1
ATOM 2760 N N . ASN A 1 344 ? 16.50649 16.87659 -16.89660 1.000 17.79947 341 ASN A N 1
ATOM 2761 C CA . ASN A 1 344 ? 16.20895 16.40546 -18.25441 1.000 18.98717 341 ASN A CA 1
ATOM 2762 C C . ASN A 1 344 ? 14.83680 15.75476 -18.32598 1.000 19.33221 341 ASN A C 1
ATOM 2763 O O . ASN A 1 344 ? 14.09027 15.97593 -19.29285 1.000 20.60239 341 ASN A O 1
ATOM 2768 N N . ALA A 1 345 ? 14.47441 14.98382 -17.31376 1.000 19.11939 342 ALA A N 1
ATOM 2769 C CA . ALA A 1 345 ? 13.18569 14.30155 -17.37331 1.000 22.65558 342 ALA A CA 1
ATOM 2770 C C . ALA A 1 345 ? 12.04522 15.29831 -17.44421 1.000 22.15443 342 ALA A C 1
ATOM 2771 O O . ALA A 1 345 ? 11.00067 15.00766 -18.04054 1.000 21.04436 342 ALA A O 1
ATOM 2773 N N . LEU A 1 346 ? 12.22264 16.47891 -16.83269 1.000 21.40765 343 LEU A N 1
ATOM 2774 C CA . LEU A 1 346 ? 11.19260 17.49947 -16.83960 1.000 22.89491 343 LEU A CA 1
ATOM 2775 C C . LEU A 1 346 ? 11.32093 18.45719 -18.00853 1.000 25.54538 343 LEU A C 1
ATOM 2776 O O . LEU A 1 346 ? 10.65961 19.50367 -18.00746 1.000 32.71608 343 LEU A O 1
ATOM 2781 N N . GLY A 1 347 ? 12.16130 18.15412 -18.99226 1.000 22.15288 344 GLY A N 1
ATOM 2782 C CA . GLY A 1 347 ? 12.22611 18.97825 -20.18164 1.000 25.11389 344 GLY A CA 1
ATOM 2783 C C . GLY A 1 347 ? 13.09124 20.21234 -20.06293 1.000 27.37654 344 GLY A C 1
ATOM 2784 O O . GLY A 1 347 ? 12.92071 21.15793 -20.85519 1.000 29.24232 344 GLY A O 1
ATOM 2785 N N . ARG A 1 348 ? 14.00991 20.24146 -19.11251 1.000 24.93062 345 ARG A N 1
ATOM 2786 C CA . ARG A 1 348 ? 15.01642 21.30607 -18.99909 1.000 25.00204 345 ARG A CA 1
ATOM 2787 C C . ARG A 1 348 ? 14.39232 22.69126 -18.82312 1.000 25.22685 345 ARG A C 1
ATOM 2788 O O . ARG A 1 348 ? 14.53270 23.55900 -19.70630 1.000 24.79223 345 ARG A O 1
ATOM 2796 N N . PRO A 1 349 ? 13.71602 22.93468 -17.68334 1.000 25.43263 346 PRO A N 1
ATOM 2797 C CA . PRO A 1 349 ? 13.07903 24.24015 -17.41575 1.000 26.11726 346 PRO A CA 1
ATOM 2798 C C . PRO A 1 349 ? 14.10700 25.28389 -16.99193 1.000 21.30776 346 PRO A C 1
ATOM 2799 O O . PRO A 1 349 ? 14.13408 25.75203 -15.85971 1.000 24.94871 346 PRO A O 1
ATOM 2803 N N . TYR A 1 350 ? 14.97743 25.62933 -17.95955 1.000 24.75378 347 TYR A N 1
ATOM 2804 C CA . TYR A 1 350 ? 16.11716 26.51180 -17.68083 1.000 20.98881 347 TYR A CA 1
ATOM 2805 C C . TYR A 1 350 ? 15.65766 27.88484 -17.18587 1.000 22.59330 347 TYR A C 1
ATOM 2806 O O . TYR A 1 350 ? 16.09538 28.33756 -16.12680 1.000 22.11529 347 TYR A O 1
ATOM 2815 N N . SER A 1 351 ? 14.79701 28.56254 -17.95969 1.000 24.50710 348 SER A N 1
ATOM 2816 C CA . SER A 1 351 ? 14.37861 29.92828 -17.60640 1.000 26.21498 348 SER A CA 1
ATOM 2817 C C . SER A 1 351 ? 13.62862 29.96474 -16.28247 1.000 24.47140 348 SER A C 1
ATOM 2818 O O . SER A 1 351 ? 13.85285 30.86389 -15.45641 1.000 25.23172 348 SER A O 1
ATOM 2821 N N . GLU A 1 352 ? 12.74546 28.98355 -16.05481 1.000 25.83531 349 GLU A N 1
ATOM 2822 C CA . GLU A 1 352 ? 11.96902 28.95269 -14.82311 1.000 25.05637 349 GLU A CA 1
ATOM 2823 C C . GLU A 1 352 ? 12.87659 28.79540 -13.61805 1.000 21.84514 349 GLU A C 1
ATOM 2824 O O . GLU A 1 352 ? 12.68882 29.47120 -12.60095 1.000 25.90928 349 GLU A O 1
ATOM 2830 N N . LEU A 1 353 ? 13.87081 27.89417 -13.70649 1.000 20.58824 350 LEU A N 1
ATOM 2831 C CA . LEU A 1 353 ? 14.79732 27.73713 -12.58892 1.000 23.14105 350 LEU A CA 1
ATOM 2832 C C . LEU A 1 353 ? 15.62803 28.99812 -12.38091 1.000 21.36569 350 LEU A C 1
ATOM 2833 O O . LEU A 1 353 ? 15.87673 29.40032 -11.23770 1.000 22.82684 350 LEU A O 1
ATOM 2838 N N . LYS A 1 354 ? 16.06771 29.62994 -13.47164 1.000 21.43412 351 LYS A N 1
ATOM 2839 C CA . LYS A 1 354 ? 16.80144 30.88551 -13.32362 1.000 23.06526 351 LYS A CA 1
ATOM 2840 C C . LYS A 1 354 ? 15.94669 31.91945 -12.60236 1.000 28.93663 351 LYS A C 1
ATOM 2841 O O . LYS A 1 354 ? 16.46362 32.68933 -11.77881 1.000 30.40558 351 LYS A O 1
ATOM 2847 N N . GLY A 1 355 ? 14.63288 31.89683 -12.84520 1.000 27.07646 352 GLY A N 1
ATOM 2848 C CA . GLY A 1 355 ? 13.73101 32.83158 -12.17849 1.000 25.49316 352 GLY A CA 1
ATOM 2849 C C . GLY A 1 355 ? 13.62645 32.63603 -10.67709 1.000 30.21256 352 GLY A C 1
ATOM 2850 O O . GLY A 1 355 ? 13.25366 33.57154 -9.95255 1.000 34.35237 352 GLY A O 1
ATOM 2851 N N . GLU A 1 356 ? 13.91448 31.42663 -10.19338 1.000 26.25646 353 GLU A N 1
ATOM 2852 C CA . GLU A 1 356 ? 14.04292 31.09406 -8.78635 1.000 25.61034 353 GLU A CA 1
ATOM 2853 C C . GLU A 1 356 ? 15.46163 31.23435 -8.28674 1.000 28.10823 353 GLU A C 1
ATOM 2854 O O . GLU A 1 356 ? 15.73652 30.83383 -7.14970 1.000 32.72433 353 GLU A O 1
ATOM 2860 N N . GLY A 1 357 ? 16.36437 31.78348 -9.09976 1.000 28.36272 354 GLY A N 1
ATOM 2861 C CA . GLY A 1 357 ? 17.73868 31.96435 -8.66965 1.000 33.92461 354 GLY A CA 1
ATOM 2862 C C . GLY A 1 357 ? 18.58964 30.71605 -8.69339 1.000 34.63769 354 GLY A C 1
ATOM 2863 O O . GLY A 1 357 ? 19.57943 30.62385 -7.95477 1.000 35.35175 354 GLY A O 1
ATOM 2864 N N . ILE A 1 358 ? 18.23578 29.74416 -9.52366 1.000 28.12985 355 ILE A N 1
ATOM 2865 C CA . ILE A 1 358 ? 18.96507 28.49170 -9.62819 1.000 25.25086 355 ILE A CA 1
ATOM 2866 C C . ILE A 1 358 ? 19.53743 28.40836 -11.03486 1.000 25.97850 355 ILE A C 1
ATOM 2867 O O . ILE A 1 358 ? 18.78631 28.44350 -12.01794 1.000 28.87943 355 ILE A O 1
ATOM 2872 N N . GLU A 1 359 ? 20.86375 28.32321 -11.12214 1.000 25.07144 356 GLU A N 1
ATOM 2873 C CA . GLU A 1 359 ? 21.55963 28.04189 -12.37754 1.000 24.85383 356 GLU A CA 1
ATOM 2874 C C . GLU A 1 359 ? 21.87120 26.56280 -12.34506 1.000 24.71551 356 GLU A C 1
ATOM 2875 O O . GLU A 1 359 ? 22.66168 26.09862 -11.51563 1.000 22.90287 356 GLU A O 1
ATOM 2881 N N . ILE A 1 360 ? 21.22275 25.82473 -13.23331 1.000 24.96492 357 ILE A N 1
ATOM 2882 C CA . ILE A 1 360 ? 21.29410 24.37959 -13.21225 1.000 24.55865 357 ILE A CA 1
ATOM 2883 C C . ILE A 1 360 ? 22.73616 23.89292 -13.25550 1.000 22.19955 357 ILE A C 1
ATOM 2884 O O . ILE A 1 360 ? 23.07967 22.87140 -12.63462 1.000 22.85207 357 ILE A O 1
ATOM 2889 N N . HIS A 1 361 ? 23.61142 24.62387 -13.93612 1.000 22.04653 358 HIS A N 1
ATOM 2890 C CA . HIS A 1 361 ? 24.98279 24.16146 -14.05882 1.000 19.53997 358 HIS A CA 1
ATOM 2891 C C . HIS A 1 361 ? 25.67603 24.06756 -12.70881 1.000 22.74063 358 HIS A C 1
ATOM 2892 O O . HIS A 1 361 ? 26.60884 23.27094 -12.54383 1.000 24.60349 358 HIS A O 1
ATOM 2899 N N . ASN A 1 362 ? 25.23688 24.85722 -11.73110 1.000 22.22957 359 ASN A N 1
ATOM 2900 C CA . ASN A 1 362 ? 25.89859 24.83461 -10.43362 1.000 22.30245 359 ASN A CA 1
ATOM 2901 C C . ASN A 1 362 ? 25.62846 23.57550 -9.65615 1.000 23.59654 359 ASN A C 1
ATOM 2902 O O . ASN A 1 362 ? 26.15083 23.43780 -8.54579 1.000 24.85584 359 ASN A O 1
ATOM 2907 N N . TYR A 1 363 ? 24.81968 22.65556 -10.18259 1.000 23.00050 360 TYR A N 1
ATOM 2908 C CA . TYR A 1 363 ? 24.51765 21.41706 -9.47670 1.000 23.65365 360 TYR A CA 1
ATOM 2909 C C . TYR A 1 363 ? 24.89135 20.19067 -10.28660 1.000 27.58583 360 TYR A C 1
ATOM 2910 O O . TYR A 1 363 ? 24.66462 19.06434 -9.82641 1.000 28.74278 360 TYR A O 1
ATOM 2919 N N . LEU A 1 364 ? 25.51265 20.37053 -11.44914 1.000 26.18951 361 LEU A N 1
ATOM 2920 C CA . LEU A 1 364 ? 25.81195 19.26190 -12.34881 1.000 30.62092 361 LEU A CA 1
ATOM 2921 C C . LEU A 1 364 ? 27.14187 18.57144 -12.06382 1.000 36.96615 361 LEU A C 1
ATOM 2922 O O . LEU A 1 364 ? 27.43455 17.54829 -12.68875 1.000 39.54463 361 LEU A O 1
ATOM 2927 N N . ASN A 1 365 ? 27.95629 19.09234 -11.15495 1.000 36.51078 362 ASN A N 1
ATOM 2928 C CA . ASN A 1 365 ? 29.25258 18.47287 -10.91215 1.000 35.81212 362 ASN A CA 1
ATOM 2929 C C . ASN A 1 365 ? 29.35879 18.10161 -9.43971 1.000 39.48200 362 ASN A C 1
ATOM 2930 O O . ASN A 1 365 ? 30.35899 18.40356 -8.78114 1.000 41.65914 362 ASN A O 1
ATOM 2935 N N . GLY A 1 366 ? 28.30927 17.46375 -8.92034 1.000 41.40574 363 GLY A N 1
ATOM 2936 C CA . GLY A 1 366 ? 28.30344 16.90476 -7.58660 1.000 40.93382 363 GLY A CA 1
ATOM 2937 C C . GLY A 1 366 ? 28.10084 17.88231 -6.45079 1.000 41.00443 363 GLY A C 1
ATOM 2938 O O . GLY A 1 366 ? 28.34114 17.51286 -5.29408 1.000 37.69797 363 GLY A O 1
ATOM 2939 N N . GLU A 1 367 ? 27.67550 19.11370 -6.73079 1.000 37.47833 364 GLU A N 1
ATOM 2940 C CA . GLU A 1 367 ? 27.50390 20.09235 -5.66840 1.000 35.44527 364 GLU A CA 1
ATOM 2941 C C . GLU A 1 367 ? 26.30862 19.73946 -4.78372 1.000 33.57870 364 GLU A C 1
ATOM 2942 O O . GLU A 1 367 ? 25.32590 19.14255 -5.23100 1.000 32.01656 364 GLU A O 1
ATOM 2948 N N . ASN A 1 368 ? 26.40726 20.11174 -3.50763 1.000 31.02931 365 ASN A N 1
ATOM 2949 C CA . ASN A 1 368 ? 25.33620 19.85183 -2.54906 1.000 32.25405 365 ASN A CA 1
ATOM 2950 C C . ASN A 1 368 ? 24.18009 20.83079 -2.74991 1.000 31.64988 365 ASN A C 1
ATOM 2951 O O . ASN A 1 368 ? 24.39555 22.04677 -2.84839 1.000 29.79230 365 ASN A O 1
ATOM 2956 N N . MET A 1 369 ? 22.95037 20.31113 -2.79267 1.000 26.51612 366 MET A N 1
ATOM 2957 C CA . MET A 1 369 ? 21.75575 21.15493 -2.79381 1.000 22.79779 366 MET A CA 1
ATOM 2958 C C . MET A 1 369 ? 21.13331 21.18135 -1.41194 1.000 21.89831 366 MET A C 1
ATOM 2959 O O . MET A 1 369 ? 20.80521 20.12819 -0.86198 1.000 19.78265 366 MET A O 1
ATOM 2964 N N . THR A 1 370 ? 20.95409 22.37421 -0.86846 1.000 19.37313 367 THR A N 1
ATOM 2965 C CA . THR A 1 370 ? 20.28453 22.48303 0.42159 1.000 19.98537 367 THR A CA 1
ATOM 2966 C C . THR A 1 370 ? 18.79941 22.18453 0.28912 1.000 19.93772 367 THR A C 1
ATOM 2967 O O . THR A 1 370 ? 18.20264 22.29165 -0.79150 1.000 19.32563 367 THR A O 1
ATOM 2971 N N . TYR A 1 371 ? 18.19882 21.77655 1.41856 1.000 18.22931 368 TYR A N 1
ATOM 2972 C CA . TYR A 1 371 ? 16.75045 21.64813 1.48490 1.000 18.31442 368 TYR A CA 1
ATOM 2973 C C . TYR A 1 371 ? 16.04825 22.92651 1.02797 1.000 17.51605 368 TYR A C 1
ATOM 2974 O O . TYR A 1 371 ? 15.04513 22.86409 0.30036 1.000 18.97965 368 TYR A O 1
ATOM 2983 N N . GLU A 1 372 ? 16.54411 24.10604 1.44635 1.000 18.11385 369 GLU A N 1
ATOM 2984 C CA . GLU A 1 372 ? 15.88217 25.35188 1.07751 1.000 20.40292 369 GLU A CA 1
ATOM 2985 C C . GLU A 1 372 ? 15.90303 25.55889 -0.43921 1.000 18.95361 369 GLU A C 1
ATOM 2986 O O . GLU A 1 372 ? 14.90104 25.99722 -1.02654 1.000 20.00726 369 GLU A O 1
ATOM 2992 N N . THR A 1 373 ? 17.02582 25.24190 -1.08281 1.000 19.02516 370 THR A N 1
ATOM 2993 C CA . THR A 1 373 ? 17.08233 25.32720 -2.54067 1.000 17.86084 370 THR A CA 1
ATOM 2994 C C . THR A 1 373 ? 16.19049 24.26340 -3.16632 1.000 17.94374 370 THR A C 1
ATOM 2995 O O . THR A 1 373 ? 15.45804 24.52960 -4.13225 1.000 18.45306 370 THR A O 1
ATOM 2999 N N . PHE A 1 374 ? 16.21859 23.06008 -2.61210 1.000 16.83540 371 PHE A N 1
ATOM 3000 C CA . PHE A 1 374 ? 15.39113 22.00334 -3.16259 1.000 15.15951 371 PHE A CA 1
ATOM 3001 C C . PHE A 1 374 ? 13.90550 22.34539 -3.10216 1.000 17.48825 371 PHE A C 1
ATOM 3002 O O . PHE A 1 374 ? 13.13833 21.92713 -3.98504 1.000 18.64331 371 PHE A O 1
ATOM 3010 N N . ARG A 1 375 ? 13.44858 23.01751 -2.03455 1.000 17.27937 372 ARG A N 1
ATOM 3011 C CA . ARG A 1 375 ? 12.03578 23.41150 -1.98328 1.000 19.13123 372 ARG A CA 1
ATOM 3012 C C . ARG A 1 375 ? 11.63593 24.19391 -3.22954 1.000 19.68072 372 ARG A C 1
ATOM 3013 O O . ARG A 1 375 ? 10.55710 23.97612 -3.78373 1.000 20.11167 372 ARG A O 1
ATOM 3021 N N . LYS A 1 376 ? 12.51041 25.08923 -3.69352 1.000 18.26821 373 LYS A N 1
ATOM 3022 C CA . LYS A 1 376 ? 12.20847 25.90952 -4.86136 1.000 17.25690 373 LYS A CA 1
ATOM 3023 C C . LYS A 1 376 ? 12.30161 25.08355 -6.12470 1.000 19.68613 373 LYS A C 1
ATOM 3024 O O . LYS A 1 376 ? 11.43854 25.18769 -7.00941 1.000 19.74369 373 LYS A O 1
ATOM 3030 N N . PHE A 1 377 ? 13.38916 24.32530 -6.24529 1.000 18.01030 374 PHE A N 1
ATOM 3031 C CA . PHE A 1 377 ? 13.58494 23.44758 -7.40909 1.000 16.53749 374 PHE A CA 1
ATOM 3032 C C . PHE A 1 377 ? 12.40195 22.50906 -7.56738 1.000 18.62478 374 PHE A C 1
ATOM 3033 O O . PHE A 1 377 ? 11.88160 22.30132 -8.67149 1.000 15.91399 374 PHE A O 1
ATOM 3041 N N . ALA A 1 378 ? 11.97473 21.91300 -6.45847 1.000 17.60197 375 ALA A N 1
ATOM 3042 C CA . ALA A 1 378 ? 10.96355 20.86541 -6.50478 1.000 17.82760 375 ALA A CA 1
ATOM 3043 C C . ALA A 1 378 ? 9.66791 21.35215 -7.13090 1.000 18.19884 375 ALA A C 1
ATOM 3044 O O . ALA A 1 378 ? 8.98854 20.59461 -7.84458 1.000 19.02748 375 ALA A O 1
ATOM 3046 N N . LYS A 1 379 ? 9.28149 22.59441 -6.85254 1.000 18.57934 376 LYS A N 1
ATOM 3047 C CA . LYS A 1 379 ? 8.02710 23.10063 -7.38696 1.000 17.49219 376 LYS A CA 1
ATOM 3048 C C . LYS A 1 379 ? 8.03557 23.15458 -8.89607 1.000 20.60264 376 LYS A C 1
ATOM 3049 O O . LYS A 1 379 ? 6.96723 23.14579 -9.50479 1.000 22.51805 376 LYS A O 1
ATOM 3055 N N . LEU A 1 380 ? 9.21091 23.20637 -9.50529 1.000 17.43849 377 LEU A N 1
ATOM 3056 C CA . LEU A 1 380 ? 9.30340 23.35563 -10.95300 1.000 20.85367 377 LEU A CA 1
ATOM 3057 C C . LEU A 1 380 ? 9.53990 22.02937 -11.64658 1.000 22.14839 377 LEU A C 1
ATOM 3058 O O . LEU A 1 380 ? 9.59651 21.99322 -12.88089 1.000 23.75215 377 LEU A O 1
ATOM 3063 N N . VAL A 1 381 ? 9.69052 20.94095 -10.88866 1.000 18.61886 378 VAL A N 1
ATOM 3064 C CA . VAL A 1 381 ? 9.98924 19.63596 -11.49196 1.000 17.93484 378 VAL A CA 1
ATOM 3065 C C . VAL A 1 381 ? 9.04291 18.57237 -10.97974 1.000 19.57922 378 VAL A C 1
ATOM 3066 O O . VAL A 1 381 ? 9.35897 17.37281 -11.01648 1.000 20.06220 378 VAL A O 1
ATOM 3070 N N . GLY A 1 382 ? 7.87053 18.98814 -10.49391 1.000 20.26214 379 GLY A N 1
ATOM 3071 C CA . GLY A 1 382 ? 6.86122 18.02106 -10.09665 1.000 18.95210 379 GLY A CA 1
ATOM 3072 C C . GLY A 1 382 ? 7.10812 17.29615 -8.79357 1.000 20.82871 379 GLY A C 1
ATOM 3073 O O . GLY A 1 382 ? 6.49785 16.24667 -8.57331 1.000 22.30477 379 GLY A O 1
ATOM 3074 N N . LEU A 1 383 ? 7.96993 17.82640 -7.90713 1.000 17.70023 380 LEU A N 1
ATOM 3075 C CA . LEU A 1 383 ? 8.35792 17.13966 -6.67934 1.000 16.71498 380 LEU A CA 1
ATOM 3076 C C . LEU A 1 383 ? 7.92859 17.91552 -5.44797 1.000 18.94496 380 LEU A C 1
ATOM 3077 O O . LEU A 1 383 ? 8.49816 17.73525 -4.36996 1.000 16.85691 380 LEU A O 1
ATOM 3082 N N . GLU A 1 384 ? 6.92656 18.79204 -5.58292 1.000 17.91974 381 GLU A N 1
ATOM 3083 C CA . GLU A 1 384 ? 6.50078 19.55466 -4.40863 1.000 18.83096 381 GLU A CA 1
ATOM 3084 C C . GLU A 1 384 ? 6.12126 18.63033 -3.26120 1.000 19.44210 381 GLU A C 1
ATOM 3085 O O . GLU A 1 384 ? 6.50185 18.88594 -2.10586 1.000 19.31467 381 GLU A O 1
ATOM 3091 N N . GLU A 1 385 ? 5.37749 17.54890 -3.54710 1.000 19.18089 382 GLU A N 1
ATOM 3092 C CA . GLU A 1 385 ? 4.92344 16.69207 -2.45041 1.000 20.38404 382 GLU A CA 1
ATOM 3093 C C . GLU A 1 385 ? 6.09901 16.14138 -1.66378 1.000 24.20169 382 GLU A C 1
ATOM 3094 O O . GLU A 1 385 ? 6.06279 16.10718 -0.42535 1.000 21.89637 382 GLU A O 1
ATOM 3100 N N . VAL A 1 386 ? 7.16451 15.73778 -2.34928 1.000 21.17998 383 VAL A N 1
ATOM 3101 C CA . VAL A 1 386 ? 8.32419 15.20926 -1.64047 1.000 21.67377 383 VAL A CA 1
ATOM 3102 C C . VAL A 1 386 ? 8.98986 16.30253 -0.82953 1.000 22.15798 383 VAL A C 1
ATOM 3103 O O . VAL A 1 386 ? 9.42803 16.08569 0.30444 1.000 18.76899 383 VAL A O 1
ATOM 3107 N N . ALA A 1 387 ? 9.05444 17.51337 -1.36780 1.000 18.18160 384 ALA A N 1
ATOM 3108 C CA . ALA A 1 387 ? 9.70175 18.56575 -0.60801 1.000 19.58165 384 ALA A CA 1
ATOM 3109 C C . ALA A 1 387 ? 8.90743 18.91437 0.63942 1.000 20.24362 384 ALA A C 1
ATOM 3110 O O . ALA A 1 387 ? 9.49037 19.24693 1.68358 1.000 21.80380 384 ALA A O 1
ATOM 3112 N N . GLU A 1 388 ? 7.58475 18.89899 0.54462 1.000 18.30809 385 GLU A N 1
ATOM 3113 C CA . GLU A 1 388 ? 6.76357 19.43413 1.62504 1.000 21.94408 385 GLU A CA 1
ATOM 3114 C C . GLU A 1 388 ? 6.24425 18.36732 2.57838 1.000 24.04552 385 GLU A C 1
ATOM 3115 O O . GLU A 1 388 ? 5.61261 18.70950 3.59460 1.000 23.26952 385 GLU A O 1
ATOM 3121 N N . ASN A 1 389 ? 6.51575 17.09640 2.29784 1.000 19.12281 386 ASN A N 1
ATOM 3122 C CA . ASN A 1 389 ? 6.11609 16.00484 3.18612 1.000 20.91465 386 ASN A CA 1
ATOM 3123 C C . ASN A 1 389 ? 7.33053 15.19271 3.59640 1.000 21.30634 386 ASN A C 1
ATOM 3124 O O . ASN A 1 389 ? 7.85671 15.39687 4.69841 1.000 21.54544 386 ASN A O 1
ATOM 3129 N N . HIS A 1 390 ? 7.82108 14.31911 2.71568 1.000 18.31307 387 HIS A N 1
ATOM 3130 C CA . HIS A 1 390 ? 8.93319 13.43797 3.05740 1.000 18.47097 387 HIS A CA 1
ATOM 3131 C C . HIS A 1 390 ? 10.12146 14.21075 3.60841 1.000 19.54222 387 HIS A C 1
ATOM 3132 O O . HIS A 1 390 ? 10.63476 13.89046 4.67735 1.000 18.91888 387 HIS A O 1
ATOM 3139 N N . LEU A 1 391 ? 10.57390 15.24490 2.89730 1.000 17.51337 388 LEU A N 1
ATOM 3140 C CA . LEU A 1 391 ? 11.74594 15.98402 3.31320 1.000 17.48000 388 LEU A CA 1
ATOM 3141 C C . LEU A 1 391 ? 11.43119 17.06322 4.34325 1.000 17.84764 388 LEU A C 1
ATOM 3142 O O . LEU A 1 391 ? 12.33752 17.74177 4.80997 1.000 22.59358 388 LEU A O 1
ATOM 3147 N N . LYS A 1 392 ? 10.16744 17.23991 4.69832 1.000 17.69335 389 LYS A N 1
ATOM 3148 C CA A LYS A 1 392 ? 9.86621 17.98693 5.90996 0.425 20.38642 389 LYS A CA 1
ATOM 3149 C CA B LYS A 1 392 ? 9.82312 17.97576 5.90770 0.575 20.30590 389 LYS A CA 1
ATOM 3150 C C . LYS A 1 392 ? 10.09509 17.12485 7.14483 1.000 21.05123 389 LYS A C 1
ATOM 3151 O O . LYS A 1 392 ? 10.33457 17.65444 8.23938 1.000 19.66542 389 LYS A O 1
ATOM 3162 N N . HIS A 1 393 ? 10.08834 15.80873 6.97808 1.000 16.97715 390 HIS A N 1
ATOM 3163 C CA . HIS A 1 393 ? 10.26110 14.87392 8.08904 1.000 19.10337 390 HIS A CA 1
ATOM 3164 C C . HIS A 1 393 ? 11.63821 14.24059 8.18494 1.000 18.61543 390 HIS A C 1
ATOM 3165 O O . HIS A 1 393 ? 12.08471 13.91262 9.29891 1.000 18.59223 390 HIS A O 1
ATOM 3172 N N . ILE A 1 394 ? 12.29816 14.00988 7.05099 1.000 15.80296 391 ILE A N 1
ATOM 3173 C CA . ILE A 1 394 ? 13.57917 13.32190 6.98901 1.000 16.82549 391 ILE A CA 1
ATOM 3174 C C . ILE A 1 394 ? 14.66731 14.29764 6.57965 1.000 18.72331 391 ILE A C 1
ATOM 3175 O O . ILE A 1 394 ? 14.51951 15.02600 5.58581 1.000 19.56099 391 ILE A O 1
ATOM 3180 N N . LEU A 1 395 ? 15.74757 14.29968 7.34190 1.000 16.64203 392 LEU A N 1
ATOM 3181 C CA . LEU A 1 395 ? 17.00565 14.95331 7.04828 1.000 15.97173 392 LEU A CA 1
ATOM 3182 C C . LEU A 1 395 ? 18.06115 13.88000 6.80948 1.000 17.56717 392 LEU A C 1
ATOM 3183 O O . LEU A 1 395 ? 18.12802 12.89472 7.53849 1.000 17.62245 392 LEU A O 1
ATOM 3188 N N . PHE A 1 396 ? 18.92469 14.07219 5.80418 1.000 17.40496 393 PHE A N 1
ATOM 3189 C CA . PHE A 1 396 ? 19.99232 13.11342 5.52748 1.000 19.32042 393 PHE A CA 1
ATOM 3190 C C . PHE A 1 396 ? 21.28591 13.63515 6.13075 1.000 19.87414 393 PHE A C 1
ATOM 3191 O O . PHE A 1 396 ? 21.89004 14.57720 5.60976 1.000 20.28629 393 PHE A O 1
ATOM 3199 N N . ASP A 1 397 ? 21.69014 13.02503 7.23924 1.000 16.61787 394 ASP A N 1
ATOM 3200 C CA . ASP A 1 397 ? 22.72567 13.51519 8.14504 1.000 18.15890 394 ASP A CA 1
ATOM 3201 C C . ASP A 1 397 ? 24.06282 12.88866 7.78810 1.000 20.53232 394 ASP A C 1
ATOM 3202 O O . ASP A 1 397 ? 24.17519 11.65468 7.69566 1.000 19.78553 394 ASP A O 1
ATOM 3207 N N . GLU A 1 398 ? 25.06882 13.72774 7.56763 1.000 19.82560 395 GLU A N 1
ATOM 3208 C CA . GLU A 1 398 ? 26.40119 13.26523 7.18081 1.000 18.60514 395 GLU A CA 1
ATOM 3209 C C . GLU A 1 398 ? 27.07321 12.41737 8.27038 1.000 17.97900 395 GLU A C 1
ATOM 3210 O O . GLU A 1 398 ? 27.20699 12.83954 9.42357 1.000 19.37361 395 GLU A O 1
ATOM 3216 N N . VAL A 1 399 ? 27.51070 11.21753 7.88993 1.000 16.46848 396 VAL A N 1
ATOM 3217 C CA . VAL A 1 399 ? 28.31949 10.38900 8.78133 1.000 17.76185 396 VAL A CA 1
ATOM 3218 C C . VAL A 1 399 ? 29.74299 10.95073 8.84195 1.000 20.08636 396 VAL A C 1
ATOM 3219 O O . VAL A 1 399 ? 30.39150 11.16046 7.80522 1.000 24.97211 396 VAL A O 1
ATOM 3223 N N . VAL A 1 400 ? 30.22011 11.24766 10.05562 1.000 18.99108 397 VAL A N 1
ATOM 3224 C CA . VAL A 1 400 ? 31.58449 11.73146 10.21892 1.000 22.41954 397 VAL A CA 1
ATOM 3225 C C . VAL A 1 400 ? 32.56456 10.65401 10.66729 1.000 23.98331 397 VAL A C 1
ATOM 3226 O O . VAL A 1 400 ? 33.77157 10.79544 10.42400 1.000 26.34707 397 VAL A O 1
ATOM 3230 N N . GLU A 1 401 ? 32.09529 9.58178 11.29783 1.000 21.08387 398 GLU A N 1
ATOM 3231 C CA . GLU A 1 401 ? 33.02171 8.57670 11.77951 1.000 22.06582 398 GLU A CA 1
ATOM 3232 C C . GLU A 1 401 ? 32.28722 7.25804 11.91935 1.000 21.94727 398 GLU A C 1
ATOM 3233 O O . GLU A 1 401 ? 31.12111 7.23240 12.31275 1.000 22.35655 398 GLU A O 1
ATOM 3239 N N . VAL A 1 402 ? 32.96979 6.17027 11.59170 1.000 23.20040 399 VAL A N 1
ATOM 3240 C CA A VAL A 1 402 ? 32.46031 4.82292 11.81530 0.508 25.31501 399 VAL A CA 1
ATOM 3241 C CA B VAL A 1 402 ? 32.45342 4.83042 11.84494 0.492 25.26522 399 VAL A CA 1
ATOM 3242 C C . VAL A 1 402 ? 33.56882 4.00642 12.45312 1.000 28.17268 399 VAL A C 1
ATOM 3243 O O . VAL A 1 402 ? 34.73525 4.10454 12.04681 1.000 31.11088 399 VAL A O 1
ATOM 3250 N N . LYS A 1 403 ? 33.21014 3.18540 13.43226 1.000 23.51696 400 LYS A N 1
ATOM 3251 C CA . LYS A 1 403 ? 34.22022 2.41164 14.11879 1.000 27.39470 400 LYS A CA 1
ATOM 3252 C C . LYS A 1 403 ? 33.64007 1.04270 14.43536 1.000 28.85051 400 LYS A C 1
ATOM 3253 O O . LYS A 1 403 ? 32.51149 0.94095 14.92015 1.000 27.64068 400 LYS A O 1
ATOM 3259 N N . TYR A 1 404 ? 34.40059 -0.00378 14.15331 1.000 27.27122 401 TYR A N 1
ATOM 3260 C CA . TYR A 1 404 ? 34.02678 -1.32095 14.64049 1.000 27.08322 401 TYR A CA 1
ATOM 3261 C C . TYR A 1 404 ? 34.51739 -1.49895 16.07210 1.000 28.26489 401 TYR A C 1
ATOM 3262 O O . TYR A 1 404 ? 35.65472 -1.16227 16.39742 1.000 29.22855 401 TYR A O 1
ATOM 3271 N N . ILE A 1 405 ? 33.65804 -2.03419 16.93523 1.000 24.51610 402 ILE A N 1
ATOM 3272 C CA . ILE A 1 405 ? 34.01632 -2.22845 18.33733 1.000 22.51722 402 ILE A CA 1
ATOM 3273 C C . ILE A 1 405 ? 34.00842 -3.72759 18.62494 1.000 27.65474 402 ILE A C 1
ATOM 3274 O O . ILE A 1 405 ? 32.93879 -4.34527 18.61043 1.000 27.33291 402 ILE A O 1
ATOM 3279 N N . PRO A 1 406 ? 35.13970 -4.33673 18.88668 1.000 31.28080 403 PRO A N 1
ATOM 3280 C CA . PRO A 1 406 ? 35.22361 -5.79875 19.01251 1.000 32.24295 403 PRO A CA 1
ATOM 3281 C C . PRO A 1 406 ? 34.96879 -6.30889 20.42925 1.000 31.74966 403 PRO A C 1
ATOM 3282 O O . PRO A 1 406 ? 35.70609 -7.16350 20.94894 1.000 38.69185 403 PRO A O 1
ATOM 3286 N N . GLU A 1 407 ? 33.93380 -5.78399 21.07036 1.000 30.99318 404 GLU A N 1
ATOM 3287 C CA . GLU A 1 407 ? 33.54418 -6.16460 22.41650 1.000 33.36483 404 GLU A CA 1
ATOM 3288 C C . GLU A 1 407 ? 32.14669 -6.76390 22.37369 1.000 28.61102 404 GLU A C 1
ATOM 3289 O O . GLU A 1 407 ? 31.22013 -6.12935 21.85321 1.000 29.36203 404 GLU A O 1
ATOM 3295 N N . PRO A 1 408 ? 31.94323 -7.99012 22.82929 1.000 26.27901 405 PRO A N 1
ATOM 3296 C CA . PRO A 1 408 ? 30.59781 -8.56521 22.76759 1.000 23.28543 405 PRO A CA 1
ATOM 3297 C C . PRO A 1 408 ? 29.65698 -7.93964 23.76514 1.000 26.32524 405 PRO A C 1
ATOM 3298 O O . PRO A 1 408 ? 30.07229 -7.42137 24.80221 1.000 28.11815 405 PRO A O 1
ATOM 3302 N N . GLN A 1 409 ? 28.36669 -7.96660 23.43900 1.000 22.70679 406 GLN A N 1
ATOM 3303 C CA . GLN A 1 409 ? 27.38245 -7.38913 24.35460 1.000 22.33338 406 GLN A CA 1
ATOM 3304 C C . GLN A 1 409 ? 25.98417 -7.87279 23.98041 1.000 23.99125 406 GLN A C 1
ATOM 3305 O O . GLN A 1 409 ? 25.75257 -8.37842 22.87903 1.000 25.56254 406 GLN A O 1
ATOM 3311 N N . GLU A 1 410 ? 25.04683 -7.67131 24.91124 1.000 24.74432 407 GLU A N 1
ATOM 3312 C CA . GLU A 1 410 ? 23.62814 -7.85189 24.64006 1.000 26.66478 407 GLU A CA 1
ATOM 3313 C C . GLU A 1 410 ? 23.11856 -6.68339 23.81075 1.000 23.65137 407 GLU A C 1
ATOM 3314 O O . GLU A 1 410 ? 23.61149 -5.55699 23.92018 1.000 23.65300 407 GLU A O 1
ATOM 3320 N N . VAL A 1 411 ? 22.14891 -6.97762 22.94877 1.000 19.62005 408 VAL A N 1
ATOM 3321 C CA . VAL A 1 411 ? 21.58956 -6.04622 21.97851 1.000 19.53415 408 VAL A CA 1
ATOM 3322 C C . VAL A 1 411 ? 20.08822 -6.29504 21.90605 1.000 20.14379 408 VAL A C 1
ATOM 3323 O O . VAL A 1 411 ? 19.59646 -7.36044 22.27484 1.000 20.96757 408 VAL A O 1
ATOM 3327 N N . TYR A 1 412 ? 19.35389 -5.31538 21.37609 1.000 18.84689 409 TYR A N 1
ATOM 3328 C CA . TYR A 1 412 ? 17.89875 -5.33448 21.44954 1.000 20.63166 409 TYR A CA 1
ATOM 3329 C C . TYR A 1 412 ? 17.29284 -4.84257 20.15330 1.000 20.05802 409 TYR A C 1
ATOM 3330 O O . TYR A 1 412 ? 17.89129 -4.03372 19.44691 1.000 18.61741 409 TYR A O 1
ATOM 3339 N N . ASP A 1 413 ? 16.05665 -5.25733 19.88977 1.000 18.20825 410 ASP A N 1
ATOM 3340 C CA . ASP A 1 413 ? 15.34144 -4.71436 18.74303 1.000 19.26219 410 ASP A CA 1
ATOM 3341 C C . ASP A 1 413 ? 13.84537 -4.81700 18.97298 1.000 22.37350 410 ASP A C 1
ATOM 3342 O O . ASP A 1 413 ? 13.38605 -5.46008 19.91035 1.000 20.04080 410 ASP A O 1
ATOM 3347 N N . ILE A 1 414 ? 13.06514 -4.13982 18.12095 1.000 20.83865 411 ILE A N 1
ATOM 3348 C CA . ILE A 1 414 ? 11.61868 -4.28214 18.20378 1.000 22.22880 411 ILE A CA 1
ATOM 3349 C C . ILE A 1 414 ? 11.09928 -4.48356 16.79820 1.000 26.25508 411 ILE A C 1
ATOM 3350 O O . ILE A 1 414 ? 11.74553 -4.09986 15.82223 1.000 31.04385 411 ILE A O 1
ATOM 3355 N N . THR A 1 415 ? 9.92416 -5.09958 16.70751 1.000 21.51104 412 THR A N 1
ATOM 3356 C CA . THR A 1 415 ? 9.27112 -5.37548 15.43715 1.000 22.58327 412 THR A CA 1
ATOM 3357 C C . THR A 1 415 ? 8.10246 -4.41547 15.22824 1.000 22.41651 412 THR A C 1
ATOM 3358 O O . THR A 1 415 ? 7.22659 -4.33124 16.09816 1.000 23.36911 412 THR A O 1
ATOM 3362 N N . THR A 1 416 ? 8.07368 -3.73775 14.06274 1.000 22.29329 413 THR A N 1
ATOM 3363 C CA . THR A 1 416 ? 6.95013 -2.89510 13.64439 1.000 21.10983 413 THR A CA 1
ATOM 3364 C C . THR A 1 416 ? 6.55902 -3.18264 12.19834 1.000 22.87069 413 THR A C 1
ATOM 3365 O O . THR A 1 416 ? 7.37705 -3.62152 11.39438 1.000 26.06023 413 THR A O 1
ATOM 3369 N N . GLU A 1 417 ? 5.30328 -2.85331 11.86609 1.000 25.69625 414 GLU A N 1
ATOM 3370 C CA . GLU A 1 417 ? 4.77459 -3.06947 10.51620 1.000 34.32746 414 GLU A CA 1
ATOM 3371 C C . GLU A 1 417 ? 5.52245 -2.26612 9.46311 1.000 29.95833 414 GLU A C 1
ATOM 3372 O O . GLU A 1 417 ? 5.59151 -2.66521 8.29366 1.000 34.11405 414 GLU A O 1
ATOM 3378 N N . THR A 1 418 ? 6.06926 -1.13249 9.83997 1.000 24.61529 415 THR A N 1
ATOM 3379 C CA . THR A 1 418 ? 6.77046 -0.32339 8.86057 1.000 23.44478 415 THR A CA 1
ATOM 3380 C C . THR A 1 418 ? 8.17559 -0.80981 8.58546 1.000 21.75531 415 THR A C 1
ATOM 3381 O O . THR A 1 418 ? 8.83128 -0.24302 7.70240 1.000 24.77014 415 THR A O 1
ATOM 3385 N N . HIS A 1 419 ? 8.67256 -1.76835 9.37629 1.000 23.96184 416 HIS A N 1
ATOM 3386 C CA . HIS A 1 419 ? 10.07743 -2.16502 9.35807 1.000 30.71458 416 HIS A CA 1
ATOM 3387 C C . HIS A 1 419 ? 10.99474 -1.00268 9.69313 1.000 27.40623 416 HIS A C 1
ATOM 3388 O O . HIS A 1 419 ? 12.13200 -0.94236 9.22646 1.000 26.61336 416 HIS A O 1
ATOM 3395 N N . ASN A 1 420 ? 10.50710 -0.06389 10.50648 1.000 22.13343 417 ASN A N 1
ATOM 3396 C CA . ASN A 1 420 ? 11.36567 1.00845 10.97662 1.000 20.70940 417 ASN A CA 1
ATOM 3397 C C . ASN A 1 420 ? 10.76883 1.54926 12.27300 1.000 21.96079 417 ASN A C 1
ATOM 3398 O O . ASN A 1 420 ? 9.59690 1.32134 12.59096 1.000 21.09830 417 ASN A O 1
ATOM 3403 N N . PHE A 1 421 ? 11.61101 2.22089 13.04390 1.000 18.24738 418 PHE A N 1
ATOM 3404 C CA . PHE A 1 421 ? 11.11605 2.91482 14.22826 1.000 16.51426 418 PHE A CA 1
ATOM 3405 C C . PHE A 1 421 ? 12.06189 4.07447 14.50504 1.000 18.67582 418 PHE A C 1
ATOM 3406 O O . PHE A 1 421 ? 13.17164 4.13578 13.96543 1.000 17.45805 418 PHE A O 1
ATOM 3414 N N . VAL A 1 422 ? 11.60940 5.00741 15.33528 1.000 19.31753 419 VAL A N 1
ATOM 3415 C CA . VAL A 1 422 ? 12.37746 6.21535 15.62334 1.000 16.95657 419 VAL A CA 1
ATOM 3416 C C . VAL A 1 422 ? 13.11783 6.02548 16.93933 1.000 14.51471 419 VAL A C 1
ATOM 3417 O O . VAL A 1 422 ? 12.49820 5.80669 17.98369 1.000 19.30400 419 VAL A O 1
ATOM 3421 N N . GLY A 1 423 ? 14.43512 6.09977 16.89428 1.000 15.87920 420 GLY A N 1
ATOM 3422 C CA . GLY A 1 423 ? 15.20755 6.02310 18.12243 1.000 16.80076 420 GLY A CA 1
ATOM 3423 C C . GLY A 1 423 ? 16.57528 6.64452 17.93186 1.000 16.81781 420 GLY A C 1
ATOM 3424 O O . GLY A 1 423 ? 16.85074 7.29922 16.92387 1.000 17.47843 420 GLY A O 1
ATOM 3425 N N . GLY A 1 424 ? 17.41565 6.50257 18.94312 1.000 14.22903 421 GLY A N 1
ATOM 3426 C CA . GLY A 1 424 ? 18.73951 7.09668 18.93845 1.000 15.81450 421 GLY A CA 1
ATOM 3427 C C . GLY A 1 424 ? 18.80597 8.32870 19.84161 1.000 14.07049 421 GLY A C 1
ATOM 3428 O O . GLY A 1 424 ? 17.80042 8.81330 20.34073 1.000 16.75539 421 GLY A O 1
ATOM 3429 N N . ASN A 1 425 ? 20.02782 8.82296 20.07686 1.000 15.67782 422 ASN A N 1
ATOM 3430 C CA . ASN A 1 425 ? 20.15462 9.89436 21.07155 1.000 14.56545 422 ASN A CA 1
ATOM 3431 C C . ASN A 1 425 ? 19.47710 11.16726 20.58362 1.000 15.00194 422 ASN A C 1
ATOM 3432 O O . ASN A 1 425 ? 18.94004 11.93146 21.39101 1.000 18.10395 422 ASN A O 1
ATOM 3437 N N . MET A 1 426 ? 19.43572 11.37991 19.27616 1.000 15.54489 423 MET A N 1
ATOM 3438 C CA . MET A 1 426 ? 18.49230 12.29729 18.65606 1.000 15.58965 423 MET A CA 1
ATOM 3439 C C . MET A 1 426 ? 17.73176 11.49112 17.61449 1.000 14.73383 423 MET A C 1
ATOM 3440 O O . MET A 1 426 ? 18.21894 10.42995 17.17977 1.000 16.39778 423 MET A O 1
ATOM 3445 N N . PRO A 1 427 ? 16.52069 11.91450 17.21932 1.000 14.47455 424 PRO A N 1
ATOM 3446 C CA . PRO A 1 427 ? 15.60036 11.03117 16.45570 1.000 15.87632 424 PRO A CA 1
ATOM 3447 C C . PRO A 1 427 ? 16.18863 10.50997 15.15057 1.000 16.65555 424 PRO A C 1
ATOM 3448 O O . PRO A 1 427 ? 16.57642 11.28125 14.29346 1.000 16.90223 424 PRO A O 1
ATOM 3452 N N . THR A 1 428 ? 16.26150 9.19027 15.01299 1.000 15.45461 425 THR A N 1
ATOM 3453 C CA . THR A 1 428 ? 16.92150 8.57896 13.86334 1.000 16.19653 425 THR A CA 1
ATOM 3454 C C . THR A 1 428 ? 16.02600 7.45814 13.34025 1.000 17.12414 425 THR A C 1
ATOM 3455 O O . THR A 1 428 ? 15.31629 6.82089 14.11411 1.000 16.45236 425 THR A O 1
ATOM 3459 N N . LEU A 1 429 ? 15.99017 7.25226 12.02026 1.000 16.95258 426 LEU A N 1
ATOM 3460 C CA . LEU A 1 429 ? 15.21420 6.13237 11.47382 1.000 18.31834 426 LEU A CA 1
ATOM 3461 C C . LEU A 1 429 ? 16.02990 4.84102 11.55141 1.000 19.30552 426 LEU A C 1
ATOM 3462 O O . LEU A 1 429 ? 17.06184 4.69256 10.87616 1.000 19.64863 426 LEU A O 1
ATOM 3467 N N . LEU A 1 430 ? 15.56501 3.89541 12.36562 1.000 17.32400 427 LEU A N 1
ATOM 3468 C CA . LEU A 1 430 ? 16.22624 2.61979 12.56185 1.000 18.09118 427 LEU A CA 1
ATOM 3469 C C . LEU A 1 430 ? 15.41485 1.51830 11.89652 1.000 21.56543 427 LEU A C 1
ATOM 3470 O O . LEU A 1 430 ? 14.18940 1.49694 11.99218 1.000 21.42681 427 LEU A O 1
ATOM 3475 N N . HIS A 1 431 ? 16.09190 0.61566 11.20645 1.000 24.19885 428 HIS A N 1
ATOM 3476 C CA . HIS A 1 431 ? 15.39031 -0.46891 10.53028 1.000 25.91941 428 HIS A CA 1
ATOM 3477 C C . HIS A 1 431 ? 15.09234 -1.60415 11.50286 1.000 26.91256 428 HIS A C 1
ATOM 3478 O O . HIS A 1 431 ? 15.82547 -1.82581 12.47082 1.000 29.13276 428 HIS A O 1
ATOM 3485 N N . ASN A 1 432 ? 14.01209 -2.33955 11.23313 1.000 25.79701 429 ASN A N 1
ATOM 3486 C CA . ASN A 1 432 ? 13.83558 -3.63862 11.86819 1.000 27.90567 429 ASN A CA 1
ATOM 3487 C C . ASN A 1 432 ? 13.20045 -4.58684 10.84707 1.000 29.79432 429 ASN A C 1
ATOM 3488 O O . ASN A 1 432 ? 13.35446 -5.81432 10.89055 1.000 33.85009 429 ASN A O 1
#

Nearest PDB structures (foldseek):
  7qss-assembly1_A  TM=1.002E+00  e=1.333E-91  Thermococcus litoralis
  7qsu-assembly1_A  TM=9.360E-01  e=5.345E-66  Thermococcus litoralis
  7qst-assembly1_A  TM=9.263E-01  e=4.936E-53  Pyrococcus horikoshii
  4o1s-assembly1_A  TM=8.818E-01  e=3.102E-11  Thermoplasma volcanium GSS1
  5o9i-assembly2_B  TM=8.505E-01  e=1.119E-07  Methanocaldococcus vulcanius M7

Solvent-accessible surface area: 19632 Å² total; per-residue (Å²): 72,11,81,0,0,18,9,89,13,4,0,0,0,58,69,60,1,16,17,66,0,102,62,0,9,109,97,9,55,62,116,21,201,80,78,94,111,76,67,44,17,83,0,93,12,145,98,48,6,12,0,4,0,26,105,116,1,100,0,47,35,10,108,0,50,51,1,14,32,0,81,3,88,1,0,9,18,0,90,6,133,1,20,5,78,2,54,0,1,30,74,0,59,1,14,24,14,123,0,26,115,116,9,27,64,47,112,81,28,64,0,81,110,10,127,80,53,23,48,0,1,0,1,7,69,2,31,44,24,134,109,19,152,19,81,85,31,136,92,176,131,76,25,183,176,17,115,38,16,114,55,3,46,59,28,0,0,28,0,1,0,15,2,6,1,18,4,25,9,136,95,152,17,0,3,0,71,21,99,68,89,73,20,0,144,86,0,28,113,0,0,63,110,15,1,49,41,95,16,111,59,31,118,92,224,96,38,40,0,0,38,1,110,13,82,37,0,0,55,21,0,95,103,11,39,7,11,98,28,91,129,24,109,118,13,94,12,8,68,14,0,0,19,0,18,65,50,0,0,95,20,0,0,47,4,7,23,97,12,16,12,123,58,51,139,213,88,0,21,4,30,0,41,8,4,0,54,26,0,0,26,1,0,2,0,0,0,1,4,21,4,1,10,5,36,16,161,86,83,128,73,195,74,128,58,48,11,28,0,1,0,5,1,82,21,1,0,63,68,14,69,37,161,91,123,18,230,55,43,105,76,24,5,13,5,34,23,73,8,83,56,0,7,71,59,74,60,136,15,96,82,90,0,94,67,74,71,6,50,10,106,83,44,51,111,74,81,98,2,23,3,62,26,0,85,91,0,0,110,58,4,70,10,86,110,13,0,49,29,30,2,33,8,1,0,2,1,44,1,54,77,40,94,114,27,97,110,92,43,81,0,4,3,4,56,4,148,26,109,10,0,0,0,1,15,1,2,0,0,0,18,9

InterPro domains:
  IPR000194 ATPase, F1/V1/A1 complex, alp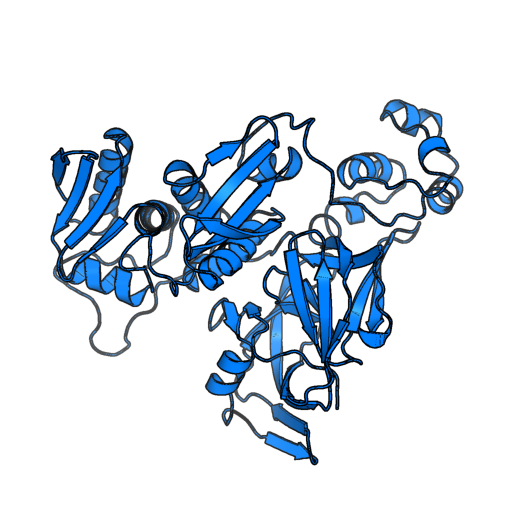ha/beta subunit, nucleotide-binding domain [PF00006] (667-863)
  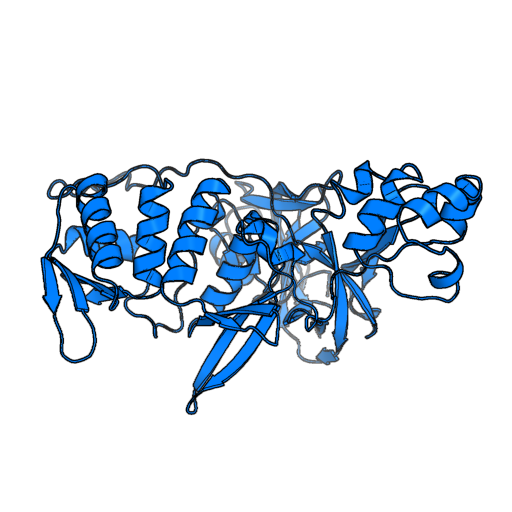IPR003586 Hint domain C-terminal [SM00305] (625-672)
  IPR003587 Hint domain N-terminal [SM00306] (236-358)
  IPR004042 Intein DOD homing endonuclease, central region [PS50819] (393-526)
  IPR004100 ATPase, F1/V1/A1 complex, alpha/beta subunit, N-terminal domain [PF02874] (4-66)
  IPR004860 Homing endonuclease, LAGLIDADG domain [PF14528] (388-459)
  IPR004860 Homing endonuclease, LAGLIDADG domain [PF14528] (482-553)
  IPR006141 Intein N-terminal splicing region [PS50817] (238-330)
  IPR006141 Intein N-terminal splicing region [TIGR01445] (238-330)
  IPR006142 Intein [PR00379] (317-330)
  IPR006142 Intein [PR00379] (390-402)
  IPR006142 Intein [PR00379] (485-497)
  IPR006142 Intein [PR00379] (513-528)
  IPR006142 Intein [PR00379] (642-659)
  IPR020003 ATPase, alpha/beta subunit, nucleotide-binding domain, active site [PS00152] (854-863)
  IPR022878 V-type ATP synthase catalytic alpha chain [MF_00309] (1-1012)
  IPR022878 V-type ATP synthase catalytic alpha chain [NF003220] (667-1011)
  IPR022878 V-type ATP synthase catalytic alpha chain [PTHR43607] (666-1011)
  IPR023366 ATP synthase subunit alpha, N-terminal domain-like superfamily [G3DSA:2.40.30.20] (1-69)
  IPR024034 ATPase, F1/V1 complex, beta/alpha subunit, C-terminal [G3DSA:1.10.1140.10] (864-1014)

Sequence (432 aa):
SGKAVDGNTLVLTEEFGLVKIKELYEKLDGKGRKTVEGNEEWTELETPVTVYGYRNNGRRIVGIKATHIYKGISSGMIEIRTRTGRKIKVTPIHKLFTGRVTKDGLALEEVMAMHIKPGDRIAVVKKIDGGEYVKLTTSPDFRKSRKIKVPEVLDEDLAEFLGYLIADGTLKPRTVAIYNNDESLLKRANFLSTKLFGINNGKIVQERTVKALLIHSKPLVDFFRKLGIPESKKARNWKVPRELLLSPPSVVKAFINAYIVCDGYYHERRKGEIEITTASEEGAYGLSYLLAKLGIYATFRKKQIKGKEYYRIAISGKTNLEKLGIKRETRGYTNIDIVPVEVVESIYNALGRPYSELKGEGIEIHNYLNGENMTYETFRKFAKLVGLEEVAENHLKKHILFDEVVEVVKYIPEPQEVYDITTETHNFVGGNMPTLLHN

Radius of gyration: 23.22 Å; Cα contacts (8 Å, |Δi|>4): 1029; chains: 1; bounding box: 44×60×71 Å

Organism: Thermococcus litoralis (strain ATCC 51850 / DSM 5473 / JCM 8560 / NS-C) (NCBI:txid523849)

B-factor: mean 30.57, std 14.67, range [13.03, 130.71]

Secondary structure (DSSP, 8-state):
--S-EETT-EEEETTTEEEEHHHHHHHHTTSEEEEEETTEEEEEEEEEEEEEEEETTEEEEEEEEEEEEEEES-EEEEEETTS-EEEE-TT-EEEEEEEETTEEEEEEEEGGG--TT-EEEEES------PPBPP--SSS---SSS----B--HHHHHHHHHHHHHEEE-SSEEEEE-S-HHHHHHHHHHHHHHHS---EEEE-SSSEEEEEE-HHHHHHHHHTT--SSTT-SS----HHHHTS-HHHHHHHHHHHHHHHEEEETTTTEEEEEES-HHHHHHHHHHHHHTT--EEEEEEEETTEEEEEEEEESHHHHHTTT-----TTPPP--EE-B-HHHHHHHTT--HHHHHHTT--GGGGTTSPPEEHHHHHHHHHTTT-HHIIIIIHHHEEEEEEEEEEEE---EEEEEEEETTSEEEETTTTEEEE-